Protein AF-0000000087314136 (afdb_homodimer)

InterPro domains:
  IPR008030 NmrA-like domain [PF05368] (2-310)
  IPR036291 NAD(P)-binding domain superfamily [SSF51735] (3-260)
  IPR045312 Phenylcoumaran benzylic ether reductase-like [cd05259] (5-309)
  IPR050608 NmrA-type oxidoreductase, Isoflavone reductase subfamily [PTHR43349] (1-313)

Radius of gyration: 26.47 Å; Cα contacts (8 Å, |Δi|>4): 1221; chains: 2; bounding box: 58×70×56 Å

Structure (mmCIF, N/CA/C/O backbone):
data_AF-0000000087314136-model_v1
#
loop_
_entity.id
_entity.type
_entity.pdbx_description
1 polymer 'NmrA-like domain-containing protein'
#
loop_
_atom_site.group_PDB
_atom_site.id
_atom_site.type_symbol
_atom_site.label_atom_id
_atom_site.label_alt_id
_atom_site.label_comp_id
_atom_site.label_asym_id
_atom_site.label_entity_id
_atom_site.label_seq_id
_atom_site.pdbx_PDB_ins_code
_atom_site.Cartn_x
_atom_site.Cartn_y
_atom_site.Cartn_z
_atom_site.occupancy
_atom_site.B_iso_or_equiv
_atom_site.auth_seq_id
_atom_site.auth_comp_id
_atom_site.auth_asym_id
_atom_site.auth_atom_id
_atom_site.pdbx_PDB_model_num
ATOM 1 N N . MET A 1 1 ? -11.594 7.84 30.094 1 54.03 1 MET A N 1
ATOM 2 C CA . MET A 1 1 ? -12.547 8.484 29.188 1 54.03 1 MET A CA 1
ATOM 3 C C . MET A 1 1 ? -13.352 7.449 28.422 1 54.03 1 MET A C 1
ATOM 5 O O . MET A 1 1 ? -12.875 6.34 28.172 1 54.03 1 MET A O 1
ATOM 9 N N . GLU A 1 2 ? -14.672 7.684 28.266 1 69.5 2 GLU A N 1
ATOM 10 C CA . GLU A 1 2 ? -15.562 6.68 27.688 1 69.5 2 GLU A CA 1
ATOM 11 C C . GLU A 1 2 ? -15.211 6.398 26.234 1 69.5 2 GLU A C 1
ATOM 13 O O . GLU A 1 2 ? -14.867 7.312 25.484 1 69.5 2 GLU A O 1
ATOM 18 N N . LYS A 1 3 ? -14.914 5.199 25.812 1 89.56 3 LYS A N 1
ATOM 19 C CA . LYS A 1 3 ? -14.594 4.734 24.469 1 89.56 3 LYS A CA 1
ATOM 20 C C . LYS A 1 3 ? -15.781 4.906 23.531 1 89.56 3 LYS A C 1
ATOM 22 O O . LYS A 1 3 ? -16.938 4.785 23.938 1 89.56 3 LYS A O 1
ATOM 27 N N . SER A 1 4 ? -15.492 5.465 22.344 1 96.69 4 SER A N 1
ATOM 28 C CA . SER A 1 4 ? -16.516 5.75 21.344 1 96.69 4 SER A CA 1
ATOM 29 C C . SER A 1 4 ? -16.484 4.734 20.203 1 96.69 4 SER A C 1
ATOM 31 O O . SER A 1 4 ? -15.477 4.047 20.016 1 96.69 4 SER A O 1
ATOM 33 N N . ARG A 1 5 ? -17.656 4.594 19.609 1 98.44 5 ARG A N 1
ATOM 34 C CA . ARG A 1 5 ? -17.703 3.908 18.312 1 98.44 5 ARG A CA 1
ATOM 35 C C . ARG A 1 5 ? -17.297 4.848 17.188 1 98.44 5 ARG A C 1
ATOM 37 O O . ARG A 1 5 ? -17.938 5.871 16.953 1 98.44 5 ARG A O 1
ATOM 44 N N . VAL A 1 6 ? -16.219 4.527 16.422 1 98.88 6 VAL A N 1
ATOM 45 C CA . VAL A 1 6 ? -15.609 5.453 15.477 1 98.88 6 VAL A CA 1
ATOM 46 C C . VAL A 1 6 ? -15.664 4.859 14.07 1 98.88 6 VAL A C 1
ATOM 48 O O . VAL A 1 6 ? -15.219 3.727 13.852 1 98.88 6 VAL A O 1
ATOM 51 N N . LEU A 1 7 ? -16.203 5.559 13.133 1 98.75 7 LEU A N 1
ATOM 52 C CA . LEU A 1 7 ? -16.141 5.211 11.719 1 98.75 7 LEU A CA 1
ATOM 53 C C . LEU A 1 7 ? -15.031 5.977 11.016 1 98.75 7 LEU A C 1
ATOM 55 O O . LEU A 1 7 ? -15.023 7.207 11.016 1 98.75 7 LEU A O 1
ATOM 59 N N . VAL A 1 8 ? -14.094 5.316 10.484 1 98.44 8 VAL A N 1
ATOM 60 C CA . VAL A 1 8 ? -13.039 5.934 9.688 1 98.44 8 VAL A CA 1
ATOM 61 C C . VAL A 1 8 ? -13.359 5.77 8.203 1 98.44 8 VAL A C 1
ATOM 63 O O . VAL A 1 8 ? -13.5 4.648 7.707 1 98.44 8 VAL A O 1
ATOM 66 N N . VAL A 1 9 ? -13.539 6.855 7.52 1 96.19 9 VAL A N 1
ATOM 67 C CA . VAL A 1 9 ? -13.719 6.887 6.074 1 96.19 9 VAL A CA 1
ATOM 68 C C . VAL A 1 9 ? -12.383 7.18 5.391 1 96.19 9 VAL A C 1
ATOM 70 O O . VAL A 1 9 ? -11.695 8.141 5.742 1 96.19 9 VAL A O 1
ATOM 73 N N . GLY A 1 10 ? -12.023 6.371 4.441 1 93.5 10 GLY A N 1
ATOM 74 C CA . GLY A 1 10 ? -10.695 6.469 3.854 1 93.5 10 GLY A CA 1
ATOM 75 C C . GLY A 1 10 ? -9.633 5.75 4.66 1 93.5 10 GLY A C 1
ATOM 76 O O . GLY A 1 10 ? -8.477 6.172 4.684 1 93.5 10 GLY A O 1
ATOM 77 N N . GLY A 1 11 ? -10 4.699 5.289 1 95.06 11 GLY A N 1
ATOM 78 C CA . GLY A 1 11 ? -9.141 4.012 6.242 1 95.06 11 GLY A CA 1
ATOM 79 C C . GLY A 1 11 ? -7.98 3.287 5.586 1 95.06 11 GLY A C 1
ATOM 80 O O . GLY A 1 11 ? -7.02 2.906 6.258 1 95.06 11 GLY A O 1
ATOM 81 N N . THR A 1 12 ? -7.992 3.104 4.277 1 93.44 12 THR A N 1
ATOM 82 C CA . THR A 1 12 ? -6.934 2.365 3.6 1 93.44 12 THR A CA 1
ATOM 83 C C . THR A 1 12 ? -5.898 3.32 3.014 1 93.44 12 THR A C 1
ATOM 85 O O . THR A 1 12 ? -4.887 2.885 2.461 1 93.44 12 THR A O 1
ATOM 88 N N . GLY A 1 13 ? -6.141 4.574 3.127 1 92.38 13 GLY A N 1
ATOM 89 C CA . GLY A 1 13 ? -5.207 5.559 2.596 1 92.38 13 GLY A CA 1
ATOM 90 C C . GLY A 1 13 ? -4.023 5.809 3.51 1 92.38 13 GLY A C 1
ATOM 91 O O . GLY A 1 13 ? -3.881 5.156 4.547 1 92.38 13 GLY A O 1
ATOM 92 N N . TYR A 1 14 ? -3.184 6.73 3.182 1 93 14 TYR A N 1
ATOM 93 C CA . TYR A 1 14 ? -1.903 7 3.826 1 93 14 TYR A CA 1
ATOM 94 C C . TYR A 1 14 ? -2.102 7.441 5.27 1 93 14 TYR A C 1
ATOM 96 O O . TYR A 1 14 ? -1.533 6.852 6.191 1 93 14 TYR A O 1
ATOM 104 N N . ILE A 1 15 ? -2.934 8.43 5.492 1 95.31 15 ILE A N 1
ATOM 105 C CA . ILE A 1 15 ? -3.199 8.891 6.852 1 95.31 15 ILE A CA 1
ATOM 106 C C . ILE A 1 15 ? -4.301 8.031 7.48 1 95.31 15 ILE A C 1
ATOM 108 O O . ILE A 1 15 ? -4.273 7.762 8.68 1 95.31 15 ILE A O 1
ATOM 112 N N . GLY A 1 16 ? -5.266 7.609 6.668 1 96.94 16 GLY A N 1
ATOM 113 C CA . GLY A 1 16 ? -6.402 6.84 7.152 1 96.94 16 GLY A CA 1
ATOM 114 C C . GLY A 1 16 ? -5.992 5.578 7.891 1 96.94 16 GLY A C 1
ATOM 115 O O . GLY A 1 16 ? -6.566 5.254 8.93 1 96.94 16 GLY A O 1
ATOM 116 N N . ARG A 1 17 ? -5.039 4.875 7.348 1 97.56 17 ARG A N 1
ATOM 117 C CA . ARG A 1 17 ? -4.625 3.627 7.973 1 97.56 17 ARG A CA 1
ATOM 118 C C . ARG A 1 17 ? -4.027 3.879 9.352 1 97.56 17 ARG A C 1
ATOM 120 O O . ARG A 1 17 ? -4.184 3.061 10.266 1 97.56 17 ARG A O 1
ATOM 127 N N . ARG A 1 18 ? -3.342 4.98 9.547 1 98.25 18 ARG A N 1
ATOM 128 C CA . ARG A 1 18 ? -2.762 5.355 10.836 1 98.25 18 ARG A CA 1
ATOM 129 C C . ARG A 1 18 ? -3.848 5.746 11.836 1 98.25 18 ARG A C 1
ATOM 131 O O . ARG A 1 18 ? -3.732 5.465 13.023 1 98.25 18 ARG A O 1
ATOM 138 N N . ILE A 1 19 ? -4.895 6.387 11.289 1 98.62 19 ILE A N 1
ATOM 139 C CA . ILE A 1 19 ? -6.023 6.758 12.133 1 98.62 19 ILE A CA 1
ATOM 140 C C . ILE A 1 19 ? -6.727 5.5 12.633 1 98.62 19 ILE A C 1
ATOM 142 O O . ILE A 1 19 ? -7.07 5.402 13.812 1 98.62 19 ILE A O 1
ATOM 146 N N . VAL A 1 20 ? -6.93 4.477 11.75 1 98.81 20 VAL A N 1
ATOM 147 C CA . VAL A 1 20 ? -7.531 3.209 12.156 1 98.81 20 VAL A CA 1
ATOM 148 C C . VAL A 1 20 ? -6.703 2.568 13.266 1 98.81 20 VAL A C 1
ATOM 150 O O . VAL A 1 20 ? -7.238 2.168 14.297 1 98.81 20 VAL A O 1
ATOM 153 N N . LYS A 1 21 ? -5.41 2.553 13.078 1 98.75 21 LYS A N 1
ATOM 154 C CA . LYS A 1 21 ? -4.52 1.943 14.062 1 98.75 21 LYS A CA 1
ATOM 155 C C . LYS A 1 21 ? -4.582 2.686 15.398 1 98.75 21 LYS A C 1
ATOM 157 O O . LYS A 1 21 ? -4.656 2.062 16.453 1 98.75 21 LYS A O 1
ATOM 162 N N . ALA A 1 22 ? -4.508 4.012 15.328 1 98.62 22 ALA A N 1
ATOM 163 C CA . ALA A 1 22 ? -4.57 4.809 16.547 1 98.62 22 ALA A CA 1
ATOM 164 C C . ALA A 1 22 ? -5.883 4.574 17.297 1 98.62 22 ALA A C 1
ATOM 166 O O . ALA A 1 22 ? -5.906 4.52 18.531 1 98.62 22 ALA A O 1
ATOM 167 N N . CYS A 1 23 ? -6.977 4.457 16.531 1 98.69 23 CYS A N 1
ATOM 168 C CA . CYS A 1 23 ? -8.289 4.195 17.109 1 98.69 23 CYS A CA 1
ATOM 169 C C . CYS A 1 23 ? -8.289 2.873 17.859 1 98.69 23 CYS A C 1
ATOM 171 O O . CYS A 1 23 ? -8.734 2.811 19.016 1 98.69 23 CYS A O 1
ATOM 173 N N . LEU A 1 24 ? -7.742 1.822 17.266 1 98.56 24 LEU A N 1
ATOM 174 C CA . LEU A 1 24 ? -7.672 0.495 17.859 1 98.56 24 LEU A CA 1
ATOM 175 C C . LEU A 1 24 ? -6.781 0.507 19.094 1 98.56 24 LEU A C 1
ATOM 177 O O . LEU A 1 24 ? -7.16 -0.019 20.141 1 98.56 24 LEU A O 1
ATOM 181 N N . VAL A 1 25 ? -5.637 1.148 19.016 1 97.88 25 VAL A N 1
ATOM 182 C CA . VAL A 1 25 ? -4.656 1.199 20.094 1 97.88 25 VAL A CA 1
ATOM 183 C C . VAL A 1 25 ? -5.254 1.919 21.297 1 97.88 25 VAL A C 1
ATOM 185 O O . VAL A 1 25 ? -5.004 1.536 22.438 1 97.88 25 VAL A O 1
ATOM 188 N N . GLN A 1 26 ? -6.055 2.953 21.047 1 97.5 26 GLN A N 1
ATOM 189 C CA . GLN A 1 26 ? -6.613 3.746 22.125 1 97.5 26 GLN A CA 1
ATOM 190 C C . GLN A 1 26 ? -7.902 3.119 22.656 1 97.5 26 GLN A C 1
ATOM 192 O O . GLN A 1 26 ? -8.539 3.67 23.562 1 97.5 26 GLN A O 1
ATOM 197 N N . GLY A 1 27 ? -8.328 1.987 22.062 1 97.62 27 GLY A N 1
ATOM 198 C CA . GLY A 1 27 ? -9.344 1.147 22.672 1 97.62 27 GLY A CA 1
ATOM 199 C C . GLY A 1 27 ? -10.75 1.457 22.188 1 97.62 27 GLY A C 1
ATOM 200 O O . GLY A 1 27 ? -11.734 1.006 22.781 1 97.62 27 GLY A O 1
ATOM 201 N N . HIS A 1 28 ? -10.914 2.223 21.125 1 98.56 28 HIS A N 1
ATOM 202 C CA . HIS A 1 28 ? -12.227 2.553 20.578 1 98.56 28 HIS A CA 1
ATOM 203 C C . HIS A 1 28 ? -12.766 1.425 19.719 1 98.56 28 HIS A C 1
ATOM 205 O O . HIS A 1 28 ? -12 0.735 19.031 1 98.56 28 HIS A O 1
ATOM 211 N N . GLU A 1 29 ? -14.07 1.222 19.828 1 98.5 29 GLU A N 1
ATOM 212 C CA . GLU A 1 29 ? -14.695 0.382 18.812 1 98.5 29 GLU A CA 1
ATOM 213 C C . GLU A 1 29 ? -14.562 1.006 17.422 1 98.5 29 GLU A C 1
ATOM 215 O O . GLU A 1 29 ? -15.094 2.086 17.172 1 98.5 29 GLU A O 1
ATOM 220 N N . THR A 1 30 ? -13.836 0.338 16.531 1 98.81 30 THR A N 1
ATOM 221 C CA . THR A 1 30 ? -13.383 0.967 15.289 1 98.81 30 THR A CA 1
ATOM 222 C C . THR A 1 30 ? -14.078 0.348 14.078 1 98.81 30 THR A C 1
ATOM 224 O O . THR A 1 30 ? -14.016 -0.866 13.875 1 98.81 30 THR A O 1
ATOM 227 N N . TYR A 1 31 ? -14.773 1.162 13.344 1 98.69 31 TYR A N 1
ATOM 228 C CA . TYR A 1 31 ? -15.391 0.799 12.078 1 98.69 31 TYR A CA 1
ATOM 229 C C . TYR A 1 31 ? -14.625 1.396 10.906 1 98.69 31 TYR A C 1
ATOM 231 O O . TYR A 1 31 ? -14.18 2.543 10.961 1 98.69 31 TYR A O 1
ATOM 239 N N . VAL A 1 32 ? -14.406 0.643 9.898 1 98 32 VAL A N 1
ATOM 240 C CA . VAL A 1 32 ? -13.742 1.127 8.695 1 98 32 VAL A CA 1
ATOM 241 C C . VAL A 1 32 ? -14.672 0.965 7.492 1 98 32 VAL A C 1
ATOM 243 O O . VAL A 1 32 ? -15.172 -0.132 7.227 1 98 32 VAL A O 1
ATOM 246 N N . LEU A 1 33 ? -14.906 2.047 6.812 1 95.56 33 LEU A N 1
ATOM 247 C CA . LEU A 1 33 ? -15.758 1.999 5.629 1 95.56 33 LEU A CA 1
ATOM 248 C C . LEU A 1 33 ? -15.031 1.314 4.473 1 95.56 33 LEU A C 1
ATOM 250 O O . LEU A 1 33 ? -13.891 1.652 4.16 1 95.56 33 LEU A O 1
ATOM 254 N N . MET A 1 34 ? -15.617 0.361 3.92 1 92.94 34 MET A N 1
ATOM 255 C CA . MET A 1 34 ? -15.086 -0.382 2.779 1 92.94 34 MET A CA 1
ATOM 256 C C . MET A 1 34 ? -16.016 -0.252 1.572 1 92.94 34 MET A C 1
ATOM 258 O O . MET A 1 34 ? -17.219 -0.462 1.685 1 92.94 34 MET A O 1
ATOM 262 N N . ARG A 1 35 ? -15.469 0.083 0.449 1 85.38 35 ARG A N 1
ATOM 263 C CA . ARG A 1 35 ? -16.203 0.075 -0.814 1 85.38 35 ARG A CA 1
ATOM 264 C C . ARG A 1 35 ? -16.062 -1.275 -1.512 1 85.38 35 ARG A C 1
ATOM 266 O O . ARG A 1 35 ? -14.961 -1.713 -1.83 1 85.38 35 ARG A O 1
ATOM 273 N N . PRO A 1 36 ? -17.141 -1.907 -1.767 1 77.06 36 PRO A N 1
ATOM 274 C CA . PRO A 1 36 ? -17.062 -3.289 -2.246 1 77.06 36 PRO A CA 1
ATOM 275 C C . PRO A 1 36 ? -16.656 -3.379 -3.719 1 77.06 36 PRO A C 1
ATOM 277 O O . PRO A 1 36 ? -16.234 -4.441 -4.18 1 77.06 36 PRO A O 1
ATOM 280 N N . GLU A 1 37 ? -16.734 -2.377 -4.434 1 75.31 37 GLU A N 1
ATOM 281 C CA . GLU A 1 37 ? -16.484 -2.434 -5.871 1 75.31 37 GLU A CA 1
ATOM 282 C C . GLU A 1 37 ? -14.984 -2.496 -6.172 1 75.31 37 GLU A C 1
ATOM 284 O O . GLU A 1 37 ? -14.219 -1.663 -5.684 1 75.31 37 GLU A O 1
ATOM 289 N N . ILE A 1 38 ? -14.672 -3.545 -7.012 1 69.62 38 ILE A N 1
ATOM 290 C CA . ILE A 1 38 ? -13.273 -3.711 -7.406 1 69.62 38 ILE A CA 1
ATOM 291 C C . ILE A 1 38 ? -12.844 -2.529 -8.273 1 69.62 38 ILE A C 1
ATOM 293 O O . ILE A 1 38 ? -13.625 -2.021 -9.078 1 69.62 38 ILE A O 1
ATOM 297 N N . GLY A 1 39 ? -11.672 -2.182 -8.289 1 62.56 39 GLY A N 1
ATOM 298 C CA . GLY A 1 39 ? -11.102 -1.028 -8.969 1 62.56 39 GLY A CA 1
ATOM 299 C C . GLY A 1 39 ? -10.57 0.028 -8.016 1 62.56 39 GLY A C 1
ATOM 300 O O . GLY A 1 39 ? -9.82 -0.284 -7.094 1 62.56 39 GLY A O 1
ATOM 301 N N . PRO A 1 40 ? -10.93 1.156 -8.367 1 55.88 40 PRO A N 1
ATOM 302 C CA . PRO A 1 40 ? -10.453 2.229 -7.492 1 55.88 40 PRO A CA 1
ATOM 303 C C . PRO A 1 40 ? -10.93 2.064 -6.047 1 55.88 40 PRO A C 1
ATOM 305 O O . PRO A 1 40 ? -10.25 2.516 -5.117 1 55.88 40 PRO A O 1
ATOM 308 N N . GLY A 1 41 ? -12.008 1.386 -6.039 1 54.12 41 GLY A N 1
ATOM 309 C CA . GLY A 1 41 ? -12.562 1.22 -4.707 1 54.12 41 GLY A CA 1
ATOM 310 C C . GLY A 1 41 ? -11.867 0.146 -3.895 1 54.12 41 GLY A C 1
ATOM 311 O O . GLY A 1 41 ? -11.531 0.361 -2.727 1 54.12 41 GLY A O 1
ATOM 312 N N . LEU A 1 42 ? -11.594 -0.953 -4.484 1 71.44 42 LEU A N 1
ATOM 313 C CA . LEU A 1 42 ? -11.031 -2.109 -3.797 1 71.44 42 LEU A CA 1
ATOM 314 C C . LEU A 1 42 ? -10.07 -2.867 -4.703 1 71.44 42 LEU A C 1
ATOM 316 O O . LEU A 1 42 ? -10.43 -3.24 -5.824 1 71.44 42 LEU A O 1
ATOM 320 N N . ASP A 1 43 ? -8.883 -2.883 -4.234 1 85.88 43 ASP A N 1
ATOM 321 C CA . ASP A 1 43 ? -7.93 -3.795 -4.855 1 85.88 43 ASP A CA 1
ATOM 322 C C . ASP A 1 43 ? -7.352 -4.766 -3.828 1 85.88 43 ASP A C 1
ATOM 324 O O . ASP A 1 43 ? -7.723 -4.73 -2.654 1 85.88 43 ASP A O 1
ATOM 328 N N . VAL A 1 44 ? -6.574 -5.66 -4.25 1 90.38 44 VAL A N 1
ATOM 329 C CA . VAL A 1 44 ? -6.152 -6.785 -3.422 1 90.38 44 VAL A CA 1
ATOM 330 C C . VAL A 1 44 ? -5.332 -6.277 -2.24 1 90.38 44 VAL A C 1
ATOM 332 O O . VAL A 1 44 ? -5.43 -6.809 -1.132 1 90.38 44 VAL A O 1
ATOM 335 N N . GLU A 1 45 ? -4.531 -5.258 -2.447 1 91.62 45 GLU A N 1
ATOM 336 C CA . GLU A 1 45 ? -3.713 -4.719 -1.366 1 91.62 45 GLU A CA 1
ATOM 337 C C . GLU A 1 45 ? -4.574 -4.023 -0.317 1 91.62 45 GLU A C 1
ATOM 339 O O . GLU A 1 45 ? -4.363 -4.195 0.885 1 91.62 45 GLU A O 1
ATOM 344 N N . LYS A 1 46 ? -5.52 -3.213 -0.789 1 92.81 46 LYS A N 1
ATOM 345 C CA . LYS A 1 46 ? -6.457 -2.562 0.123 1 92.81 46 LYS A CA 1
ATOM 346 C C . LYS A 1 46 ? -7.258 -3.594 0.913 1 92.81 46 LYS A C 1
ATOM 348 O O . LYS A 1 46 ? -7.473 -3.432 2.117 1 92.81 46 LYS A O 1
ATOM 353 N N . LEU A 1 47 ? -7.695 -4.621 0.231 1 94.5 47 LEU A N 1
ATOM 354 C CA . LEU A 1 47 ? -8.461 -5.668 0.901 1 94.5 47 LEU A CA 1
ATOM 355 C C . LEU A 1 47 ? -7.625 -6.352 1.976 1 94.5 47 LEU A C 1
ATOM 357 O O . LEU A 1 47 ? -8.109 -6.609 3.078 1 94.5 47 LEU A O 1
ATOM 361 N N . GLN A 1 48 ? -6.379 -6.645 1.649 1 94.94 48 GLN A N 1
ATOM 362 C CA . GLN A 1 48 ? -5.504 -7.262 2.641 1 94.94 48 GLN A CA 1
ATOM 363 C C . GLN A 1 48 ? -5.336 -6.363 3.861 1 94.94 48 GLN A C 1
ATOM 365 O O . GLN A 1 48 ? -5.305 -6.844 4.996 1 94.94 48 GLN A O 1
ATOM 370 N N . LEU A 1 49 ? -5.23 -5.094 3.629 1 95.94 49 LEU A N 1
ATOM 371 C CA . LEU A 1 49 ? -5.125 -4.137 4.727 1 95.94 49 LEU A CA 1
ATOM 372 C C . LEU A 1 49 ? -6.395 -4.129 5.566 1 95.94 49 LEU A C 1
ATOM 374 O O . LEU A 1 49 ? -6.332 -4.152 6.797 1 95.94 49 LEU A O 1
ATOM 378 N N . LEU A 1 50 ? -7.488 -4.109 4.93 1 96.88 50 LEU A N 1
ATOM 379 C CA . LEU A 1 50 ? -8.773 -4.121 5.621 1 96.88 50 LEU A CA 1
ATOM 380 C C . LEU A 1 50 ? -8.922 -5.387 6.465 1 96.88 50 LEU A C 1
ATOM 382 O O . LEU A 1 50 ? -9.367 -5.324 7.613 1 96.88 50 LEU A O 1
ATOM 386 N N . LEU A 1 51 ? -8.523 -6.496 5.914 1 96.81 51 LEU A N 1
ATOM 387 C CA . LEU A 1 51 ? -8.609 -7.758 6.645 1 96.81 51 LEU A CA 1
ATOM 388 C C . LEU A 1 51 ? -7.656 -7.758 7.836 1 96.81 51 LEU A C 1
ATOM 390 O O . LEU A 1 51 ? -7.957 -8.344 8.875 1 96.81 51 LEU A O 1
ATOM 394 N N . SER A 1 52 ? -6.512 -7.098 7.652 1 97.31 52 SER A N 1
ATOM 395 C CA . SER A 1 52 ? -5.59 -6.973 8.773 1 97.31 52 SER A CA 1
ATOM 396 C C . SER A 1 52 ? -6.199 -6.137 9.898 1 97.31 52 SER A C 1
ATOM 398 O O . SER A 1 52 ? -5.988 -6.422 11.078 1 97.31 52 SER A O 1
ATOM 400 N N . PHE A 1 53 ? -6.926 -5.09 9.562 1 98.38 53 PHE A N 1
ATOM 401 C CA . PHE A 1 53 ? -7.637 -4.301 10.562 1 98.38 53 PHE A CA 1
ATOM 402 C C . PHE A 1 53 ? -8.68 -5.148 11.273 1 98.38 53 PHE A C 1
ATOM 404 O O . PHE A 1 53 ? -8.812 -5.074 12.5 1 98.38 53 PHE A O 1
ATOM 411 N N . LYS A 1 54 ? -9.359 -5.918 10.523 1 97.75 54 LYS A N 1
ATOM 412 C CA . LYS A 1 54 ? -10.367 -6.805 11.094 1 97.75 54 LYS A CA 1
ATOM 413 C C . LYS A 1 54 ? -9.75 -7.777 12.086 1 97.75 54 LYS A C 1
ATOM 415 O O . LYS A 1 54 ? -10.289 -7.988 13.172 1 97.75 54 LYS A O 1
ATOM 420 N N . ALA A 1 55 ? -8.664 -8.328 11.695 1 97.56 55 ALA A N 1
ATOM 421 C CA . ALA A 1 55 ? -7.961 -9.258 12.57 1 97.56 55 ALA A CA 1
ATOM 422 C C . ALA A 1 55 ? -7.539 -8.578 13.875 1 97.56 55 ALA A C 1
ATOM 424 O O . ALA A 1 55 ? -7.391 -9.242 14.906 1 97.56 55 ALA A O 1
ATOM 425 N N . GLN A 1 56 ? -7.398 -7.277 13.836 1 98.19 56 GLN A N 1
ATOM 426 C CA . GLN A 1 56 ? -6.992 -6.512 15.016 1 98.19 56 GLN A CA 1
ATOM 427 C C . GLN A 1 56 ? -8.203 -6.023 15.797 1 98.19 56 GLN A C 1
ATOM 429 O O . GLN A 1 56 ? -8.055 -5.348 16.812 1 98.19 56 GLN A O 1
ATOM 434 N N . GLY A 1 57 ? -9.359 -6.27 15.266 1 97.94 57 GLY A N 1
ATOM 435 C CA . GLY A 1 57 ? -10.555 -5.984 16.047 1 97.94 57 GLY A CA 1
ATOM 436 C C . GLY A 1 57 ? -11.461 -4.965 15.391 1 97.94 57 GLY A C 1
ATOM 437 O O . GLY A 1 57 ? -12.531 -4.652 15.906 1 97.94 57 GLY A O 1
ATOM 438 N N . ALA A 1 58 ? -11.078 -4.441 14.258 1 98.56 58 ALA A N 1
ATOM 439 C CA . ALA A 1 58 ? -11.93 -3.471 13.57 1 98.56 58 ALA A CA 1
ATOM 440 C C . ALA A 1 58 ? -13.125 -4.156 12.922 1 98.56 58 ALA A C 1
ATOM 442 O O . ALA A 1 58 ? -13.086 -5.352 12.633 1 98.56 58 ALA A O 1
ATOM 443 N N . ARG A 1 59 ? -14.141 -3.438 12.727 1 98.06 59 ARG A N 1
ATOM 444 C CA . ARG A 1 59 ? -15.312 -3.875 11.984 1 98.06 59 ARG A CA 1
ATOM 445 C C . ARG A 1 59 ? -15.383 -3.203 10.617 1 98.06 59 ARG A C 1
ATOM 447 O O . ARG A 1 59 ? -15.297 -1.978 10.516 1 98.06 59 ARG A O 1
ATOM 454 N N . LEU A 1 60 ? -15.539 -4.02 9.625 1 96.62 60 LEU A N 1
ATOM 455 C CA . LEU A 1 60 ? -15.664 -3.475 8.281 1 96.62 60 LEU A CA 1
ATOM 456 C C . LEU A 1 60 ? -17.125 -3.205 7.938 1 96.62 60 LEU A C 1
ATOM 458 O O . LEU A 1 60 ? -17.984 -4.047 8.188 1 96.62 60 LEU A O 1
ATOM 462 N N . VAL A 1 61 ? -17.344 -2.018 7.43 1 95.88 61 VAL A N 1
ATOM 463 C CA . VAL A 1 61 ? -18.703 -1.644 7.027 1 95.88 61 VAL A CA 1
ATOM 464 C C . VAL A 1 61 ? -18.734 -1.331 5.531 1 95.88 61 VAL A C 1
ATOM 466 O O . VAL A 1 61 ? -17.953 -0.497 5.055 1 95.88 61 VAL A O 1
ATOM 469 N N . GLU A 1 62 ? -19.625 -2.018 4.828 1 91.75 62 GLU A N 1
ATOM 470 C CA . GLU A 1 62 ? -19.734 -1.802 3.389 1 91.75 62 GLU A CA 1
ATOM 471 C C . GLU A 1 62 ? -20.641 -0.608 3.08 1 91.75 62 GLU A C 1
ATOM 473 O O . GLU A 1 62 ? -21.797 -0.583 3.477 1 91.75 62 GLU A O 1
ATOM 478 N N . ALA A 1 63 ? -20.062 0.347 2.416 1 89.69 63 ALA A N 1
ATOM 479 C CA . ALA A 1 63 ? -20.828 1.49 1.931 1 89.69 63 ALA A CA 1
ATOM 480 C C . ALA A 1 63 ? -20.016 2.312 0.933 1 89.69 63 ALA A C 1
ATOM 482 O O . ALA A 1 63 ? -18.781 2.285 0.955 1 89.69 63 ALA A O 1
ATOM 483 N N . SER A 1 64 ? -20.766 2.889 0.063 1 83.88 64 SER A N 1
ATOM 484 C CA . SER A 1 64 ? -20.156 3.824 -0.875 1 83.88 64 SER A CA 1
ATOM 485 C C . SER A 1 64 ? -20.625 5.254 -0.61 1 83.88 64 SER A C 1
ATOM 487 O O . SER A 1 64 ? -21.766 5.477 -0.212 1 83.88 64 SER A O 1
ATOM 489 N N . VAL A 1 65 ? -19.75 6.18 -0.903 1 80.88 65 VAL A N 1
ATOM 490 C CA . VAL A 1 65 ? -20.125 7.582 -0.729 1 80.88 65 VAL A CA 1
ATOM 491 C C . VAL A 1 65 ? -21.203 7.961 -1.746 1 80.88 65 VAL A C 1
ATOM 493 O O . VAL A 1 65 ? -21.906 8.953 -1.567 1 80.88 65 VAL A O 1
ATOM 496 N N . ASP A 1 66 ? -21.312 7.086 -2.732 1 84.19 66 ASP A N 1
ATOM 497 C CA . ASP A 1 66 ? -22.312 7.359 -3.758 1 84.19 66 ASP A CA 1
ATOM 498 C C . ASP A 1 66 ? -23.656 6.703 -3.414 1 84.19 66 ASP A C 1
ATOM 500 O O . ASP A 1 66 ? -24.641 6.895 -4.117 1 84.19 66 ASP A O 1
ATOM 504 N N . ASP A 1 67 ? -23.672 5.965 -2.346 1 90.31 67 ASP A N 1
ATOM 505 C CA . ASP A 1 67 ? -24.891 5.359 -1.813 1 90.31 67 ASP A CA 1
ATOM 506 C C . ASP A 1 67 ? -25.312 6.035 -0.51 1 90.31 67 ASP A C 1
ATOM 508 O O . ASP A 1 67 ? -24.922 5.602 0.575 1 90.31 67 ASP A O 1
ATOM 512 N N . HIS A 1 68 ? -26.203 7.023 -0.67 1 95.56 68 HIS A N 1
ATOM 513 C CA . HIS A 1 68 ? -26.578 7.852 0.469 1 95.56 68 HIS A CA 1
ATOM 514 C C . HIS A 1 68 ? -27.234 7.008 1.566 1 95.56 68 HIS A C 1
ATOM 516 O O . HIS A 1 68 ? -26.891 7.152 2.744 1 95.56 68 HIS A O 1
ATOM 522 N N . ARG A 1 69 ? -28.109 6.098 1.205 1 96.06 69 ARG A N 1
ATOM 523 C CA . ARG A 1 69 ? -28.797 5.266 2.188 1 96.06 69 ARG A CA 1
ATOM 524 C C . ARG A 1 69 ? -27.812 4.387 2.947 1 96.06 69 ARG A C 1
ATOM 526 O O . ARG A 1 69 ? -27.891 4.262 4.172 1 96.06 69 ARG A O 1
ATOM 533 N N . GLY A 1 70 ? -26.906 3.799 2.248 1 94.62 70 GLY A N 1
ATOM 534 C CA . GLY A 1 70 ? -25.875 2.984 2.875 1 94.62 70 GLY A CA 1
ATOM 535 C C . GLY A 1 70 ? -24.953 3.779 3.791 1 94.62 70 GLY A C 1
ATOM 536 O O . GLY A 1 70 ? -24.578 3.299 4.859 1 94.62 70 GLY A O 1
ATOM 537 N N . LEU A 1 71 ? -24.672 4.953 3.348 1 96.19 71 LEU A N 1
ATOM 538 C CA . LEU A 1 71 ? -23.812 5.816 4.145 1 96.19 71 LEU A CA 1
ATOM 539 C C . LEU A 1 71 ? -24.5 6.223 5.445 1 96.19 71 LEU A C 1
ATOM 541 O O . LEU A 1 71 ? -23.891 6.191 6.512 1 96.19 71 LEU A O 1
ATOM 545 N N . VAL A 1 72 ? -25.75 6.582 5.363 1 98.19 72 VAL A N 1
ATOM 546 C CA . VAL A 1 72 ? -26.531 6.949 6.547 1 98.19 72 VAL A CA 1
ATOM 547 C C . VAL A 1 72 ? -26.578 5.762 7.512 1 98.19 72 VAL A C 1
ATOM 549 O O . VAL A 1 72 ? -26.391 5.926 8.719 1 98.19 72 VAL A O 1
ATOM 552 N N . ALA A 1 73 ? -26.812 4.578 6.969 1 97.88 73 ALA A N 1
ATOM 553 C CA . ALA A 1 73 ? -26.875 3.371 7.793 1 97.88 73 ALA A CA 1
ATOM 554 C C . ALA A 1 73 ? -25.547 3.129 8.516 1 97.88 73 ALA A C 1
ATOM 556 O O . ALA A 1 73 ? -25.547 2.742 9.688 1 97.88 73 ALA A O 1
ATOM 557 N N . ALA A 1 74 ? -24.453 3.342 7.852 1 97.25 74 ALA A N 1
ATOM 558 C CA . ALA A 1 74 ? -23.141 3.188 8.453 1 97.25 74 ALA A CA 1
ATOM 559 C C . ALA A 1 74 ? -22.922 4.215 9.562 1 97.25 74 ALA A C 1
ATOM 561 O O . ALA A 1 74 ? -22.453 3.871 10.648 1 97.25 74 ALA A O 1
ATOM 562 N N . VAL A 1 75 ? -23.297 5.418 9.336 1 98.31 75 VAL A N 1
ATOM 563 C CA . VAL A 1 75 ? -23.094 6.516 10.273 1 98.31 75 VAL A CA 1
ATOM 564 C C . VAL A 1 75 ? -23.922 6.289 11.523 1 98.31 75 VAL A C 1
ATOM 566 O O . VAL A 1 75 ? -23.5 6.598 12.641 1 98.31 75 VAL A O 1
ATOM 569 N N . LYS A 1 76 ? -25.094 5.715 11.391 1 98.5 76 LYS A N 1
ATOM 570 C CA . LYS A 1 76 ? -26 5.488 12.508 1 98.5 76 LYS A CA 1
ATOM 571 C C . LYS A 1 76 ? -25.391 4.516 13.523 1 98.5 76 LYS A C 1
ATOM 573 O O . LYS A 1 76 ? -25.844 4.449 14.672 1 98.5 76 LYS A O 1
ATOM 578 N N . GLN A 1 77 ? -24.391 3.805 13.086 1 98.12 77 GLN A N 1
ATOM 579 C CA . GLN A 1 77 ? -23.812 2.775 13.938 1 98.12 77 GLN A CA 1
ATOM 580 C C . GLN A 1 77 ? -22.766 3.369 14.883 1 98.12 77 GLN A C 1
ATOM 582 O O . GLN A 1 77 ? -22.281 2.688 15.789 1 98.12 77 GLN A O 1
ATOM 587 N N . VAL A 1 78 ? -22.422 4.637 14.719 1 98.62 78 VAL A N 1
ATOM 588 C CA . VAL A 1 78 ? -21.219 5.09 15.406 1 98.62 78 VAL A CA 1
ATOM 589 C C . VAL A 1 78 ? -21.484 6.434 16.078 1 98.62 78 VAL A C 1
ATOM 591 O O . VAL A 1 78 ? -22.531 7.062 15.844 1 98.62 78 VAL A O 1
ATOM 594 N N . ASP A 1 79 ? -20.547 6.863 16.953 1 98.44 79 ASP A N 1
ATOM 595 C CA . ASP A 1 79 ? -20.609 8.125 17.672 1 98.44 79 ASP A CA 1
ATOM 596 C C . ASP A 1 79 ? -19.75 9.195 17 1 98.44 79 ASP A C 1
ATOM 598 O O . ASP A 1 79 ? -20.031 10.391 17.109 1 98.44 79 ASP A O 1
ATOM 602 N N . VAL A 1 80 ? -18.703 8.75 16.422 1 98.81 80 VAL A N 1
ATOM 603 C CA . VAL A 1 80 ? -17.688 9.641 15.836 1 98.81 80 VAL A CA 1
ATOM 604 C C . VAL A 1 80 ? -17.406 9.219 14.398 1 98.81 80 VAL A C 1
ATOM 606 O O . VAL A 1 80 ? -17.344 8.023 14.094 1 98.81 80 VAL A O 1
ATOM 609 N N . VAL A 1 81 ? -17.266 10.164 13.516 1 98.75 81 VAL A N 1
ATOM 610 C CA . VAL A 1 81 ? -16.828 9.922 12.148 1 98.75 81 VAL A CA 1
ATOM 611 C C . VAL A 1 81 ? -15.523 10.68 11.891 1 98.75 81 VAL A C 1
ATOM 613 O O . VAL A 1 81 ? -15.43 11.883 12.141 1 98.75 81 VAL A O 1
ATOM 616 N N . VAL A 1 82 ? -14.508 10 11.477 1 98.62 82 VAL A N 1
ATOM 617 C CA . VAL A 1 82 ? -13.242 10.594 11.055 1 98.62 82 VAL A CA 1
ATOM 618 C C . VAL A 1 82 ? -13.031 10.352 9.562 1 98.62 82 VAL A C 1
ATOM 620 O O . VAL A 1 82 ? -13.008 9.203 9.109 1 98.62 82 VAL A O 1
ATOM 623 N N . SER A 1 83 ? -12.938 11.414 8.844 1 97.19 83 SER A N 1
ATOM 624 C CA . SER A 1 83 ? -12.711 11.297 7.406 1 97.19 83 SER A CA 1
ATOM 625 C C . SER A 1 83 ? -11.242 11.5 7.059 1 97.19 83 SER A C 1
ATOM 627 O O . SER A 1 83 ? -10.625 12.469 7.5 1 97.19 83 SER A O 1
ATOM 629 N N . ALA A 1 84 ? -10.656 10.617 6.336 1 94.88 84 ALA A N 1
ATOM 630 C CA . ALA A 1 84 ? -9.312 10.734 5.781 1 94.88 84 ALA A CA 1
ATOM 631 C C . ALA A 1 84 ? -9.336 10.594 4.262 1 94.88 84 ALA A C 1
ATOM 633 O O . ALA A 1 84 ? -8.398 10.047 3.668 1 94.88 84 ALA A O 1
ATOM 634 N N . MET A 1 85 ? -10.367 10.953 3.703 1 88.25 85 MET A N 1
ATOM 635 C CA . MET A 1 85 ? -10.5 10.914 2.25 1 88.25 85 MET A CA 1
ATOM 636 C C . MET A 1 85 ? -9.555 11.906 1.59 1 88.25 85 MET A C 1
ATOM 63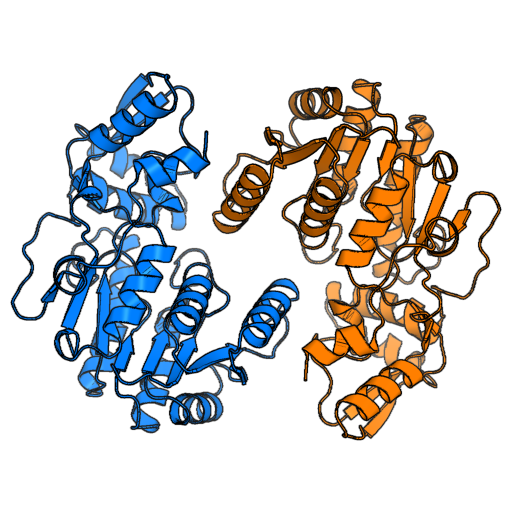8 O O . MET A 1 85 ? -9.352 13.008 2.096 1 88.25 85 MET A O 1
ATOM 642 N N . SER A 1 86 ? -8.828 11.258 0.635 1 71.19 86 SER A N 1
ATOM 643 C CA . SER A 1 86 ? -7.703 11.977 0.049 1 71.19 86 SER A CA 1
ATOM 644 C C . SER A 1 86 ? -8.172 13.18 -0.759 1 71.19 86 SER A C 1
ATOM 646 O O . SER A 1 86 ? -9.211 13.117 -1.426 1 71.19 86 SER A O 1
ATOM 648 N N . GLY A 1 87 ? -7.742 14.344 -0.333 1 57.44 87 GLY A N 1
ATOM 649 C CA . GLY A 1 87 ? -7.906 15.57 -1.099 1 57.44 87 GLY A CA 1
ATOM 650 C C . GLY A 1 87 ? -6.734 15.867 -2.014 1 57.44 87 GLY A C 1
ATOM 651 O O . GLY A 1 87 ? -6.598 16.984 -2.52 1 57.44 87 GLY A O 1
ATOM 652 N N . VAL A 1 88 ? -5.766 14.844 -2.062 1 52.88 88 VAL A N 1
ATOM 653 C CA . VAL A 1 88 ? -4.57 15.305 -2.756 1 52.88 88 VAL A CA 1
ATOM 654 C C . VAL A 1 88 ? -4.879 15.523 -4.234 1 52.88 88 VAL A C 1
ATOM 656 O O . VAL A 1 88 ? -5.449 14.648 -4.895 1 52.88 88 VAL A O 1
ATOM 659 N N . HIS A 1 89 ? -4.902 16.812 -4.57 1 46.78 89 HIS A N 1
ATOM 660 C CA . HIS A 1 89 ? -5.223 17.453 -5.84 1 46.78 89 HIS A CA 1
ATOM 661 C C . HIS A 1 89 ? -4.699 16.641 -7.02 1 46.78 89 HIS A C 1
ATOM 663 O O . HIS A 1 89 ? -5.254 16.719 -8.117 1 46.78 89 HIS A O 1
ATOM 669 N N . PHE A 1 90 ? -3.621 15.883 -6.812 1 46.62 90 PHE A N 1
ATOM 670 C CA . PHE A 1 90 ? -3.031 15.289 -8.008 1 46.62 90 PHE A CA 1
ATOM 671 C C . PHE A 1 90 ? -3.664 13.938 -8.305 1 46.62 90 PHE A C 1
ATOM 673 O O . PHE A 1 90 ? -3.51 13.398 -9.398 1 46.62 90 PHE A O 1
ATOM 680 N N . ARG A 1 91 ? -4.238 13.469 -7.25 1 47.72 91 ARG A N 1
ATOM 681 C CA . ARG A 1 91 ? -4.738 12.117 -7.492 1 47.72 91 ARG A CA 1
ATOM 682 C C . ARG A 1 91 ? -6.262 12.086 -7.473 1 47.72 91 ARG A C 1
ATOM 684 O O . ARG A 1 91 ? -6.863 11.039 -7.234 1 47.72 91 ARG A O 1
ATOM 691 N N . GLY A 1 92 ? -6.887 13.266 -7.93 1 51.34 92 GLY A N 1
ATOM 692 C CA . GLY A 1 92 ? -8.336 13.258 -8.023 1 51.34 92 GLY A CA 1
ATOM 693 C C . GLY A 1 92 ? -9.016 13.938 -6.848 1 51.34 92 GLY A C 1
ATOM 694 O O . GLY A 1 92 ? -8.93 13.453 -5.715 1 51.34 92 GLY A O 1
ATOM 695 N N . HIS A 1 93 ? -9.164 15.203 -6.91 1 55.91 93 HIS A N 1
ATOM 696 C CA . HIS A 1 93 ? -9.75 16.031 -5.859 1 55.91 93 HIS A CA 1
ATOM 697 C C . HIS A 1 93 ? -11.133 15.516 -5.469 1 55.91 93 HIS A C 1
ATOM 699 O O . HIS A 1 93 ? -12.117 15.766 -6.172 1 55.91 93 HIS A O 1
ATOM 705 N N . LYS A 1 94 ? -11.039 14.547 -4.41 1 72.81 94 LYS A N 1
ATOM 706 C CA . LYS A 1 94 ? -12.305 13.953 -3.98 1 72.81 94 LYS A CA 1
ATOM 707 C C . LYS A 1 94 ? -12.766 14.547 -2.652 1 72.81 94 LYS A C 1
ATOM 709 O O . LYS A 1 94 ? -13.578 13.945 -1.95 1 72.81 94 LYS A O 1
ATOM 714 N N . LEU A 1 95 ? -12.266 15.844 -2.434 1 81.81 95 LEU A N 1
ATOM 715 C CA . LEU A 1 95 ? -12.578 16.438 -1.141 1 81.81 95 LEU A CA 1
ATOM 716 C C . LEU A 1 95 ? -14.07 16.75 -1.028 1 81.81 95 LEU A C 1
ATOM 718 O O . LEU A 1 95 ? -14.672 16.547 0.027 1 81.81 95 LEU A O 1
ATOM 722 N N . LEU A 1 96 ? -14.602 17.078 -2.139 1 87.88 96 LEU A N 1
ATOM 723 C CA . LEU A 1 96 ? -15.992 17.531 -2.105 1 87.88 96 LEU A CA 1
ATOM 724 C C . LEU A 1 96 ? -16.938 16.344 -1.938 1 87.88 96 LEU A C 1
ATOM 726 O O . LEU A 1 96 ? -18.109 16.516 -1.606 1 87.88 96 LEU A O 1
ATOM 730 N N . LEU A 1 97 ? -16.391 15.195 -2.09 1 88.06 97 LEU A N 1
ATOM 731 C CA . LEU A 1 97 ? -17.188 14.008 -1.797 1 88.06 97 LEU A CA 1
ATOM 732 C C . LEU A 1 97 ? -17.562 13.961 -0.322 1 88.06 97 LEU A C 1
ATOM 734 O O . LEU A 1 97 ? -18.547 13.305 0.051 1 88.06 97 LEU A O 1
ATOM 738 N N . GLN A 1 98 ? -16.875 14.711 0.465 1 93.62 98 GLN A N 1
ATOM 739 C CA . GLN A 1 98 ? -17.172 14.758 1.894 1 93.62 98 GLN A CA 1
ATOM 740 C C . GLN A 1 98 ? -18.5 15.445 2.156 1 93.62 98 GLN A C 1
ATOM 742 O O . GLN A 1 98 ? -19.094 15.289 3.229 1 93.62 98 GLN A O 1
ATOM 747 N N . LEU A 1 99 ? -18.953 16.234 1.161 1 95.75 99 LEU A N 1
ATOM 748 C CA . LEU A 1 99 ? -20.266 16.859 1.322 1 95.75 99 LEU A CA 1
ATOM 749 C C . LEU A 1 99 ? -21.359 15.805 1.419 1 95.75 99 LEU A C 1
ATOM 751 O O . LEU A 1 99 ? -22.359 16 2.125 1 95.75 99 LEU A O 1
ATOM 755 N N . LYS A 1 100 ? -21.188 14.703 0.725 1 95.38 100 LYS A N 1
ATOM 756 C CA . LYS A 1 100 ? -22.125 13.594 0.844 1 95.38 100 LYS A CA 1
ATOM 757 C C . LYS A 1 100 ? -22.078 12.984 2.244 1 95.38 100 LYS A C 1
ATOM 759 O O . LYS A 1 100 ? -23.109 12.57 2.779 1 95.38 100 LYS A O 1
ATOM 764 N N . LEU A 1 101 ? -20.922 12.961 2.791 1 96 101 LEU A N 1
ATOM 765 C CA . LEU A 1 101 ? -20.766 12.477 4.16 1 96 101 LEU A CA 1
ATOM 766 C C . LEU A 1 101 ? -21.438 13.422 5.148 1 96 101 LEU A C 1
ATOM 768 O O . LEU A 1 101 ? -22.109 12.969 6.086 1 96 101 LEU A O 1
ATOM 772 N N . VAL A 1 102 ? -21.297 14.711 4.945 1 98 102 VAL A N 1
ATOM 773 C CA . VAL A 1 102 ? -21.938 15.719 5.785 1 98 102 VAL A CA 1
ATOM 774 C C . VAL A 1 102 ? -23.453 15.516 5.77 1 98 102 VAL A C 1
ATOM 776 O O . VAL A 1 102 ? -24.094 15.508 6.82 1 98 102 VAL A O 1
ATOM 779 N N . GLU A 1 103 ? -23.969 15.266 4.59 1 98.12 103 GLU A N 1
ATOM 780 C CA . GLU A 1 103 ? -25.406 15.039 4.457 1 98.12 103 GLU A CA 1
ATOM 781 C C . GLU A 1 103 ? -25.844 13.773 5.199 1 98.12 103 GLU A C 1
ATOM 783 O O . GLU A 1 103 ? -26.875 13.766 5.859 1 98.12 103 GLU A O 1
ATOM 788 N N . ALA A 1 104 ? -25.078 12.766 5.062 1 98.19 104 ALA A N 1
ATOM 789 C CA . ALA A 1 104 ? -25.391 11.508 5.738 1 98.19 104 ALA A CA 1
ATOM 790 C C . ALA A 1 104 ? -25.344 11.68 7.254 1 98.19 104 ALA A C 1
ATOM 792 O O . ALA A 1 104 ? -26.203 11.164 7.965 1 98.19 104 ALA A O 1
ATOM 793 N N . ILE A 1 105 ? -24.375 12.375 7.773 1 98.62 105 ILE A N 1
ATOM 794 C CA . ILE A 1 105 ? -24.234 12.617 9.203 1 98.62 105 ILE A CA 1
ATOM 795 C C . ILE A 1 105 ? -25.422 13.422 9.719 1 98.62 105 ILE A C 1
ATOM 797 O O . ILE A 1 105 ? -25.984 13.094 10.758 1 98.62 105 ILE A O 1
ATOM 801 N N . LYS A 1 106 ? -25.734 14.453 8.961 1 98.5 106 LYS A N 1
ATOM 802 C CA . LYS A 1 106 ? -26.875 15.289 9.32 1 98.5 106 LYS A CA 1
ATOM 803 C C . LYS A 1 106 ? -28.156 14.461 9.438 1 98.5 106 LYS A C 1
ATOM 805 O O . LYS A 1 106 ? -28.891 14.578 10.414 1 98.5 106 LYS A O 1
ATOM 810 N N . GLU A 1 107 ? -28.344 13.648 8.461 1 98.38 107 GLU A N 1
ATOM 811 C CA . GLU A 1 107 ? -29.562 12.836 8.43 1 98.38 107 GLU A CA 1
ATOM 812 C C . GLU A 1 107 ? -29.562 11.812 9.562 1 98.38 107 GLU A C 1
ATOM 814 O O . GLU A 1 107 ? -30.594 11.578 10.188 1 98.38 107 GLU A O 1
ATOM 819 N N . ALA A 1 108 ? -28.469 11.148 9.797 1 98.31 108 ALA A N 1
ATOM 820 C CA . ALA A 1 108 ? -28.375 10.164 10.867 1 98.31 108 ALA A CA 1
ATOM 821 C C . ALA A 1 108 ? -28.688 10.805 12.227 1 98.31 108 ALA A C 1
ATOM 823 O O . ALA A 1 108 ? -29.406 10.227 13.039 1 98.31 108 ALA A O 1
ATOM 824 N N . GLY A 1 109 ? -28.062 11.93 12.539 1 98.12 109 GLY A N 1
ATOM 825 C CA . GLY A 1 109 ? -28.422 12.758 13.688 1 98.12 109 GLY A CA 1
ATOM 826 C C . GLY A 1 109 ? -27.781 12.297 14.977 1 98.12 109 GLY A C 1
ATOM 827 O O . GLY A 1 109 ? -27.969 12.914 16.031 1 98.12 109 GLY A O 1
ATOM 828 N N . ASN A 1 110 ? -26.984 11.234 14.914 1 98.06 110 ASN A N 1
ATOM 829 C CA . ASN A 1 110 ? -26.484 10.656 16.156 1 98.06 110 ASN A CA 1
ATOM 830 C C . ASN A 1 110 ? -25 10.992 16.375 1 98.06 110 ASN A C 1
ATOM 832 O O . ASN A 1 110 ? -24.453 10.734 17.453 1 98.06 110 ASN A O 1
ATOM 836 N N . VAL A 1 111 ? -24.297 11.57 15.445 1 98.56 111 VAL A N 1
ATOM 837 C CA . VAL A 1 111 ? -22.844 11.773 15.516 1 98.56 111 VAL A CA 1
ATOM 838 C C . VAL A 1 111 ? -22.531 12.867 16.516 1 98.56 111 VAL A C 1
ATOM 840 O O . VAL A 1 111 ? -23.078 13.969 16.453 1 98.56 111 VAL A O 1
ATOM 843 N N . LYS A 1 112 ? -21.625 12.547 17.406 1 98.25 112 LYS A N 1
ATOM 844 C CA . LYS A 1 112 ? -21.25 13.477 18.469 1 98.25 112 LYS A CA 1
ATOM 845 C C . LYS A 1 112 ? -20.016 14.289 18.094 1 98.25 112 LYS A C 1
ATOM 847 O O . LYS A 1 112 ? -19.734 15.312 18.703 1 98.25 112 LYS A O 1
ATOM 852 N N . ARG A 1 113 ? -19.297 13.75 17.109 1 98.69 113 ARG A N 1
ATOM 853 C CA . ARG A 1 113 ? -18.109 14.453 16.641 1 98.69 113 ARG A CA 1
ATOM 854 C C . ARG A 1 113 ? -17.75 14.031 15.219 1 98.69 113 ARG A C 1
ATOM 856 O O . ARG A 1 113 ? -17.672 12.836 14.922 1 98.69 113 ARG A O 1
ATOM 863 N N . PHE A 1 114 ? -17.641 14.984 14.398 1 98.81 114 PHE A N 1
ATOM 864 C CA . PHE A 1 114 ? -17.125 14.75 13.047 1 98.81 114 PHE A CA 1
ATOM 865 C C . PHE A 1 114 ? -15.773 15.422 12.859 1 98.81 114 PHE A C 1
ATOM 867 O O . PHE A 1 114 ? -15.609 16.609 13.164 1 98.81 114 PHE A O 1
ATOM 874 N N . LEU A 1 115 ? -14.75 14.688 12.469 1 98.69 115 LEU A N 1
ATOM 875 C CA . LEU A 1 115 ? -13.453 15.219 12.055 1 98.69 115 LEU A CA 1
ATOM 876 C C . LEU A 1 115 ? -13.273 15.07 10.547 1 98.69 115 LEU A C 1
ATOM 878 O O . LEU A 1 115 ? -12.977 13.977 10.055 1 98.69 115 LEU A O 1
ATOM 882 N N . PRO A 1 116 ? -13.484 16.141 9.797 1 97.31 116 PRO A N 1
ATOM 883 C CA . PRO A 1 116 ? -13.336 16.062 8.336 1 97.31 116 PRO A CA 1
ATOM 884 C C . PRO A 1 116 ? -11.883 15.961 7.895 1 97.31 116 PRO A C 1
ATOM 886 O O . PRO A 1 116 ? -10.969 16.266 8.672 1 97.31 116 PRO A O 1
ATOM 889 N N . SER A 1 117 ? -11.695 15.508 6.695 1 94.25 117 SER A N 1
ATOM 890 C CA . SER A 1 117 ? -10.359 15.438 6.113 1 94.25 117 SER A CA 1
ATOM 891 C C . SER A 1 117 ? -9.828 16.828 5.789 1 94.25 117 SER A C 1
ATOM 893 O O . SER A 1 117 ? -10.172 17.406 4.758 1 94.25 117 SER A O 1
ATOM 895 N N . GLU A 1 118 ? -9.078 17.422 6.531 1 88.62 118 GLU A N 1
ATOM 896 C CA . GLU A 1 118 ? -8.469 18.734 6.285 1 88.62 118 GLU A CA 1
ATOM 897 C C . GLU A 1 118 ? -7.051 18.781 6.844 1 88.62 118 GLU A C 1
ATOM 899 O O . GLU A 1 118 ? -6.648 19.797 7.418 1 88.62 118 GLU A O 1
ATOM 904 N N . PHE A 1 119 ? -6.391 17.734 6.758 1 89.75 119 PHE A N 1
ATOM 905 C CA . PHE A 1 119 ? -5.031 17.625 7.277 1 89.75 119 PHE A CA 1
ATOM 906 C C . PHE A 1 119 ? -4.074 18.5 6.488 1 89.75 119 PHE A C 1
ATOM 908 O O . PHE A 1 119 ? -4.254 18.703 5.285 1 89.75 119 PHE A O 1
ATOM 915 N N . GLY A 1 120 ? -3.154 19.047 7.176 1 93.56 120 GLY A N 1
ATOM 916 C CA . GLY A 1 120 ? -2.24 20 6.574 1 93.56 120 GLY A CA 1
ATOM 917 C C . GLY A 1 120 ? -2.383 21.406 7.141 1 93.56 120 GLY A C 1
ATOM 918 O O . GLY A 1 120 ? -2.566 21.578 8.352 1 93.56 120 GLY A O 1
ATOM 919 N N . MET A 1 121 ? -2.27 22.422 6.258 1 95.75 121 MET A N 1
ATOM 920 C CA . MET A 1 121 ? -2.418 23.812 6.656 1 95.75 121 MET A CA 1
ATOM 921 C C . MET A 1 121 ? -3.871 24.125 6.996 1 95.75 121 MET A C 1
ATOM 923 O O . MET A 1 121 ? -4.789 23.562 6.41 1 95.75 121 MET A O 1
ATOM 927 N N . ASP A 1 122 ? -4.043 24.984 7.938 1 96.19 122 ASP A N 1
ATOM 928 C CA . ASP A 1 122 ? -5.398 25.438 8.258 1 96.19 122 ASP A CA 1
ATOM 929 C C . ASP A 1 122 ? -5.996 26.234 7.098 1 96.19 122 ASP A C 1
ATOM 931 O O . ASP A 1 122 ? -5.555 27.344 6.809 1 96.19 122 ASP A O 1
ATOM 935 N N . PRO A 1 123 ? -7.031 25.703 6.504 1 95.62 123 PRO A N 1
ATOM 936 C CA . PRO A 1 123 ? -7.586 26.406 5.352 1 95.62 123 PRO A CA 1
ATOM 937 C C . PRO A 1 123 ? -8.164 27.766 5.723 1 95.62 123 PRO A C 1
ATOM 939 O O . PRO A 1 123 ? -8.203 28.672 4.887 1 95.62 123 PRO A O 1
ATOM 942 N N . ALA A 1 124 ? -8.578 27.953 6.934 1 95.38 124 ALA A N 1
ATOM 943 C CA . ALA A 1 124 ? -9.156 29.219 7.375 1 95.38 124 ALA A CA 1
ATOM 944 C C . ALA A 1 124 ? -8.109 30.328 7.375 1 95.38 124 ALA A C 1
ATOM 946 O O . ALA A 1 124 ? -8.453 31.516 7.395 1 95.38 124 ALA A O 1
ATOM 947 N N . ARG A 1 125 ? -6.879 29.953 7.355 1 95.56 125 ARG A N 1
ATOM 948 C CA . ARG A 1 125 ? -5.789 30.922 7.379 1 95.56 125 ARG A CA 1
ATOM 949 C C . ARG A 1 125 ? -5.152 31.062 6 1 95.56 125 ARG A C 1
ATOM 951 O O . ARG A 1 125 ? -4.121 31.719 5.852 1 95.56 125 ARG A O 1
ATOM 958 N N . MET A 1 126 ? -5.738 30.469 4.996 1 96.69 126 MET A N 1
ATOM 959 C CA . MET A 1 126 ? -5.066 30.391 3.701 1 96.69 126 MET A CA 1
ATOM 960 C C . MET A 1 126 ? -5.938 30.984 2.598 1 96.69 126 MET A C 1
ATOM 962 O O . MET A 1 126 ? -5.816 30.594 1.434 1 96.69 126 MET A O 1
ATOM 966 N N . GLU A 1 127 ? -6.797 31.844 2.896 1 94.5 127 GLU A N 1
ATOM 967 C CA . GLU A 1 127 ? -7.672 32.469 1.907 1 94.5 127 GLU A CA 1
ATOM 968 C C . GLU A 1 127 ? -6.867 33.219 0.846 1 94.5 127 GLU A C 1
ATOM 970 O O . GLU A 1 127 ? -7.285 33.312 -0.308 1 94.5 127 GLU A O 1
ATOM 975 N N . HIS A 1 128 ? -5.699 33.688 1.215 1 96.38 128 HIS A N 1
ATOM 976 C CA . HIS A 1 128 ? -4.859 34.5 0.342 1 96.38 128 HIS A CA 1
ATOM 977 C C . HIS A 1 128 ? -3.871 33.656 -0.435 1 96.38 128 HIS A C 1
ATOM 979 O O . HIS A 1 128 ? -2.988 34.188 -1.117 1 96.38 128 HIS A O 1
ATOM 985 N N . ALA A 1 129 ? -3.971 32.312 -0.29 1 96.5 129 ALA A N 1
ATOM 986 C CA . ALA A 1 129 ? -2.996 31.422 -0.9 1 96.5 129 ALA A CA 1
ATOM 987 C C . ALA A 1 129 ? -2.898 31.656 -2.404 1 96.5 129 ALA A C 1
ATOM 989 O O . ALA A 1 129 ? -3.885 32.031 -3.045 1 96.5 129 ALA A O 1
ATOM 990 N N . LEU A 1 130 ? -1.792 31.359 -2.936 1 95.56 130 LEU A N 1
ATOM 991 C CA . LEU A 1 130 ? -1.524 31.547 -4.359 1 95.56 130 LEU A CA 1
ATOM 992 C C . LEU A 1 130 ? -2.314 30.547 -5.195 1 95.56 130 LEU A C 1
ATOM 994 O O . LEU A 1 130 ? -2.447 29.375 -4.812 1 95.56 130 LEU A O 1
ATOM 998 N N . GLU A 1 131 ? -2.779 31.031 -6.305 1 92.38 131 GLU A N 1
ATOM 999 C CA . GLU A 1 131 ? -3.301 30.125 -7.316 1 92.38 131 GLU A CA 1
ATOM 1000 C C . GLU A 1 131 ? -2.172 29.391 -8.039 1 92.38 131 GLU A C 1
ATOM 1002 O O . GLU A 1 131 ? -1.084 29.953 -8.219 1 92.38 131 GLU A O 1
ATOM 1007 N N . PRO A 1 132 ? -2.457 28.219 -8.477 1 91.25 132 PRO A N 1
ATOM 1008 C CA . PRO A 1 132 ? -3.703 27.453 -8.469 1 91.25 132 PRO A CA 1
ATOM 1009 C C . PRO A 1 132 ? -3.896 26.641 -7.18 1 91.25 132 PRO A C 1
ATOM 1011 O O . PRO A 1 132 ? -4.926 26 -7.004 1 91.25 132 PRO A O 1
ATOM 1014 N N . GLY A 1 133 ? -3 26.75 -6.246 1 88.69 133 GLY A N 1
ATOM 1015 C CA . GLY A 1 133 ? -3.039 25.938 -5.035 1 88.69 133 GLY A CA 1
ATOM 1016 C C . GLY A 1 133 ? -4.148 26.344 -4.082 1 88.69 133 GLY A C 1
ATOM 1017 O O . GLY A 1 133 ? -4.57 25.547 -3.242 1 88.69 133 GLY A O 1
ATOM 1018 N N . ARG A 1 134 ? -4.73 27.438 -4.227 1 93 134 ARG A N 1
ATOM 1019 C CA . ARG A 1 134 ? -5.754 27.969 -3.332 1 93 134 ARG A CA 1
ATOM 1020 C C . ARG A 1 134 ? -7.016 27.125 -3.367 1 93 134 ARG A C 1
ATOM 1022 O O . ARG A 1 134 ? -7.785 27.094 -2.402 1 93 134 ARG A O 1
ATOM 1029 N N . ILE A 1 135 ? -7.234 26.438 -4.426 1 88 135 ILE A N 1
ATOM 1030 C CA . ILE A 1 135 ? -8.461 25.688 -4.621 1 88 135 ILE A CA 1
ATOM 1031 C C . ILE A 1 135 ? -8.602 24.641 -3.514 1 88 135 ILE A C 1
ATOM 1033 O O . ILE A 1 135 ? -9.711 24.344 -3.066 1 88 135 ILE A O 1
ATOM 1037 N N . THR A 1 136 ? -7.496 24.078 -3.086 1 88.5 136 THR A N 1
ATOM 1038 C CA . THR A 1 136 ? -7.523 23.094 -2.014 1 88.5 136 THR A CA 1
ATOM 1039 C C . THR A 1 136 ? -8.117 23.688 -0.743 1 88.5 136 THR A C 1
ATOM 1041 O O . THR A 1 136 ? -8.938 23.062 -0.079 1 88.5 136 THR A O 1
ATOM 1044 N N . PHE A 1 137 ? -7.754 24.844 -0.407 1 93.88 137 PHE A N 1
ATOM 1045 C CA . PHE A 1 137 ? -8.227 25.516 0.798 1 93.88 137 PHE A CA 1
ATOM 1046 C C . PHE A 1 137 ? -9.672 25.969 0.64 1 93.88 137 PHE A C 1
ATOM 1048 O O . PHE A 1 137 ? -10.469 25.859 1.58 1 93.88 137 PHE A O 1
ATOM 1055 N N . ASN A 1 138 ? -10 26.391 -0.572 1 93.19 138 ASN A N 1
ATOM 1056 C CA . ASN A 1 138 ? -11.383 26.766 -0.846 1 93.19 138 ASN A CA 1
ATOM 1057 C C . ASN A 1 138 ? -12.328 25.594 -0.648 1 93.19 138 ASN A C 1
ATOM 1059 O O . ASN A 1 138 ? -13.391 25.734 -0.042 1 93.19 138 ASN A O 1
ATOM 1063 N N . GLU A 1 139 ? -11.945 24.484 -1.125 1 91.75 139 GLU A N 1
ATOM 1064 C CA . GLU A 1 139 ? -12.781 23.297 -1.009 1 91.75 139 GLU A CA 1
ATOM 1065 C C . GLU A 1 139 ? -12.93 22.859 0.447 1 91.75 139 GLU A C 1
ATOM 1067 O O . GLU A 1 139 ? -14.023 22.484 0.88 1 91.75 139 GLU A O 1
ATOM 1072 N N . LYS A 1 140 ? -11.867 22.922 1.181 1 94.44 140 LYS A N 1
ATOM 1073 C CA . LYS A 1 140 ? -11.938 22.594 2.6 1 94.44 140 LYS A CA 1
ATOM 1074 C C . LYS A 1 140 ? -12.859 23.547 3.346 1 94.44 140 LYS A C 1
ATOM 1076 O O . LYS A 1 140 ? -13.625 23.141 4.219 1 94.44 140 LYS A O 1
ATOM 1081 N N . MET A 1 141 ? -12.797 24.812 2.971 1 96.44 141 MET A N 1
ATOM 1082 C CA . MET A 1 141 ? -13.656 25.797 3.623 1 96.44 141 MET A CA 1
ATOM 1083 C C . MET A 1 141 ? -15.117 25.578 3.246 1 96.44 141 MET A C 1
ATOM 1085 O O . MET A 1 141 ? -16.016 25.828 4.055 1 96.44 141 MET A O 1
ATOM 1089 N N . GLU A 1 142 ? -15.336 25.156 2.008 1 95.88 142 GLU A N 1
ATOM 1090 C CA . GLU A 1 142 ? -16.703 24.797 1.61 1 95.88 142 GLU A CA 1
ATOM 1091 C C . GLU A 1 142 ? -17.25 23.672 2.484 1 95.88 142 GLU A C 1
ATOM 1093 O O . GLU A 1 142 ? -18.406 23.734 2.91 1 95.88 142 GLU A O 1
ATOM 1098 N N . ILE A 1 143 ? -16.484 22.734 2.805 1 96.25 143 ILE A N 1
ATOM 1099 C CA . ILE A 1 143 ? -16.875 21.609 3.643 1 96.25 143 ILE A CA 1
ATOM 1100 C C . ILE A 1 143 ? -17.141 22.094 5.066 1 96.25 143 ILE A C 1
ATOM 1102 O O . ILE A 1 143 ? -18.141 21.719 5.688 1 96.25 143 ILE A O 1
ATOM 1106 N N . ARG A 1 144 ? -16.25 22.969 5.613 1 97.75 144 ARG A N 1
ATOM 1107 C CA . ARG A 1 144 ? -16.453 23.531 6.941 1 97.75 144 ARG A CA 1
ATOM 1108 C C . ARG A 1 144 ? -17.797 24.266 7.027 1 97.75 144 ARG A C 1
ATOM 1110 O O . ARG A 1 144 ? -18.531 24.094 7.996 1 97.75 144 ARG A O 1
ATOM 1117 N N . ARG A 1 145 ? -18.078 25.031 6.008 1 98.19 145 ARG A N 1
ATOM 1118 C CA . ARG A 1 145 ? -19.344 25.766 5.996 1 98.19 145 ARG A CA 1
ATOM 1119 C C . ARG A 1 145 ? -20.531 24.828 6.035 1 98.19 145 ARG A C 1
ATOM 1121 O O . ARG A 1 145 ? -21.484 25.062 6.773 1 98.19 145 ARG A O 1
ATOM 1128 N N . ALA A 1 146 ? -20.453 23.781 5.258 1 98.38 146 ALA A N 1
ATOM 1129 C CA . ALA A 1 146 ? -21.531 22.797 5.238 1 98.38 146 ALA A CA 1
ATOM 1130 C C . ALA A 1 146 ? -21.719 22.156 6.609 1 98.38 146 ALA A C 1
ATOM 1132 O O . ALA A 1 146 ? -22.844 21.953 7.066 1 98.38 146 ALA A O 1
ATOM 1133 N N . ILE A 1 147 ? -20.656 21.844 7.277 1 98.62 147 ILE A N 1
ATOM 1134 C CA . ILE A 1 147 ? -20.672 21.219 8.594 1 98.62 147 ILE A CA 1
ATOM 1135 C C . ILE A 1 147 ? -21.328 22.156 9.602 1 98.62 147 ILE A C 1
ATOM 1137 O O . ILE A 1 147 ? -22.219 21.766 10.352 1 98.62 147 ILE A O 1
ATOM 1141 N N . GLU A 1 148 ? -20.875 23.375 9.609 1 98.38 148 GLU A N 1
ATOM 1142 C CA . GLU A 1 148 ? -21.328 24.359 10.578 1 98.38 148 GLU A CA 1
ATOM 1143 C C . GLU A 1 148 ? -22.797 24.734 10.328 1 98.38 148 GLU A C 1
ATOM 1145 O O . GLU A 1 148 ? -23.578 24.891 11.273 1 98.38 148 GLU A O 1
ATOM 1150 N N . GLU A 1 149 ? -23.141 24.844 9.047 1 98.31 149 GLU A N 1
ATOM 1151 C CA . GLU A 1 149 ? -24.531 25.141 8.703 1 98.31 149 GLU A CA 1
ATOM 1152 C C . GLU A 1 149 ? -25.469 24.016 9.141 1 98.31 149 GLU A C 1
ATOM 1154 O O . GLU A 1 149 ? -26.609 24.25 9.508 1 98.31 149 GLU A O 1
ATOM 1159 N N . ALA A 1 150 ? -24.969 22.844 9.156 1 98.38 150 ALA A N 1
ATOM 1160 C CA . ALA A 1 150 ? -25.75 21.672 9.547 1 98.38 150 ALA A CA 1
ATOM 1161 C C . ALA A 1 150 ? -25.719 21.469 11.062 1 98.38 150 ALA A C 1
ATOM 1163 O O . ALA A 1 150 ? -26.344 20.547 11.586 1 98.38 150 ALA A O 1
ATOM 1164 N N . ASN A 1 151 ? -24.984 22.328 11.781 1 98.25 151 ASN A N 1
ATOM 1165 C CA . ASN A 1 151 ? -24.828 22.25 13.227 1 98.25 151 ASN A CA 1
ATOM 1166 C C . ASN A 1 151 ? -24.281 20.891 13.672 1 98.25 151 ASN A C 1
ATOM 1168 O O . ASN A 1 151 ? -24.719 20.344 14.68 1 98.25 151 ASN A O 1
ATOM 1172 N N . ILE A 1 152 ? -23.422 20.312 12.867 1 98.69 152 ILE A N 1
ATOM 1173 C CA . ILE A 1 152 ? -22.75 19.062 13.211 1 98.69 152 ILE A CA 1
ATOM 1174 C C . ILE A 1 152 ? -21.594 19.328 14.18 1 98.69 152 ILE A C 1
ATOM 1176 O O . ILE A 1 152 ? -20.703 20.125 13.875 1 98.69 152 ILE A O 1
ATOM 1180 N N . PRO A 1 153 ? -21.672 18.703 15.406 1 98.69 153 PRO A N 1
ATOM 1181 C CA . PRO A 1 153 ? -20.484 18.844 16.25 1 98.69 153 PRO A CA 1
ATOM 1182 C C . PRO A 1 153 ? -19.203 18.359 15.57 1 98.69 153 PRO A C 1
ATOM 1184 O O . PRO A 1 153 ? -19.203 17.328 14.906 1 98.69 153 PRO A O 1
ATOM 1187 N N . HIS A 1 154 ? -18.125 19.156 15.711 1 98.62 154 HIS A N 1
ATOM 1188 C CA . HIS A 1 154 ? -16.953 18.859 14.883 1 98.62 154 HIS A CA 1
ATOM 1189 C C . HIS A 1 154 ? -15.656 19.234 15.602 1 98.62 154 HIS A C 1
ATOM 1191 O O . HIS A 1 154 ? -15.688 19.922 16.625 1 98.62 154 HIS A O 1
ATOM 1197 N N . THR A 1 155 ? -14.57 18.734 15.133 1 98.38 155 THR A N 1
ATOM 1198 C CA . THR A 1 155 ? -13.195 19.141 15.43 1 98.38 155 THR A CA 1
ATOM 1199 C C . THR A 1 155 ? -12.359 19.203 14.156 1 98.38 155 THR A C 1
ATOM 1201 O O . THR A 1 155 ? -12.359 18.266 13.359 1 98.38 155 THR A O 1
ATOM 1204 N N . TYR A 1 156 ? -11.789 20.328 13.859 1 97.88 156 TYR A N 1
ATOM 1205 C CA . TYR A 1 156 ? -10.859 20.484 12.75 1 97.88 156 TYR A CA 1
ATOM 1206 C C . TYR A 1 156 ? -9.422 20.25 13.211 1 97.88 156 TYR A C 1
ATOM 1208 O O . TYR A 1 156 ? -9.008 20.781 14.242 1 97.88 156 TYR A O 1
ATOM 1216 N N . ILE A 1 157 ? -8.648 19.438 12.492 1 97.94 157 ILE A N 1
ATOM 1217 C CA . ILE A 1 157 ? -7.266 19.141 12.867 1 97.94 157 ILE A CA 1
ATOM 1218 C C . ILE A 1 157 ? -6.312 19.781 11.859 1 97.94 157 ILE A C 1
ATOM 1220 O O . ILE A 1 157 ? -6.355 19.469 10.672 1 97.94 157 ILE A O 1
ATOM 1224 N N . SER A 1 158 ? -5.535 20.656 12.258 1 97.19 158 SER A N 1
ATOM 1225 C CA . SER A 1 158 ? -4.461 21.25 11.461 1 97.19 158 SER A CA 1
ATOM 1226 C C . SER A 1 158 ? -3.123 20.578 11.766 1 97.19 158 SER A C 1
ATOM 1228 O O . SER A 1 158 ? -2.584 20.734 12.867 1 97.19 158 SER A O 1
ATOM 1230 N N . THR A 1 159 ? -2.549 19.906 10.82 1 97.19 159 THR A N 1
ATOM 1231 C CA . THR A 1 159 ? -1.448 18.984 11.086 1 97.19 159 THR A CA 1
ATOM 1232 C C . THR A 1 159 ? -0.13 19.562 10.57 1 97.19 159 THR A C 1
ATOM 1234 O O . THR A 1 159 ? 0.945 19.062 10.922 1 97.19 159 THR A O 1
ATOM 1237 N N . ASN A 1 160 ? -0.173 20.594 9.727 1 96.44 160 ASN A N 1
ATOM 1238 C CA . ASN A 1 160 ? 1.021 21.203 9.164 1 96.44 160 ASN A CA 1
ATOM 1239 C C . ASN A 1 160 ? 1.715 20.281 8.172 1 96.44 160 ASN A C 1
ATOM 1241 O O . ASN A 1 160 ? 1.083 19.781 7.238 1 96.44 160 ASN A O 1
ATOM 1245 N N . CYS A 1 161 ? 3.051 20.094 8.266 1 97.44 161 CYS A N 1
ATOM 1246 C CA . CYS A 1 161 ? 3.809 19.312 7.297 1 97.44 161 CYS A CA 1
ATOM 1247 C C . CYS A 1 161 ? 3.975 17.859 7.762 1 97.44 161 CYS A C 1
ATOM 1249 O O . CYS A 1 161 ? 4.5 17.609 8.852 1 97.44 161 CYS A O 1
ATOM 1251 N N . PHE A 1 162 ? 3.559 16.906 6.957 1 96.56 162 PHE A N 1
ATOM 1252 C CA . PHE A 1 162 ? 3.852 15.508 7.223 1 96.56 162 PHE A CA 1
ATOM 1253 C C . PHE A 1 162 ? 5.348 15.242 7.121 1 96.56 162 PHE A C 1
ATOM 1255 O O . PHE A 1 162 ? 5.984 15.617 6.137 1 96.56 162 PHE A O 1
ATOM 1262 N N . ALA A 1 163 ? 5.867 14.609 8.062 1 97.81 163 ALA A N 1
ATOM 1263 C CA . ALA A 1 163 ? 7.309 14.398 8.148 1 97.81 163 ALA A CA 1
ATOM 1264 C C . ALA A 1 163 ? 7.828 13.641 6.934 1 97.81 163 ALA A C 1
ATOM 1266 O O . ALA A 1 163 ? 8.875 13.977 6.383 1 97.81 163 ALA A O 1
ATOM 1267 N N . ALA A 1 164 ? 7.105 12.68 6.461 1 95.88 164 ALA A N 1
ATOM 1268 C CA . ALA A 1 164 ? 7.566 11.836 5.363 1 95.88 164 ALA A CA 1
ATOM 1269 C C . ALA A 1 164 ? 7.742 12.641 4.082 1 95.88 164 ALA A C 1
ATOM 1271 O O . ALA A 1 164 ? 8.57 12.297 3.232 1 95.88 164 ALA A O 1
ATOM 1272 N N . TYR A 1 165 ? 7.023 13.75 3.994 1 94.12 165 TYR A N 1
ATOM 1273 C CA . TYR A 1 165 ? 7.043 14.547 2.773 1 94.12 165 TYR A CA 1
ATOM 1274 C C . TYR A 1 165 ? 8.055 15.68 2.879 1 94.12 165 TYR A C 1
ATOM 1276 O O . TYR A 1 165 ? 8.555 16.172 1.865 1 94.12 165 TYR A O 1
ATOM 1284 N N . PHE A 1 166 ? 8.367 16.062 4.141 1 96.88 166 PHE A N 1
ATOM 1285 C CA . PHE A 1 166 ? 9.102 17.312 4.254 1 96.88 166 PHE A CA 1
ATOM 1286 C C . PHE A 1 166 ? 10.359 17.125 5.102 1 96.88 166 PHE A C 1
ATOM 1288 O O . PHE A 1 166 ? 11.328 17.875 4.953 1 96.88 166 PHE A O 1
ATOM 1295 N N . GLY A 1 167 ? 10.367 16.219 6.031 1 97.38 167 GLY A N 1
ATOM 1296 C CA . GLY A 1 167 ? 11.398 16.141 7.055 1 97.38 167 GLY A CA 1
ATOM 1297 C C . GLY A 1 167 ? 12.734 15.664 6.523 1 97.38 167 GLY A C 1
ATOM 1298 O O . GLY A 1 167 ? 13.664 16.453 6.355 1 97.38 167 GLY A O 1
ATOM 1299 N N . PRO A 1 168 ? 12.773 14.375 6.137 1 96.94 168 PRO A N 1
ATOM 1300 C CA . PRO A 1 168 ? 14.055 13.797 5.734 1 96.94 168 PRO A CA 1
ATOM 1301 C C . PRO A 1 168 ? 14.609 14.422 4.457 1 96.94 168 PRO A C 1
ATOM 1303 O O . PRO A 1 168 ? 15.828 14.484 4.273 1 96.94 168 PRO A O 1
ATOM 1306 N N . ASN A 1 169 ? 13.742 14.844 3.584 1 96.31 169 ASN A N 1
ATOM 1307 C CA . ASN A 1 169 ? 14.227 15.484 2.365 1 96.31 169 ASN A CA 1
ATOM 1308 C C . ASN A 1 169 ? 14.625 16.938 2.617 1 96.31 169 ASN A C 1
ATOM 1310 O O . ASN A 1 169 ? 14.977 17.656 1.682 1 96.31 169 ASN A O 1
ATOM 1314 N N . LEU A 1 170 ? 14.477 17.438 3.865 1 98.19 170 LEU A N 1
ATOM 1315 C CA . LEU A 1 170 ? 14.922 18.75 4.316 1 98.19 170 LEU A CA 1
ATOM 1316 C C . LEU A 1 170 ? 14.172 19.859 3.582 1 98.19 170 LEU A C 1
ATOM 1318 O O . LEU A 1 170 ? 14.758 20.891 3.232 1 98.19 170 LEU A O 1
ATOM 1322 N N . GLY A 1 171 ? 12.969 19.594 3.234 1 96.75 171 GLY A N 1
ATOM 1323 C CA . GLY A 1 171 ? 12.117 20.578 2.582 1 96.75 171 GLY A CA 1
ATOM 1324 C C . GLY A 1 171 ? 12.359 20.688 1.087 1 96.75 171 GLY A C 1
ATOM 1325 O O . GLY A 1 171 ? 11.969 21.656 0.453 1 96.75 171 GLY A O 1
ATOM 1326 N N . GLN A 1 172 ? 13.031 19.688 0.502 1 95.25 172 GLN A N 1
ATOM 1327 C CA . GLN A 1 172 ? 13.289 19.734 -0.933 1 95.25 172 GLN A CA 1
ATOM 1328 C C . GLN A 1 172 ? 12.062 19.281 -1.728 1 95.25 172 GLN A C 1
ATOM 1330 O O . GLN A 1 172 ? 11.375 18.328 -1.339 1 95.25 172 GLN A O 1
ATOM 1335 N N . MET A 1 173 ? 11.828 19.969 -2.855 1 91.12 173 MET A N 1
ATOM 1336 C CA . MET A 1 173 ? 10.789 19.516 -3.773 1 91.12 173 MET A CA 1
ATOM 1337 C C . MET A 1 173 ? 11.297 18.391 -4.664 1 91.12 173 MET A C 1
ATOM 1339 O O . MET A 1 173 ? 12.5 18.234 -4.859 1 91.12 173 MET A O 1
ATOM 1343 N N . ARG A 1 174 ? 10.461 17.484 -5.105 1 86.69 174 ARG A N 1
ATOM 1344 C CA . ARG A 1 174 ? 10.672 16.5 -6.152 1 86.69 174 ARG A CA 1
ATOM 1345 C C . ARG A 1 174 ? 11.469 15.305 -5.625 1 86.69 174 ARG A C 1
ATOM 1347 O O . ARG A 1 174 ? 12.016 14.523 -6.402 1 86.69 174 ARG A O 1
ATOM 1354 N N . THR A 1 175 ? 11.672 15.234 -4.332 1 90.88 175 THR A N 1
ATOM 1355 C CA . THR A 1 175 ? 12.305 14.062 -3.74 1 90.88 175 THR A CA 1
ATOM 1356 C C . THR A 1 175 ? 11.711 13.766 -2.365 1 90.88 175 THR A C 1
ATOM 1358 O O . THR A 1 175 ? 11.25 14.672 -1.673 1 90.88 175 THR A O 1
ATOM 1361 N N . LEU A 1 176 ? 11.75 12.547 -1.938 1 93.44 176 LEU A N 1
ATOM 1362 C CA . LEU A 1 176 ? 11.352 12.125 -0.599 1 93.44 176 LEU A CA 1
ATOM 1363 C C . LEU A 1 176 ? 12.562 11.703 0.224 1 93.44 176 LEU A C 1
ATOM 1365 O O . LEU A 1 176 ? 12.445 11.438 1.422 1 93.44 176 LEU A O 1
ATOM 1369 N N . LEU A 1 177 ? 13.703 11.672 -0.434 1 94.38 177 LEU A N 1
ATOM 1370 C CA . LEU A 1 177 ? 14.922 11.18 0.2 1 94.38 177 LEU A CA 1
ATOM 1371 C C . LEU A 1 177 ? 15.812 12.344 0.638 1 94.38 177 LEU A C 1
ATOM 1373 O O . LEU A 1 177 ? 15.742 13.43 0.064 1 94.38 177 LEU A O 1
ATOM 1377 N N . PRO A 1 178 ? 16.625 12.094 1.64 1 95.75 178 PRO A N 1
ATOM 1378 C CA . PRO A 1 178 ? 17.562 13.148 2.029 1 95.75 178 PRO A CA 1
ATOM 1379 C C . PRO A 1 178 ? 18.547 13.516 0.912 1 95.75 178 PRO A C 1
ATOM 1381 O O . PRO A 1 178 ? 18.984 12.641 0.163 1 95.75 178 PRO A O 1
ATOM 1384 N N . PRO A 1 179 ? 18.781 14.805 0.799 1 95.06 179 PRO A N 1
ATOM 1385 C CA . PRO A 1 179 ? 19.812 15.203 -0.165 1 95.06 179 PRO A CA 1
ATOM 1386 C C . PRO A 1 179 ? 21.188 14.609 0.156 1 95.06 179 PRO A C 1
ATOM 1388 O O . PRO A 1 179 ? 21.531 14.43 1.328 1 95.06 179 PRO A O 1
ATOM 1391 N N . LYS A 1 180 ? 21.969 14.43 -0.867 1 93.06 180 LYS A N 1
ATOM 1392 C CA . LYS A 1 180 ? 23.25 13.773 -0.685 1 93.06 180 LYS A CA 1
ATOM 1393 C C . LYS A 1 180 ? 24.391 14.789 -0.682 1 93.06 180 LYS A C 1
ATOM 1395 O O . LYS A 1 180 ? 25.312 14.695 0.131 1 93.06 180 LYS A O 1
ATOM 1400 N N . GLU A 1 181 ? 24.328 15.742 -1.583 1 96.44 181 GLU A N 1
ATOM 1401 C CA . GLU A 1 181 ? 25.469 16.656 -1.74 1 96.44 181 GLU A CA 1
ATOM 1402 C C . GLU A 1 181 ? 25.031 18.109 -1.558 1 96.44 181 GLU A C 1
ATOM 1404 O O . GLU A 1 181 ? 25.703 18.891 -0.883 1 96.44 181 GLU A O 1
ATOM 1409 N N . LYS A 1 182 ? 23.922 18.422 -2.195 1 97.62 182 LYS A N 1
ATOM 1410 C CA . LYS A 1 182 ? 23.438 19.812 -2.209 1 97.62 182 LYS A CA 1
ATOM 1411 C C . LYS A 1 182 ? 22.031 19.906 -1.644 1 97.62 182 LYS A C 1
ATOM 1413 O O . LYS A 1 182 ? 21.25 18.953 -1.731 1 97.62 182 LYS A O 1
ATOM 1418 N N . VAL A 1 183 ? 21.734 21.016 -1.046 1 98.12 183 VAL A N 1
ATOM 1419 C CA . VAL A 1 183 ? 20.391 21.297 -0.531 1 98.12 183 VAL A CA 1
ATOM 1420 C C . VAL A 1 183 ? 20 22.734 -0.879 1 98.12 183 VAL A C 1
ATOM 1422 O O . VAL A 1 183 ? 20.797 23.656 -0.712 1 98.12 183 VAL A O 1
ATOM 1425 N N . HIS A 1 184 ? 18.859 22.875 -1.438 1 97.94 184 HIS A N 1
ATOM 1426 C CA . HIS A 1 184 ? 18.344 24.219 -1.691 1 97.94 184 HIS A CA 1
ATOM 1427 C C . HIS A 1 184 ? 17.734 24.812 -0.429 1 97.94 184 HIS A C 1
ATOM 1429 O O . HIS A 1 184 ? 16.984 24.156 0.283 1 97.94 184 HIS A O 1
ATOM 1435 N N . VAL A 1 185 ? 18.094 26.016 -0.168 1 98.5 185 VAL A N 1
ATOM 1436 C CA . VAL A 1 185 ? 17.609 26.719 1.013 1 98.5 185 VAL A CA 1
ATOM 1437 C C . VAL A 1 185 ? 16.656 27.828 0.593 1 98.5 185 VAL A C 1
ATOM 1439 O O . VAL A 1 185 ? 17.016 28.703 -0.183 1 98.5 185 VAL A O 1
ATOM 1442 N N . TYR A 1 186 ? 15.477 27.781 1.045 1 98.38 186 TYR A N 1
ATOM 1443 C CA . TYR A 1 186 ? 14.461 28.781 0.703 1 98.38 186 TYR A CA 1
ATOM 1444 C C . TYR A 1 186 ? 14.672 30.062 1.479 1 98.38 186 TYR A C 1
ATOM 1446 O O . TYR A 1 186 ? 14.578 30.078 2.709 1 98.38 186 TYR A O 1
ATOM 1454 N N . GLY A 1 187 ? 14.891 31.141 0.719 1 97.25 187 GLY A N 1
ATOM 1455 C CA . GLY A 1 187 ? 15.227 32.406 1.393 1 97.25 187 GLY A CA 1
ATOM 1456 C C . GLY A 1 187 ? 16.469 32.281 2.25 1 97.25 187 GLY A C 1
ATOM 1457 O O . GLY A 1 187 ? 17.531 31.859 1.774 1 97.25 187 GLY A O 1
ATOM 1458 N N . ASP A 1 188 ? 16.391 32.75 3.473 1 97 188 ASP A N 1
ATOM 1459 C CA . ASP A 1 188 ? 17.547 32.656 4.367 1 97 188 ASP A CA 1
ATOM 1460 C C . ASP A 1 188 ? 17.469 31.391 5.219 1 97 188 ASP A C 1
ATOM 1462 O O . ASP A 1 188 ? 18.344 31.141 6.051 1 97 188 ASP A O 1
ATOM 1466 N N . GLY A 1 189 ? 16.406 30.578 5.059 1 98.31 189 GLY A N 1
ATOM 1467 C CA . GLY A 1 189 ? 16.297 29.281 5.715 1 98.31 189 GLY A CA 1
ATOM 1468 C C . GLY A 1 189 ? 15.828 29.391 7.156 1 98.31 189 GLY A C 1
ATOM 1469 O O . GLY A 1 189 ? 15.844 28.391 7.891 1 98.31 189 GLY A O 1
ATOM 1470 N N . ASN A 1 190 ? 15.359 30.562 7.574 1 98.31 190 ASN A N 1
ATOM 1471 C CA . ASN A 1 190 ? 15.125 30.766 9 1 98.31 190 ASN A CA 1
ATOM 1472 C C . ASN A 1 190 ? 13.633 30.781 9.32 1 98.31 190 ASN A C 1
ATOM 1474 O O . ASN A 1 190 ? 13.25 30.828 10.492 1 98.31 190 ASN A O 1
ATOM 1478 N N . ILE A 1 191 ? 12.773 30.75 8.258 1 98.19 191 ILE A N 1
ATOM 1479 C CA . ILE A 1 191 ? 11.336 30.672 8.484 1 98.19 191 ILE A CA 1
ATOM 1480 C C . ILE A 1 191 ? 10.977 29.344 9.148 1 98.19 191 ILE A C 1
ATOM 1482 O O . ILE A 1 191 ? 11.445 28.297 8.719 1 98.19 191 ILE A O 1
ATOM 1486 N N . LYS A 1 192 ? 10.195 29.391 10.195 1 98.19 192 LYS A N 1
ATOM 1487 C CA . LYS A 1 192 ? 9.852 28.203 10.953 1 98.19 192 LYS A CA 1
ATOM 1488 C C . LYS A 1 192 ? 8.703 27.438 10.289 1 98.19 192 LYS A C 1
ATOM 1490 O O . LYS A 1 192 ? 7.719 28.047 9.859 1 98.19 192 LYS A O 1
ATOM 1495 N N . GLY A 1 193 ? 8.891 26.141 10.086 1 98 193 GLY A N 1
ATOM 1496 C CA . GLY A 1 193 ? 7.828 25.188 9.789 1 98 193 GLY A CA 1
ATOM 1497 C C . GLY A 1 193 ? 7.504 24.266 10.953 1 98 193 GLY A C 1
ATOM 1498 O O . GLY A 1 193 ? 8.102 24.391 12.023 1 98 193 GLY A O 1
ATOM 1499 N N . ILE A 1 194 ? 6.512 23.469 10.836 1 98.56 194 ILE A N 1
ATOM 1500 C CA . ILE A 1 194 ? 6.145 22.469 11.828 1 98.56 194 ILE A CA 1
ATOM 1501 C C . ILE A 1 194 ? 6.016 21.109 11.156 1 98.56 194 ILE A C 1
ATOM 1503 O O . ILE A 1 194 ? 5.285 20.953 10.172 1 98.56 194 ILE A O 1
ATOM 1507 N N . PHE A 1 195 ? 6.727 20.125 11.617 1 98.56 195 PHE A N 1
ATOM 1508 C CA . PHE A 1 195 ? 6.828 18.812 10.992 1 98.56 195 PHE A CA 1
ATOM 1509 C C . PHE A 1 195 ? 6.289 17.734 11.922 1 98.56 195 PHE A C 1
ATOM 1511 O O . PHE A 1 195 ? 6.703 17.625 13.078 1 98.56 195 PHE A O 1
ATOM 1518 N N . MET A 1 196 ? 5.422 16.953 11.375 1 98.25 196 MET A N 1
ATOM 1519 C CA . MET A 1 196 ? 4.723 15.969 12.203 1 98.25 196 MET A CA 1
ATOM 1520 C C . MET A 1 196 ? 4.895 14.562 11.641 1 98.25 196 MET A C 1
ATOM 1522 O O . MET A 1 196 ? 4.641 14.328 10.453 1 98.25 196 MET A O 1
ATOM 1526 N N . ASP A 1 197 ? 5.344 13.664 12.562 1 98.25 197 ASP A N 1
ATOM 1527 C CA . ASP A 1 197 ? 5.191 12.25 12.227 1 98.25 197 ASP A CA 1
ATOM 1528 C C . ASP A 1 197 ? 3.721 11.891 12.023 1 98.25 197 ASP A C 1
ATOM 1530 O O . ASP A 1 197 ? 2.871 12.234 12.844 1 98.25 197 ASP A O 1
ATOM 1534 N N . GLU A 1 198 ? 3.398 11.219 10.977 1 97.81 198 GLU A N 1
ATOM 1535 C CA . GLU A 1 198 ? 2.012 10.945 10.617 1 97.81 198 GLU A CA 1
ATOM 1536 C C . GLU A 1 198 ? 1.338 10.039 11.641 1 97.81 198 GLU A C 1
ATOM 1538 O O . GLU A 1 198 ? 0.134 10.156 11.883 1 97.81 198 GLU A O 1
ATOM 1543 N N . ASP A 1 199 ? 2.086 9.109 12.273 1 98.31 199 ASP A N 1
ATOM 1544 C CA . ASP A 1 199 ? 1.507 8.305 13.352 1 98.31 199 ASP A CA 1
ATOM 1545 C C . ASP A 1 199 ? 1.128 9.18 14.547 1 98.31 199 ASP A C 1
ATOM 1547 O O . ASP A 1 199 ? 0.125 8.93 15.211 1 98.31 199 ASP A O 1
ATOM 1551 N N . ASP A 1 200 ? 1.966 10.172 14.828 1 98.62 200 ASP A N 1
ATOM 1552 C CA . ASP A 1 200 ? 1.636 11.125 15.891 1 98.62 200 ASP A CA 1
ATOM 1553 C C . ASP A 1 200 ? 0.387 11.93 15.539 1 98.62 200 ASP A C 1
ATOM 1555 O O . ASP A 1 200 ? -0.441 12.211 16.406 1 98.62 200 ASP A O 1
ATOM 1559 N N . VAL A 1 201 ? 0.281 12.328 14.25 1 98.38 201 VAL A N 1
ATOM 1560 C CA . VAL A 1 201 ? -0.92 13.016 13.789 1 98.38 201 VAL A CA 1
ATOM 1561 C C . VAL A 1 201 ? -2.154 12.18 14.117 1 98.38 201 VAL A C 1
ATOM 1563 O O . VAL A 1 201 ? -3.133 12.688 14.664 1 98.38 201 VAL A O 1
ATOM 1566 N N . ALA A 1 202 ? -2.092 10.922 13.805 1 98.56 202 ALA A N 1
ATOM 1567 C CA . ALA A 1 202 ? -3.207 10.016 14.07 1 98.56 202 ALA A CA 1
ATOM 1568 C C . ALA A 1 202 ? -3.494 9.93 15.562 1 98.56 202 ALA A C 1
ATOM 1570 O O . ALA A 1 202 ? -4.656 9.961 15.984 1 98.56 202 ALA A O 1
ATOM 1571 N N . THR A 1 203 ? -2.459 9.812 16.375 1 98.62 203 THR A N 1
ATOM 1572 C CA . THR A 1 203 ? -2.602 9.711 17.828 1 98.62 203 THR A CA 1
ATOM 1573 C C . THR A 1 203 ? -3.322 10.938 18.391 1 98.62 203 THR A C 1
ATOM 1575 O O . THR A 1 203 ? -4.301 10.797 19.125 1 98.62 203 THR A O 1
ATOM 1578 N N . TYR A 1 204 ? -2.848 12.133 18.016 1 98.44 204 TYR A N 1
ATOM 1579 C CA . TYR A 1 204 ? -3.465 13.359 18.5 1 98.44 204 TYR A CA 1
ATOM 1580 C C . TYR A 1 204 ? -4.906 13.469 18.016 1 98.44 204 TYR A C 1
ATOM 1582 O O . TYR A 1 204 ? -5.781 13.93 18.766 1 98.44 204 TYR A O 1
ATOM 1590 N N . THR A 1 205 ? -5.141 13.078 16.734 1 98.44 205 THR A N 1
ATOM 1591 C CA . THR A 1 205 ? -6.48 13.133 16.172 1 98.44 205 THR A CA 1
ATOM 1592 C C . THR A 1 205 ? -7.457 12.305 17 1 98.44 205 THR A C 1
ATOM 1594 O O . THR A 1 205 ? -8.492 12.812 17.438 1 98.44 205 THR A O 1
ATOM 1597 N N . ILE A 1 206 ? -7.109 11.117 17.359 1 98.38 206 ILE A N 1
ATOM 1598 C CA . ILE A 1 206 ? -8.016 10.211 18.062 1 98.38 206 ILE A CA 1
ATOM 1599 C C . ILE A 1 206 ? -8.133 10.641 19.516 1 98.38 206 ILE A C 1
ATOM 1601 O O . ILE A 1 206 ? -9.211 10.531 20.109 1 98.38 206 ILE A O 1
ATOM 1605 N N . LYS A 1 207 ? -7.09 11.195 20.094 1 97.69 207 LYS A N 1
ATOM 1606 C CA . LYS A 1 207 ? -7.164 11.695 21.453 1 97.69 207 LYS A CA 1
ATOM 1607 C C . LYS A 1 207 ? -8.195 12.812 21.578 1 97.69 207 LYS A C 1
ATOM 1609 O O . LYS A 1 207 ? -8.797 13 22.641 1 97.69 207 LYS A O 1
ATOM 1614 N N . SER A 1 208 ? -8.438 13.477 20.5 1 97.5 208 SER A N 1
ATOM 1615 C CA . SER A 1 208 ? -9.289 14.664 20.547 1 97.5 208 SER A CA 1
ATOM 1616 C C . SER A 1 208 ? -10.758 14.305 20.391 1 97.5 208 SER A C 1
ATOM 1618 O O . SER A 1 208 ? -11.641 15.117 20.688 1 97.5 208 SER A O 1
ATOM 1620 N N . ILE A 1 209 ? -11.094 13.125 19.969 1 97.62 209 ILE A N 1
ATOM 1621 C CA . ILE A 1 209 ? -12.422 12.836 19.453 1 97.62 209 ILE A CA 1
ATOM 1622 C C . ILE A 1 209 ? -13.438 12.852 20.594 1 97.62 209 ILE A C 1
ATOM 1624 O O . ILE A 1 209 ? -14.625 13.109 20.375 1 97.62 209 ILE A O 1
ATOM 1628 N N . ASP A 1 210 ? -13.039 12.578 21.828 1 95.19 210 ASP A N 1
ATOM 1629 C CA . ASP A 1 210 ? -13.969 12.539 22.953 1 95.19 210 ASP A CA 1
ATOM 1630 C C . ASP A 1 210 ? -13.672 13.664 23.938 1 95.19 210 ASP A C 1
ATOM 1632 O O . ASP A 1 210 ? -14.211 13.672 25.062 1 95.19 210 ASP A O 1
ATOM 1636 N N . ASP A 1 211 ? -12.781 14.547 23.656 1 96.62 211 ASP A N 1
ATOM 1637 C CA . ASP A 1 211 ? -12.414 15.641 24.547 1 96.62 211 ASP A CA 1
ATOM 1638 C C . ASP A 1 211 ? -13.352 16.828 24.375 1 96.62 211 ASP A C 1
ATOM 1640 O O . ASP A 1 211 ? -13.422 17.422 23.297 1 96.62 211 ASP A O 1
ATOM 1644 N N . PRO A 1 212 ? -14.07 17.219 25.375 1 96.69 212 PRO A N 1
ATOM 1645 C CA . PRO A 1 212 ? -14.984 18.359 25.25 1 96.69 212 PRO A CA 1
ATOM 1646 C C . PRO A 1 212 ? -14.273 19.656 24.906 1 96.69 212 PRO A C 1
ATOM 1648 O O . PRO A 1 212 ? -14.867 20.547 24.297 1 96.69 212 PRO A O 1
ATOM 1651 N N . ARG A 1 213 ? -13.039 19.781 25.172 1 97 213 ARG A N 1
ATOM 1652 C CA . ARG A 1 213 ? -12.273 20.984 24.875 1 97 213 ARG A CA 1
ATOM 1653 C C . ARG A 1 213 ? -12.016 21.125 23.391 1 97 213 ARG A C 1
ATOM 1655 O O . ARG A 1 213 ? -11.648 22.203 22.906 1 97 213 ARG A O 1
ATOM 1662 N N . ALA A 1 214 ? -12.227 20.031 22.688 1 97.06 214 ALA A N 1
ATOM 1663 C CA . ALA A 1 214 ? -11.977 20.031 21.234 1 97.06 214 ALA A CA 1
ATOM 1664 C C . ALA A 1 214 ? -13.273 20.219 20.453 1 97.06 214 ALA A C 1
ATOM 1666 O O . ALA A 1 214 ? -13.25 20.375 19.234 1 97.06 214 ALA A O 1
ATOM 1667 N N . LEU A 1 215 ? -14.406 20.312 21.156 1 97.62 215 LEU A N 1
ATOM 1668 C CA . LEU A 1 215 ? -15.703 20.406 20.5 1 97.62 215 LEU A CA 1
ATOM 1669 C C . LEU A 1 215 ? -15.859 21.734 19.781 1 97.62 215 LEU A C 1
ATOM 1671 O O . LEU A 1 215 ? -15.703 22.797 20.391 1 97.62 215 LEU A O 1
ATOM 1675 N N . ASN A 1 216 ? -16.141 21.641 18.531 1 97.62 216 ASN A N 1
ATOM 1676 C CA . ASN A 1 216 ? -16.375 22.781 17.656 1 97.62 216 ASN A CA 1
ATOM 1677 C C . ASN A 1 216 ? -15.164 23.734 17.641 1 97.62 216 ASN A C 1
ATOM 1679 O O . ASN A 1 216 ? -15.328 24.953 17.641 1 97.62 216 ASN A O 1
ATOM 1683 N N . LYS A 1 217 ? -13.969 23.125 17.688 1 97.44 217 LYS A N 1
ATOM 1684 C CA . LYS A 1 217 ? -12.719 23.875 17.688 1 97.44 217 LYS A CA 1
ATOM 1685 C C . LYS A 1 217 ? -11.758 23.359 16.625 1 97.44 217 LYS A C 1
ATOM 1687 O O . LYS A 1 217 ? -11.961 22.266 16.078 1 97.44 217 LYS A O 1
ATOM 1692 N N . THR A 1 218 ? -10.82 24.203 16.297 1 97.62 218 THR A N 1
ATOM 1693 C CA . THR A 1 218 ? -9.641 23.766 15.562 1 97.62 218 THR A CA 1
ATOM 1694 C C . THR A 1 218 ? -8.508 23.406 16.516 1 97.62 218 THR A C 1
ATOM 1696 O O . THR A 1 218 ? -8.195 24.156 17.438 1 97.62 218 THR A O 1
ATOM 1699 N N . ILE A 1 219 ? -7.988 22.234 16.359 1 98 219 ILE A N 1
ATOM 1700 C CA . ILE A 1 219 ? -6.84 21.781 17.141 1 98 219 ILE A CA 1
ATOM 1701 C C . ILE A 1 219 ? -5.582 21.844 16.281 1 98 219 ILE A C 1
ATOM 1703 O O . ILE A 1 219 ? -5.508 21.219 15.211 1 98 219 ILE A O 1
ATOM 1707 N N . TYR A 1 220 ? -4.594 22.578 16.703 1 97.88 220 TYR A N 1
ATOM 1708 C CA . TYR A 1 220 ? -3.311 22.719 16.031 1 97.88 220 TYR A CA 1
ATOM 1709 C C . TYR A 1 220 ? -2.287 21.734 16.594 1 97.88 220 TYR A C 1
ATOM 1711 O O . TYR A 1 220 ? -2.102 21.656 17.812 1 97.88 220 TYR A O 1
ATOM 1719 N N . LEU A 1 221 ? -1.672 20.969 15.742 1 98.19 221 LEU A N 1
ATOM 1720 C CA . LEU A 1 221 ? -0.564 20.109 16.156 1 98.19 221 LEU A CA 1
ATOM 1721 C C . LEU A 1 221 ? 0.767 20.844 16.016 1 98.19 221 LEU A C 1
ATOM 1723 O O . LEU A 1 221 ? 1.339 20.922 14.93 1 98.19 221 LEU A O 1
ATOM 1727 N N . ARG A 1 222 ? 1.225 21.375 17.141 1 96.81 222 ARG A N 1
ATOM 1728 C CA . ARG A 1 222 ? 2.434 22.188 17.156 1 96.81 222 ARG A CA 1
ATOM 1729 C C . ARG A 1 222 ? 3.389 21.719 18.25 1 96.81 222 ARG A C 1
ATOM 1731 O O . ARG A 1 222 ? 3.744 22.5 19.156 1 96.81 222 ARG A O 1
ATOM 1738 N N . PRO A 1 223 ? 3.818 20.469 18.156 1 96.69 223 PRO A N 1
ATOM 1739 C CA . PRO A 1 223 ? 4.785 20.062 19.172 1 96.69 223 PRO A CA 1
ATOM 1740 C C . PRO A 1 223 ? 6.016 20.969 19.219 1 96.69 223 PRO A C 1
ATOM 1742 O O . PRO A 1 223 ? 6.652 21.188 18.188 1 96.69 223 PRO A O 1
ATOM 1745 N N . PRO A 1 224 ? 6.387 21.438 20.359 1 96.31 224 PRO A N 1
ATOM 1746 C CA . PRO A 1 224 ? 7.371 22.516 20.453 1 96.31 224 PRO A CA 1
ATOM 1747 C C . PRO A 1 224 ? 8.719 22.141 19.844 1 96.31 224 PRO A C 1
ATOM 1749 O O . PRO A 1 224 ? 9.383 22.969 19.219 1 96.31 224 PRO A O 1
ATOM 1752 N N . GLU A 1 225 ? 9.109 20.906 19.969 1 97.75 225 GLU A N 1
ATOM 1753 C CA . GLU A 1 225 ? 10.445 20.516 19.516 1 97.75 225 GLU A CA 1
ATOM 1754 C C . GLU A 1 225 ? 10.453 20.203 18.016 1 97.75 225 GLU A C 1
ATOM 1756 O O . GLU A 1 225 ? 11.5 19.875 17.453 1 97.75 225 GLU A O 1
ATOM 1761 N N . ASN A 1 226 ? 9.297 20.312 17.375 1 98.38 226 ASN A N 1
ATOM 1762 C CA . ASN A 1 226 ? 9.195 20.062 15.938 1 98.38 226 ASN A CA 1
ATOM 1763 C C . ASN A 1 226 ? 8.898 21.344 15.156 1 98.38 226 ASN A C 1
ATOM 1765 O O . ASN A 1 226 ? 8.547 21.281 13.977 1 98.38 226 ASN A O 1
ATOM 1769 N N . ILE A 1 227 ? 8.875 22.469 15.891 1 98.38 227 ILE A N 1
ATOM 1770 C CA . ILE A 1 227 ? 8.883 23.781 15.234 1 98.38 227 ILE A CA 1
ATOM 1771 C C . ILE A 1 227 ? 10.305 24.156 14.836 1 98.38 227 ILE A C 1
ATOM 1773 O O . ILE A 1 227 ? 11.109 24.547 15.688 1 98.38 227 ILE A O 1
ATOM 1777 N N . LEU A 1 228 ? 10.602 23.938 13.523 1 98.69 228 LEU A N 1
ATOM 1778 C CA . LEU A 1 228 ? 11.977 24.031 13.055 1 98.69 228 LEU A CA 1
ATOM 1779 C C . LEU A 1 228 ? 12.062 24.828 11.758 1 98.69 228 LEU A C 1
ATOM 1781 O O . LEU A 1 228 ? 11.203 24.703 10.891 1 98.69 228 LEU A O 1
ATOM 1785 N N . SER A 1 229 ? 13.078 25.656 11.711 1 98.5 229 SER A N 1
ATOM 1786 C CA . SER A 1 229 ? 13.406 26.25 10.422 1 98.5 229 SER A CA 1
ATOM 1787 C C . SER A 1 229 ? 14.055 25.219 9.492 1 98.5 229 SER A C 1
ATOM 1789 O O . SER A 1 229 ? 14.461 24.141 9.938 1 98.5 229 SER A O 1
ATOM 1791 N N . GLN A 1 230 ? 14.078 25.609 8.234 1 98.56 230 GLN A N 1
ATOM 1792 C CA . GLN A 1 230 ? 14.781 24.734 7.297 1 98.56 230 GLN A CA 1
ATOM 1793 C C . GLN A 1 230 ? 16.234 24.547 7.711 1 98.56 230 GLN A C 1
ATOM 1795 O O . GLN A 1 230 ? 16.766 23.438 7.633 1 98.56 230 GLN A O 1
ATOM 1800 N N . ASN A 1 231 ? 16.906 25.609 8.141 1 98.62 231 ASN A N 1
ATOM 1801 C CA . ASN A 1 231 ? 18.297 25.547 8.594 1 98.62 231 ASN A CA 1
ATOM 1802 C C . ASN A 1 231 ? 18.453 24.578 9.766 1 98.62 231 ASN A C 1
ATOM 1804 O O . ASN A 1 231 ? 19.422 23.828 9.836 1 98.62 231 ASN A O 1
ATOM 1808 N N . GLU A 1 232 ? 17.547 24.641 10.688 1 98.62 232 GLU A N 1
ATOM 1809 C CA . GLU A 1 232 ? 17.609 23.734 11.828 1 98.62 232 GLU A CA 1
ATOM 1810 C C . GLU A 1 232 ? 17.438 22.281 11.383 1 98.62 232 GLU A C 1
ATOM 1812 O O . GLU A 1 232 ? 18.094 21.391 11.906 1 98.62 232 GLU A O 1
ATOM 1817 N N . LEU A 1 233 ? 16.531 22.031 10.445 1 98.38 233 LEU A N 1
ATOM 1818 C CA . LEU A 1 233 ? 16.344 20.688 9.891 1 98.38 233 LEU A CA 1
ATOM 1819 C C . LEU A 1 233 ? 17.625 20.203 9.219 1 98.38 233 LEU A C 1
ATOM 1821 O O . LEU A 1 233 ? 18.047 19.062 9.445 1 98.38 233 LEU A O 1
ATOM 1825 N N . ILE A 1 234 ? 18.219 21.062 8.414 1 98.56 234 ILE A N 1
ATOM 1826 C CA . ILE A 1 234 ? 19.453 20.75 7.715 1 98.56 234 ILE A CA 1
ATOM 1827 C C . ILE A 1 234 ? 20.547 20.438 8.734 1 98.56 234 ILE A C 1
ATOM 1829 O O . ILE A 1 234 ? 21.281 19.453 8.586 1 98.56 234 ILE A O 1
ATOM 1833 N N . ALA A 1 235 ? 20.656 21.25 9.75 1 98.56 235 ALA A N 1
ATOM 1834 C CA . ALA A 1 235 ? 21.672 21.031 10.781 1 98.56 235 ALA A CA 1
ATOM 1835 C C . ALA A 1 235 ? 21.484 19.688 11.469 1 98.56 235 ALA A C 1
ATOM 1837 O O . ALA A 1 235 ? 22.469 18.984 11.734 1 98.56 235 ALA A O 1
ATOM 1838 N N . LYS A 1 236 ? 20.25 19.359 11.805 1 98.38 236 LYS A N 1
ATOM 1839 C CA . LYS A 1 236 ? 19.969 18.062 12.422 1 98.38 236 LYS A CA 1
ATOM 1840 C C . LYS A 1 236 ? 20.422 16.906 11.523 1 98.38 236 LYS A C 1
ATOM 1842 O O . LYS A 1 236 ? 21.047 15.953 12 1 98.38 236 LYS A O 1
ATOM 1847 N N . TRP A 1 237 ? 20.188 17 10.234 1 98.5 237 TRP A N 1
ATOM 1848 C CA . TRP A 1 237 ? 20.562 15.945 9.305 1 98.5 237 TRP A CA 1
ATOM 1849 C C . TRP A 1 237 ? 22.078 15.859 9.172 1 98.5 237 TRP A C 1
ATOM 1851 O O . TRP A 1 237 ? 22.641 14.758 9.148 1 98.5 237 TRP A O 1
ATOM 1861 N N . GLU A 1 238 ? 22.688 17 9.086 1 98.5 238 GLU A N 1
ATOM 1862 C CA . GLU A 1 238 ? 24.141 17.016 8.977 1 98.5 238 GLU A CA 1
ATOM 1863 C C . GLU A 1 238 ? 24.797 16.375 10.203 1 98.5 238 GLU A C 1
ATOM 1865 O O . GLU A 1 238 ? 25.766 15.625 10.078 1 98.5 238 GLU A O 1
ATOM 1870 N N . LYS A 1 239 ? 24.281 16.688 11.32 1 98.25 239 LYS A N 1
ATOM 1871 C CA . LYS A 1 239 ? 24.781 16.078 12.547 1 98.25 239 LYS A CA 1
ATOM 1872 C C . LYS A 1 239 ? 24.578 14.57 12.539 1 98.25 239 LYS A C 1
ATOM 1874 O O . LYS A 1 239 ? 25.484 13.812 12.891 1 98.25 239 LYS A O 1
ATOM 1879 N N . LEU A 1 240 ? 23.422 14.102 12.117 1 97.88 240 LEU A N 1
ATOM 1880 C CA . LEU A 1 240 ? 23.078 12.688 12.102 1 97.88 240 LEU A CA 1
ATOM 1881 C C . LEU A 1 240 ? 23.906 11.938 11.062 1 97.88 240 LEU A C 1
ATOM 1883 O O . LEU A 1 240 ? 24.422 10.852 11.344 1 97.88 240 LEU A O 1
ATOM 1887 N N . SER A 1 241 ? 24.062 12.477 9.875 1 97.31 241 SER A N 1
ATOM 1888 C CA . SER A 1 241 ? 24.688 11.781 8.75 1 97.31 241 SER A CA 1
ATOM 1889 C C . SER A 1 241 ? 26.203 11.93 8.773 1 97.31 241 SER A C 1
ATOM 1891 O O . SER A 1 241 ? 26.906 11.18 8.102 1 97.31 241 SER A O 1
ATOM 1893 N N . GLY A 1 242 ? 26.641 12.977 9.422 1 97.44 242 GLY A N 1
ATOM 1894 C CA . GLY A 1 242 ? 28.062 13.281 9.438 1 97.44 242 GLY A CA 1
ATOM 1895 C C . GLY A 1 242 ? 28.531 13.961 8.164 1 97.44 242 GLY A C 1
ATOM 1896 O O . GLY A 1 242 ? 29.75 14.078 7.93 1 97.44 242 GLY A O 1
ATOM 1897 N N . LYS A 1 243 ? 27.609 14.391 7.367 1 96.56 243 LYS A N 1
ATOM 1898 C CA . LYS A 1 243 ? 27.938 15.016 6.09 1 96.56 243 LYS A CA 1
ATOM 1899 C C . LYS A 1 243 ? 27.453 16.469 6.043 1 96.56 243 LYS A C 1
ATOM 1901 O O . LYS A 1 243 ? 26.328 16.766 6.465 1 96.56 243 LYS A O 1
ATOM 1906 N N . VAL A 1 244 ? 28.297 17.328 5.574 1 97.88 244 VAL A N 1
ATOM 1907 C CA . VAL A 1 244 ? 27.922 18.719 5.383 1 97.88 244 VAL A CA 1
ATOM 1908 C C . VAL A 1 244 ? 27.438 18.938 3.951 1 97.88 244 VAL A C 1
ATOM 1910 O O . VAL A 1 244 ? 28.125 18.562 2.996 1 97.88 244 VAL A O 1
ATOM 1913 N N . LEU A 1 245 ? 26.312 19.516 3.84 1 98.44 245 LEU A N 1
ATOM 1914 C CA . LEU A 1 245 ? 25.719 19.75 2.525 1 98.44 245 LEU A CA 1
ATOM 1915 C C . LEU A 1 245 ? 26.078 21.125 1.998 1 98.44 245 LEU A C 1
ATOM 1917 O O . LEU A 1 245 ? 26.172 22.094 2.771 1 98.44 245 LEU A O 1
ATOM 1921 N N . GLU A 1 246 ? 26.266 21.188 0.699 1 98.56 246 GLU A N 1
ATOM 1922 C CA . GLU A 1 246 ? 26.359 22.484 0.054 1 98.56 246 GLU A CA 1
ATOM 1923 C C . GLU A 1 246 ? 24.984 23.172 0.008 1 98.56 246 GLU A C 1
ATOM 1925 O O . GLU A 1 246 ? 24.031 22.641 -0.557 1 98.56 246 GLU A O 1
ATOM 1930 N N . LYS A 1 247 ? 24.922 24.359 0.6 1 98.25 247 LYS A N 1
ATOM 1931 C CA . LYS A 1 247 ? 23.656 25.078 0.67 1 98.25 247 LYS A CA 1
ATOM 1932 C C . LYS A 1 247 ? 23.531 26.078 -0.484 1 98.25 247 LYS A C 1
ATOM 1934 O O . LYS A 1 247 ? 24.422 26.906 -0.7 1 98.25 247 LYS A O 1
ATOM 1939 N N . ILE A 1 248 ? 22.469 25.953 -1.218 1 97.94 248 ILE A N 1
ATOM 1940 C CA . ILE A 1 248 ? 22.172 26.828 -2.348 1 97.94 248 ILE A CA 1
ATOM 1941 C C . ILE A 1 248 ? 20.922 27.641 -2.064 1 97.94 248 ILE A C 1
ATOM 1943 O O . ILE A 1 248 ? 19.797 27.141 -2.188 1 97.94 248 ILE A O 1
ATOM 1947 N N . PRO A 1 249 ? 21.062 28.875 -1.767 1 97.31 249 PRO A N 1
ATOM 1948 C CA . PRO A 1 249 ? 19.875 29.688 -1.483 1 97.31 249 PRO A CA 1
ATOM 1949 C C . PRO A 1 249 ? 19.031 29.953 -2.727 1 97.31 249 PRO A C 1
ATOM 1951 O O . PRO A 1 249 ? 19.562 30.109 -3.824 1 97.31 249 PRO A O 1
ATOM 1954 N N . ILE A 1 250 ? 17.766 30.016 -2.564 1 97.75 250 ILE A N 1
ATOM 1955 C CA . ILE A 1 250 ? 16.828 30.375 -3.617 1 97.75 250 ILE A CA 1
ATOM 1956 C C . ILE A 1 250 ? 15.938 31.516 -3.145 1 97.75 250 ILE A C 1
ATOM 1958 O O . ILE A 1 250 ? 15.211 31.391 -2.164 1 97.75 250 ILE A O 1
ATOM 1962 N N . GLN A 1 251 ? 15.945 32.594 -3.852 1 97.5 251 GLN A N 1
ATOM 1963 C CA . GLN A 1 251 ? 15.109 33.719 -3.506 1 97.5 251 GLN A CA 1
ATOM 1964 C C . GLN A 1 251 ? 13.664 33.5 -3.943 1 97.5 251 GLN A C 1
ATOM 1966 O O . GLN A 1 251 ? 13.398 32.75 -4.875 1 97.5 251 GLN A O 1
ATOM 1971 N N . SER A 1 252 ? 12.773 34.188 -3.264 1 97.44 252 SER A N 1
ATOM 1972 C CA . SER A 1 252 ? 11.344 33.938 -3.445 1 97.44 252 SER A CA 1
ATOM 1973 C C . SER A 1 252 ? 10.922 34.188 -4.891 1 97.44 252 SER A C 1
ATOM 1975 O O . SER A 1 252 ? 10.109 33.438 -5.441 1 97.44 252 SER A O 1
ATOM 1977 N N . ASP A 1 253 ? 11.469 35.25 -5.531 1 96.69 253 ASP A N 1
ATOM 1978 C CA . ASP A 1 253 ? 11.094 35.562 -6.906 1 96.69 253 ASP A CA 1
ATOM 1979 C C . ASP A 1 253 ? 11.523 34.438 -7.859 1 96.69 253 ASP A C 1
ATOM 1981 O O . ASP A 1 253 ? 10.758 34.062 -8.75 1 96.69 253 ASP A O 1
ATOM 1985 N N . GLU A 1 254 ? 12.688 34 -7.641 1 96.38 254 GLU A N 1
ATOM 1986 C CA . GLU A 1 254 ? 13.195 32.906 -8.445 1 96.38 254 GLU A CA 1
ATOM 1987 C C . GLU A 1 254 ? 12.367 31.641 -8.219 1 96.38 254 GLU A C 1
ATOM 1989 O O . GLU A 1 254 ? 12.039 30.922 -9.172 1 96.38 254 GLU A O 1
ATOM 1994 N N . PHE A 1 255 ? 12.125 31.391 -7.012 1 96.94 255 PHE A N 1
ATOM 1995 C CA . PHE A 1 255 ? 11.344 30.219 -6.66 1 96.94 255 PHE A CA 1
ATOM 1996 C C . PHE A 1 255 ? 9.977 30.25 -7.332 1 96.94 255 PHE A C 1
ATOM 1998 O O . PHE A 1 255 ? 9.578 29.297 -7.992 1 96.94 255 PHE A O 1
ATOM 2005 N N . LEU A 1 256 ? 9.227 31.344 -7.266 1 96.62 256 LEU A N 1
ATOM 2006 C CA . LEU A 1 256 ? 7.898 31.484 -7.844 1 96.62 256 LEU A CA 1
ATOM 2007 C C . LEU A 1 256 ? 7.957 31.438 -9.367 1 96.62 256 LEU A C 1
ATOM 2009 O O . LEU A 1 256 ? 7.035 30.938 -10.016 1 96.62 256 LEU A O 1
ATOM 2013 N N . ALA A 1 257 ? 9.047 31.891 -9.922 1 94.75 257 ALA A N 1
ATOM 2014 C CA . ALA A 1 257 ? 9.211 31.875 -11.375 1 94.75 257 ALA A CA 1
ATOM 2015 C C . ALA A 1 257 ? 9.344 30.453 -11.906 1 94.75 257 ALA A C 1
ATOM 2017 O O . ALA A 1 257 ? 9.055 30.188 -13.07 1 94.75 257 ALA A O 1
ATOM 2018 N N . SER A 1 258 ? 9.781 29.609 -11.031 1 91.5 258 SER A N 1
ATOM 2019 C CA . SER A 1 258 ? 9.992 28.219 -11.438 1 91.5 258 SER A CA 1
ATOM 2020 C C . SER A 1 258 ? 8.672 27.531 -11.781 1 91.5 258 SER A C 1
ATOM 2022 O O . SER A 1 258 ? 8.664 26.469 -12.398 1 91.5 258 SER A O 1
ATOM 2024 N N . MET A 1 259 ? 7.559 28.094 -11.375 1 89.88 259 MET A N 1
ATOM 2025 C CA . MET A 1 259 ? 6.23 27.547 -11.625 1 89.88 259 MET A CA 1
ATOM 2026 C C . MET A 1 259 ? 5.879 27.641 -13.109 1 89.88 259 MET A C 1
ATOM 2028 O O . MET A 1 259 ? 5.086 26.844 -13.609 1 89.88 259 MET A O 1
ATOM 2032 N N . LYS A 1 260 ? 6.465 28.562 -13.75 1 89.88 260 LYS A N 1
ATOM 2033 C CA . LYS A 1 260 ? 6.066 28.875 -15.117 1 89.88 260 LYS A CA 1
ATOM 2034 C C . LYS A 1 260 ? 6.344 27.688 -16.047 1 89.88 260 LYS A C 1
ATOM 2036 O O . LYS A 1 260 ? 7.434 27.125 -16.031 1 89.88 260 LYS A O 1
ATOM 2041 N N . GLY A 1 261 ? 5.332 27.266 -16.828 1 91.25 261 GLY A N 1
ATOM 2042 C CA . GLY A 1 261 ? 5.484 26.25 -17.844 1 91.25 261 GLY A CA 1
ATOM 2043 C C . GLY A 1 261 ? 5.43 24.844 -17.297 1 91.25 261 GLY A C 1
ATOM 2044 O O . GLY A 1 261 ? 5.691 23.875 -18.016 1 91.25 261 GLY A O 1
ATOM 2045 N N . THR A 1 262 ? 5.152 24.703 -16.016 1 91.31 262 THR A N 1
ATOM 2046 C CA . THR A 1 262 ? 5.082 23.375 -15.422 1 91.31 262 THR A CA 1
ATOM 2047 C C . THR A 1 262 ? 3.631 22.922 -15.297 1 91.31 262 THR A C 1
ATOM 2049 O O . THR A 1 262 ? 2.707 23.672 -15.594 1 91.31 262 THR A O 1
ATOM 2052 N N . ASP A 1 263 ? 3.459 21.656 -14.953 1 88.44 263 ASP A N 1
ATOM 2053 C CA . ASP A 1 263 ? 2.111 21.109 -14.828 1 88.44 263 ASP A CA 1
ATOM 2054 C C . ASP A 1 263 ? 1.43 21.609 -13.555 1 88.44 263 ASP A C 1
ATOM 2056 O O . ASP A 1 263 ? 2.066 22.25 -12.711 1 88.44 263 ASP A O 1
ATOM 2060 N N . LEU A 1 264 ? 0.169 21.422 -13.453 1 87.19 264 LEU A N 1
ATOM 2061 C CA . LEU A 1 264 ? -0.662 21.922 -12.367 1 87.19 264 LEU A CA 1
ATOM 2062 C C . LEU A 1 264 ? -0.163 21.406 -11.023 1 87.19 264 LEU A C 1
ATOM 2064 O O . LEU A 1 264 ? -0.142 22.156 -10.039 1 87.19 264 LEU A O 1
ATOM 2068 N N . THR A 1 265 ? 0.199 20.156 -10.953 1 84.62 265 THR A N 1
ATOM 2069 C CA . THR A 1 265 ? 0.675 19.562 -9.711 1 84.62 265 THR A CA 1
ATOM 2070 C C . THR A 1 265 ? 1.9 20.297 -9.188 1 84.62 265 THR A C 1
ATOM 2072 O O . THR A 1 265 ? 1.978 20.625 -8 1 84.62 265 THR A O 1
ATOM 2075 N N . ASN A 1 266 ? 2.771 20.578 -10.055 1 8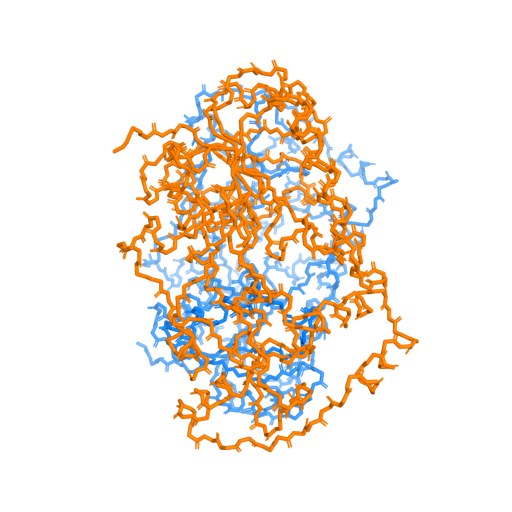9.38 266 ASN A N 1
ATOM 2076 C CA . ASN A 1 266 ? 3.973 21.312 -9.672 1 89.38 266 ASN A CA 1
ATOM 2077 C C . ASN A 1 266 ? 3.646 22.734 -9.25 1 89.38 266 ASN A C 1
ATOM 2079 O O . ASN A 1 266 ? 4.219 23.25 -8.289 1 89.38 266 ASN A O 1
ATOM 2083 N N . GLN A 1 267 ? 2.781 23.359 -9.953 1 91.81 267 GLN A N 1
ATOM 2084 C CA . GLN A 1 267 ? 2.404 24.734 -9.625 1 91.81 267 GLN A CA 1
ATOM 2085 C C . GLN A 1 267 ? 1.788 24.812 -8.234 1 91.81 267 GLN A C 1
ATOM 2087 O O . GLN A 1 267 ? 2.115 25.719 -7.457 1 91.81 267 GLN A O 1
ATOM 2092 N N . VAL A 1 268 ? 0.933 23.875 -7.922 1 90.06 268 VAL A N 1
ATOM 2093 C CA . VAL A 1 268 ? 0.304 23.828 -6.605 1 90.06 268 VAL A CA 1
ATOM 2094 C C . VAL A 1 268 ? 1.368 23.594 -5.535 1 90.06 268 VAL A C 1
ATOM 2096 O O . VAL A 1 268 ? 1.366 24.266 -4.5 1 90.06 268 VAL A O 1
ATOM 2099 N N . GLY A 1 269 ? 2.266 22.703 -5.832 1 91.81 269 GLY A N 1
ATOM 2100 C CA . GLY A 1 269 ? 3.355 22.438 -4.906 1 91.81 269 GLY A CA 1
ATOM 2101 C C . GLY A 1 269 ? 4.195 23.672 -4.617 1 91.81 269 GLY A C 1
ATOM 2102 O O . GLY A 1 269 ? 4.484 23.969 -3.455 1 91.81 269 GLY A O 1
ATOM 2103 N N . VAL A 1 270 ? 4.523 24.375 -5.652 1 94.31 270 VAL A N 1
ATOM 2104 C CA . VAL A 1 270 ? 5.336 25.562 -5.504 1 94.31 270 VAL A CA 1
ATOM 2105 C C . VAL A 1 270 ? 4.605 26.578 -4.629 1 94.31 270 VAL A C 1
ATOM 2107 O O . VAL A 1 270 ? 5.207 27.188 -3.734 1 94.31 270 VAL A O 1
ATOM 2110 N N . GLY A 1 271 ? 3.361 26.766 -4.867 1 94.56 271 GLY A N 1
ATOM 2111 C CA . GLY A 1 271 ? 2.578 27.672 -4.047 1 94.56 271 GLY A CA 1
ATOM 2112 C C . GLY A 1 271 ? 2.576 27.297 -2.578 1 94.56 271 GLY A C 1
ATOM 2113 O O . GLY A 1 271 ? 2.783 28.141 -1.712 1 94.56 271 GLY A O 1
ATOM 2114 N N . HIS A 1 272 ? 2.354 26.047 -2.262 1 94.31 272 HIS A N 1
ATOM 2115 C CA . HIS A 1 272 ? 2.332 25.578 -0.881 1 94.31 272 HIS A CA 1
ATOM 2116 C C . HIS A 1 272 ? 3.691 25.75 -0.216 1 94.31 272 HIS A C 1
ATOM 2118 O O . HIS A 1 272 ? 3.773 26.234 0.92 1 94.31 272 HIS A O 1
ATOM 2124 N N . PHE A 1 273 ? 4.715 25.422 -0.976 1 96.62 273 PHE A N 1
ATOM 2125 C CA . PHE A 1 273 ? 6.059 25.562 -0.433 1 96.62 273 PHE A CA 1
ATOM 2126 C C . PHE A 1 273 ? 6.371 27.031 -0.151 1 96.62 273 PHE A C 1
ATOM 2128 O O . PHE A 1 273 ? 7.008 27.359 0.854 1 96.62 273 PHE A O 1
ATOM 2135 N N . TYR A 1 274 ? 5.961 27.891 -1.025 1 97.5 274 TYR A N 1
ATOM 2136 C CA . TYR A 1 274 ? 6.152 29.312 -0.807 1 97.5 274 TYR A CA 1
ATOM 2137 C C . TYR A 1 274 ? 5.531 29.75 0.514 1 97.5 274 TYR A C 1
ATOM 2139 O O . TYR A 1 274 ? 6.18 30.438 1.315 1 97.5 274 TYR A O 1
ATOM 2147 N N . HIS A 1 275 ? 4.328 29.359 0.742 1 97.62 275 HIS A N 1
ATOM 2148 C CA . HIS A 1 275 ? 3.621 29.781 1.947 1 97.62 275 HIS A CA 1
ATOM 2149 C C . HIS A 1 275 ? 4.273 29.203 3.199 1 97.62 275 HIS A C 1
ATOM 2151 O O . HIS A 1 275 ? 4.312 29.859 4.242 1 97.62 275 HIS A O 1
ATOM 2157 N N . ILE A 1 276 ? 4.832 28 3.104 1 97.75 276 ILE A N 1
ATOM 2158 C CA . ILE A 1 276 ? 5.43 27.344 4.258 1 97.75 276 ILE A CA 1
ATOM 2159 C C . ILE A 1 276 ? 6.805 27.953 4.543 1 97.75 276 ILE A C 1
ATOM 2161 O O . ILE A 1 276 ? 7.078 28.375 5.668 1 97.75 276 ILE A O 1
ATOM 2165 N N . PHE A 1 277 ? 7.59 28.125 3.52 1 98.12 277 PHE A N 1
ATOM 2166 C CA . PHE A 1 277 ? 9.016 28.312 3.771 1 98.12 277 PHE A CA 1
ATOM 2167 C C . PHE A 1 277 ? 9.414 29.781 3.559 1 98.12 277 PHE A C 1
ATOM 2169 O O . PHE A 1 277 ? 10.492 30.188 3.969 1 98.12 277 PHE A O 1
ATOM 2176 N N . TYR A 1 278 ? 8.625 30.578 2.871 1 98.19 278 TYR A N 1
ATOM 2177 C CA . TYR A 1 278 ? 8.914 32 2.705 1 98.19 278 TYR A CA 1
ATOM 2178 C C . TYR A 1 278 ? 7.988 32.844 3.566 1 98.19 278 TYR A C 1
ATOM 2180 O O . TYR A 1 278 ? 8.445 33.75 4.293 1 98.19 278 TYR A O 1
ATOM 2188 N N . GLU A 1 279 ? 6.75 32.531 3.508 1 97.44 279 GLU A N 1
ATOM 2189 C CA . GLU A 1 279 ? 5.754 33.281 4.25 1 97.44 279 GLU A CA 1
ATOM 2190 C C . GLU A 1 279 ? 5.723 32.875 5.719 1 97.44 279 GLU A C 1
ATOM 2192 O O . GLU A 1 279 ? 5.473 33.719 6.598 1 97.44 279 GLU A O 1
ATOM 2197 N N . GLY A 1 280 ? 5.961 31.594 6.023 1 97.88 280 GLY A N 1
ATOM 2198 C CA . GLY A 1 280 ? 5.879 31.078 7.379 1 97.88 280 GLY A CA 1
ATOM 2199 C C . GLY A 1 280 ? 4.453 30.906 7.867 1 97.88 280 GLY A C 1
ATOM 2200 O O . GLY A 1 280 ? 4.156 31.172 9.039 1 97.88 280 GLY A O 1
ATOM 2201 N N . CYS A 1 281 ? 3.57 30.422 7.02 1 97.25 281 CYS A N 1
ATOM 2202 C CA . CYS A 1 281 ? 2.131 30.438 7.254 1 97.25 281 CYS A CA 1
ATOM 2203 C C . CYS A 1 281 ? 1.76 29.484 8.398 1 97.25 281 CYS A C 1
ATOM 2205 O O . CYS A 1 281 ? 0.645 29.547 8.914 1 97.25 281 CYS A O 1
ATOM 2207 N N . LEU A 1 282 ? 2.648 28.672 8.859 1 97.44 282 LEU A N 1
ATOM 2208 C CA . LEU A 1 282 ? 2.328 27.688 9.891 1 97.44 282 LEU A CA 1
ATOM 2209 C C . LEU A 1 282 ? 2.543 28.281 11.281 1 97.44 282 LEU A C 1
ATOM 2211 O O . LEU A 1 282 ? 2.035 27.766 12.273 1 97.44 282 LEU A O 1
ATOM 2215 N N . THR A 1 283 ? 3.332 29.328 11.352 1 96 283 THR A N 1
ATOM 2216 C CA . THR A 1 283 ? 3.725 29.812 12.664 1 96 283 THR A CA 1
ATOM 2217 C C . THR A 1 283 ? 3.484 31.312 12.773 1 96 283 THR A C 1
ATOM 2219 O O . THR A 1 283 ? 3.725 31.906 13.828 1 96 283 THR A O 1
ATOM 2222 N N . ASN A 1 284 ? 2.957 31.969 11.797 1 94.69 284 ASN A N 1
ATOM 2223 C CA . ASN A 1 284 ? 2.889 33.438 11.781 1 94.69 284 ASN A CA 1
ATOM 2224 C C . ASN A 1 284 ? 1.591 33.938 12.398 1 94.69 284 ASN A C 1
ATOM 2226 O O . ASN A 1 284 ? 1.132 35.031 12.086 1 94.69 284 ASN A O 1
ATOM 2230 N N . PHE A 1 285 ? 0.973 33.156 13.188 1 93.69 285 PHE A N 1
ATOM 2231 C CA . PHE A 1 285 ? -0.253 33.531 13.867 1 93.69 285 PHE A CA 1
ATOM 2232 C C . PHE A 1 285 ? -0.303 32.969 15.273 1 93.69 285 PHE A C 1
ATOM 2234 O O . PHE A 1 285 ? 0.407 32 15.586 1 93.69 285 PHE A O 1
ATOM 2241 N N . ASP A 1 286 ? -1.184 33.562 16.125 1 91.62 286 ASP A N 1
ATOM 2242 C CA . ASP A 1 286 ? -1.444 33.062 17.469 1 91.62 286 ASP A CA 1
ATOM 2243 C C . ASP A 1 286 ? -2.734 32.25 17.516 1 91.62 286 ASP A C 1
ATOM 2245 O O . ASP A 1 286 ? -3.641 32.469 16.719 1 91.62 286 ASP A O 1
ATOM 2249 N N . ILE A 1 287 ? -2.715 31.297 18.406 1 89.31 287 ILE A N 1
ATOM 2250 C CA . ILE A 1 287 ? -3.91 30.5 18.641 1 89.31 287 ILE A CA 1
ATOM 2251 C C . ILE A 1 287 ? -4.949 31.312 19.391 1 89.31 287 ILE A C 1
ATOM 2253 O O . ILE A 1 287 ? -4.625 31.984 20.391 1 89.31 287 ILE A O 1
ATOM 2257 N N . ASN A 1 288 ? -6.184 31.328 18.875 1 86.69 288 ASN A N 1
ATOM 2258 C CA . ASN A 1 288 ? -7.258 32.125 19.469 1 86.69 288 ASN A CA 1
ATOM 2259 C C . ASN A 1 288 ? -8.125 31.281 20.406 1 86.69 288 ASN A C 1
ATOM 2261 O O . ASN A 1 288 ? -7.828 30.125 20.656 1 86.69 288 ASN A O 1
ATOM 2265 N N . GLU A 1 289 ? -9.156 31.906 20.938 1 80.38 289 GLU A N 1
ATOM 2266 C CA . GLU A 1 289 ? -10.016 31.297 21.953 1 80.38 289 GLU A CA 1
ATOM 2267 C C . GLU A 1 289 ? -10.75 30.078 21.406 1 80.38 289 GLU A C 1
ATOM 2269 O O . GLU A 1 289 ? -10.992 29.109 22.125 1 80.38 289 GLU A O 1
ATOM 2274 N N . ASN A 1 290 ? -11.109 30.016 20.156 1 86.12 290 ASN A N 1
ATOM 2275 C CA . ASN A 1 290 ? -11.82 28.891 19.562 1 86.12 290 ASN A CA 1
ATOM 2276 C C . ASN A 1 290 ? -10.852 27.875 18.969 1 86.12 290 ASN A C 1
ATOM 2278 O O . ASN A 1 290 ? -11.234 27.078 18.109 1 86.12 290 ASN A O 1
ATOM 2282 N N . GLU A 1 291 ? -9.625 27.984 19.484 1 92.81 291 GLU A N 1
ATOM 2283 C CA . GLU A 1 291 ? -8.555 27.141 18.969 1 92.81 291 GLU A CA 1
ATOM 2284 C C . GLU A 1 291 ? -7.707 26.578 20.109 1 92.81 291 GLU A C 1
ATOM 2286 O O . GLU A 1 291 ? -7.648 27.172 21.188 1 92.81 291 GLU A O 1
ATOM 2291 N N . GLU A 1 292 ? -7.207 25.375 19.922 1 95.69 292 GLU A N 1
ATOM 2292 C CA . GLU A 1 292 ? -6.391 24.734 20.938 1 95.69 292 GLU A CA 1
ATOM 2293 C C . GLU A 1 292 ? -5.105 24.172 20.344 1 95.69 292 GLU A C 1
ATOM 2295 O O . GLU A 1 292 ? -5.031 23.922 19.141 1 95.69 292 GLU A O 1
ATOM 2300 N N . GLU A 1 293 ? -4.148 24.016 21.203 1 96.25 293 GLU A N 1
ATOM 2301 C CA . GLU A 1 293 ? -2.891 23.359 20.828 1 96.25 293 GLU A CA 1
ATOM 2302 C C . GLU A 1 293 ? -2.814 21.953 21.391 1 96.25 293 GLU A C 1
ATOM 2304 O O . GLU A 1 293 ? -2.896 21.75 22.609 1 96.25 293 GLU A O 1
ATOM 2309 N N . ALA A 1 294 ? -2.564 21 20.562 1 97.06 294 ALA A N 1
ATOM 2310 C CA . ALA A 1 294 ? -2.688 19.578 20.891 1 97.06 294 ALA A CA 1
ATOM 2311 C C . ALA A 1 294 ? -1.685 19.188 21.969 1 97.06 294 ALA A C 1
ATOM 2313 O O . ALA A 1 294 ? -2.02 18.438 22.891 1 97.06 294 ALA A O 1
ATOM 2314 N N . SER A 1 295 ? -0.458 19.656 21.906 1 95.38 295 SER A N 1
ATOM 2315 C CA . SER A 1 295 ? 0.569 19.25 22.859 1 95.38 295 SER A CA 1
ATOM 2316 C C . SER A 1 295 ? 0.262 19.781 24.25 1 95.38 295 SER A C 1
ATOM 2318 O O . SER A 1 295 ? 0.727 19.234 25.25 1 95.38 295 SER A O 1
ATOM 2320 N N . LEU A 1 296 ? -0.469 20.859 24.312 1 95.31 296 LEU A N 1
ATOM 2321 C CA . LEU A 1 296 ? -0.909 21.391 25.594 1 95.31 296 LEU A CA 1
ATOM 2322 C C . LEU A 1 296 ? -2.09 20.594 26.141 1 95.31 296 LEU A C 1
ATOM 2324 O O . LEU A 1 296 ? -2.172 20.312 27.344 1 95.31 296 LEU A O 1
ATOM 2328 N N . LEU A 1 297 ? -2.973 20.203 25.234 1 96.62 297 LEU A N 1
ATOM 2329 C CA . LEU A 1 297 ? -4.137 19.422 25.641 1 96.62 297 LEU A CA 1
ATOM 2330 C C . LEU A 1 297 ? -3.721 18.016 26.078 1 96.62 297 LEU A C 1
ATOM 2332 O O . LEU A 1 297 ? -4.312 17.453 27 1 96.62 297 LEU A O 1
ATOM 2336 N N . TYR A 1 298 ? -2.672 17.484 25.406 1 97.69 298 TYR A N 1
ATOM 2337 C CA . TYR A 1 298 ? -2.266 16.094 25.609 1 97.69 298 TYR A CA 1
ATOM 2338 C C . TYR A 1 298 ? -0.762 15.992 25.844 1 97.69 298 TYR A C 1
ATOM 2340 O O . TYR A 1 298 ? -0.048 15.375 25.047 1 97.69 298 TYR A O 1
ATOM 2348 N N . PRO A 1 299 ? -0.281 16.422 26.938 1 96.5 299 PRO A N 1
ATOM 2349 C CA . PRO A 1 299 ? 1.158 16.484 27.203 1 96.5 299 PRO A CA 1
ATOM 2350 C C . PRO A 1 299 ? 1.786 15.109 27.391 1 96.5 299 PRO A C 1
ATOM 2352 O O . PRO A 1 299 ? 3.012 14.969 27.344 1 96.5 299 PRO A O 1
ATOM 2355 N N . ASP A 1 300 ? 0.992 14.109 27.578 1 96.12 300 ASP A N 1
ATOM 2356 C CA . ASP A 1 300 ? 1.517 12.766 27.812 1 96.12 300 ASP A CA 1
ATOM 2357 C C . ASP A 1 300 ? 1.899 12.086 26.5 1 96.12 300 ASP A C 1
ATOM 2359 O O . ASP A 1 300 ? 2.584 11.062 26.5 1 96.12 300 ASP A O 1
ATOM 2363 N N . VAL A 1 301 ? 1.434 12.617 25.375 1 96.69 301 VAL A N 1
ATOM 2364 C CA . VAL A 1 301 ? 1.801 12.031 24.094 1 96.69 301 VAL A CA 1
ATOM 2365 C C . VAL A 1 301 ? 3.289 12.258 23.828 1 96.69 301 VAL A C 1
ATOM 2367 O O . VAL A 1 301 ? 3.766 13.398 23.844 1 96.69 301 VAL A O 1
ATOM 2370 N N . GLN A 1 302 ? 3.982 11.148 23.688 1 97.19 302 GLN A N 1
ATOM 2371 C CA . GLN A 1 302 ? 5.383 11.219 23.281 1 97.19 302 GLN A CA 1
ATOM 2372 C C . GLN A 1 302 ? 5.52 11.266 21.766 1 97.19 302 GLN A C 1
ATOM 2374 O O . GLN A 1 302 ? 5.559 10.227 21.109 1 97.19 302 GLN A O 1
ATOM 2379 N N . TYR A 1 303 ? 5.547 12.492 21.266 1 98.12 303 TYR A N 1
ATOM 2380 C CA . TYR A 1 303 ? 5.613 12.625 19.812 1 98.12 303 TYR A CA 1
ATOM 2381 C C . TYR A 1 303 ? 7.023 12.352 19.297 1 98.12 303 TYR A C 1
ATOM 2383 O O . TYR A 1 303 ? 7.992 12.445 20.062 1 98.12 303 TYR A O 1
ATOM 2391 N N . THR A 1 304 ? 7.191 12.023 18.062 1 98.62 304 THR A N 1
ATOM 2392 C CA . THR A 1 304 ? 8.453 11.703 17.406 1 98.62 304 THR A CA 1
ATOM 2393 C C . THR A 1 304 ? 9.172 12.977 16.969 1 98.62 304 THR A C 1
ATOM 2395 O O . THR A 1 304 ? 8.672 13.719 16.125 1 98.62 304 THR A O 1
ATOM 2398 N N . ARG A 1 305 ? 10.312 13.188 17.531 1 98.56 305 ARG A N 1
ATOM 2399 C CA . ARG A 1 305 ? 11.125 14.32 17.125 1 98.56 305 ARG A CA 1
ATOM 2400 C C . ARG A 1 305 ? 11.773 14.078 15.766 1 98.56 305 ARG A C 1
ATOM 2402 O O . ARG A 1 305 ? 11.992 12.93 15.375 1 98.56 305 ARG A O 1
ATOM 2409 N N . MET A 1 306 ? 12.078 15.133 15.039 1 98.25 306 MET A N 1
ATOM 2410 C CA . MET A 1 306 ? 12.523 15.016 13.648 1 98.25 306 MET A CA 1
ATOM 2411 C C . MET A 1 306 ? 13.891 14.352 13.57 1 98.25 306 MET A C 1
ATOM 2413 O O . MET A 1 306 ? 14.195 13.664 12.586 1 98.25 306 MET A O 1
ATOM 2417 N N . ASP A 1 307 ? 14.75 14.5 14.617 1 97.19 307 ASP A N 1
ATOM 2418 C CA . ASP A 1 307 ? 16.031 13.789 14.609 1 97.19 307 ASP A CA 1
ATOM 2419 C C . ASP A 1 307 ? 15.812 12.273 14.656 1 97.19 307 ASP A C 1
ATOM 2421 O O . ASP A 1 307 ? 16.484 11.523 13.938 1 97.19 307 ASP A O 1
ATOM 2425 N N . GLU A 1 308 ? 14.867 11.906 15.523 1 97.62 308 GLU A N 1
ATOM 2426 C CA . GLU A 1 308 ? 14.523 10.492 15.594 1 97.62 308 GLU A CA 1
ATOM 2427 C C . GLU A 1 308 ? 13.914 10 14.281 1 97.62 308 GLU A C 1
ATOM 2429 O O . GLU A 1 308 ? 14.234 8.906 13.812 1 97.62 308 GLU A O 1
ATOM 2434 N N . TYR A 1 309 ? 13.047 10.773 13.703 1 98.38 309 TYR A N 1
ATOM 2435 C CA . TYR A 1 309 ? 12.414 10.414 12.438 1 98.38 309 TYR A CA 1
ATOM 2436 C C . TYR A 1 309 ? 13.453 10.219 11.344 1 98.38 309 TYR A C 1
ATOM 2438 O O . TYR A 1 309 ? 13.398 9.242 10.594 1 98.38 309 TYR A O 1
ATOM 2446 N N . MET A 1 310 ? 14.391 11.094 11.234 1 98.12 310 MET A N 1
ATOM 2447 C CA . MET A 1 310 ? 15.352 11.109 10.133 1 98.12 310 MET A CA 1
ATOM 2448 C C . MET A 1 310 ? 16.375 9.992 10.297 1 98.12 310 MET A C 1
ATOM 2450 O O . MET A 1 310 ? 17.016 9.586 9.32 1 98.12 310 MET A O 1
ATOM 2454 N N . LYS A 1 311 ? 16.531 9.477 11.508 1 97.12 311 LYS A N 1
ATOM 2455 C CA . LYS A 1 311 ? 17.453 8.359 11.742 1 97.12 311 LYS A CA 1
ATOM 2456 C C . LYS A 1 311 ? 17.062 7.145 10.914 1 97.12 311 LYS A C 1
ATOM 2458 O O . LYS A 1 311 ? 17.906 6.328 10.547 1 97.12 311 LYS A O 1
ATOM 2463 N N . ARG A 1 312 ? 15.797 7.047 10.586 1 96 312 ARG A N 1
ATOM 2464 C CA . ARG A 1 312 ? 15.281 5.93 9.805 1 96 312 ARG A CA 1
ATOM 2465 C C . ARG A 1 312 ? 15.93 5.883 8.422 1 96 312 ARG A C 1
ATOM 2467 O O . ARG A 1 312 ? 15.883 4.855 7.746 1 96 312 ARG A O 1
ATOM 2474 N N . TYR A 1 313 ? 16.5 6.965 8.016 1 95.5 313 TYR A N 1
ATOM 2475 C CA . TYR A 1 313 ? 16.984 7.098 6.648 1 95.5 313 TYR A CA 1
ATOM 2476 C C . TYR A 1 313 ? 18.5 6.895 6.59 1 95.5 313 TYR A C 1
ATOM 2478 O O . TYR A 1 313 ? 19.109 7.047 5.531 1 95.5 313 TYR A O 1
ATOM 2486 N N . LEU A 1 314 ? 19.141 6.641 7.762 1 93.69 314 LEU A N 1
ATOM 2487 C CA . LEU A 1 314 ? 20.578 6.43 7.816 1 93.69 314 LEU A CA 1
ATOM 2488 C C . LEU A 1 314 ? 20.938 4.984 7.488 1 93.69 314 LEU A C 1
ATOM 2490 O O . LEU A 1 314 ? 20.156 4.07 7.758 1 93.69 314 LEU A O 1
ATOM 2494 N N . MET B 1 1 ? 21.906 -24.812 5.645 1 53.78 1 MET B N 1
ATOM 2495 C CA . MET B 1 1 ? 22.234 -24.406 4.281 1 53.78 1 MET B CA 1
ATOM 2496 C C . MET B 1 1 ? 22.828 -23 4.254 1 53.78 1 MET B C 1
ATOM 2498 O O . MET B 1 1 ? 22.516 -22.188 5.121 1 53.78 1 MET B O 1
ATOM 2502 N N . GLU B 1 2 ? 23.891 -22.797 3.439 1 69.5 2 GLU B N 1
ATOM 2503 C CA . GLU B 1 2 ? 24.625 -21.547 3.467 1 69.5 2 GLU B CA 1
ATOM 2504 C C . GLU B 1 2 ? 23.75 -20.375 3.018 1 69.5 2 GLU B C 1
ATOM 2506 O O . GLU B 1 2 ? 22.953 -20.516 2.09 1 69.5 2 GLU B O 1
ATOM 2511 N N . LYS B 1 3 ? 23.547 -19.344 3.781 1 89.5 3 LYS B N 1
ATOM 2512 C CA . LYS B 1 3 ? 22.781 -18.125 3.518 1 89.5 3 LYS B CA 1
ATOM 2513 C C . LYS B 1 3 ? 23.391 -17.328 2.361 1 89.5 3 LYS B C 1
ATOM 2515 O O . LYS B 1 3 ? 24.609 -17.328 2.174 1 89.5 3 LYS B O 1
ATOM 2520 N N . SER B 1 4 ? 22.5 -16.922 1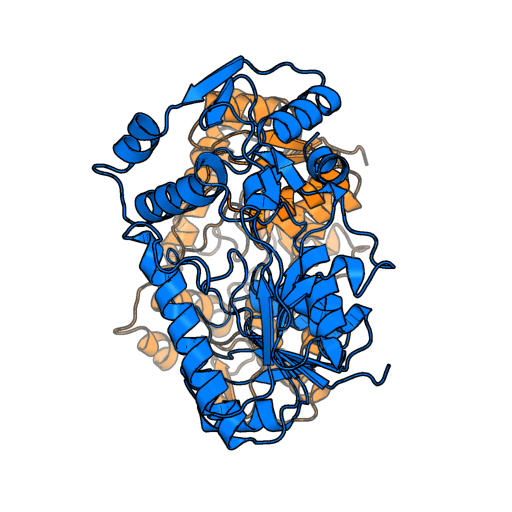.438 1 96.62 4 SER B N 1
ATOM 2521 C CA . SER B 1 4 ? 22.922 -16.188 0.243 1 96.62 4 SER B 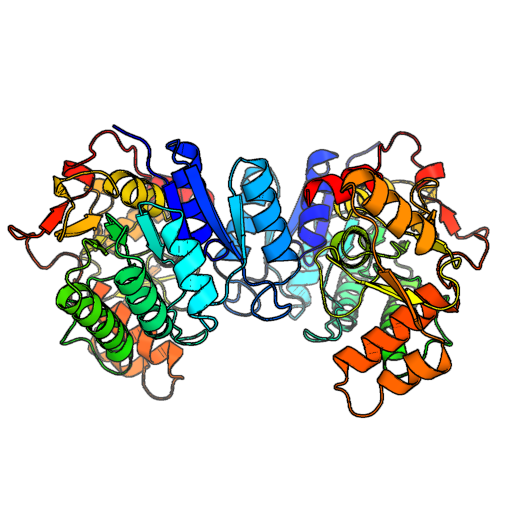CA 1
ATOM 2522 C C . SER B 1 4 ? 22.594 -14.703 0.365 1 96.62 4 SER B C 1
ATOM 2524 O O . SER B 1 4 ? 21.766 -14.305 1.188 1 96.62 4 SER B O 1
ATOM 2526 N N . ARG B 1 5 ? 23.406 -13.945 -0.371 1 98.44 5 ARG B N 1
ATOM 2527 C CA . ARG B 1 5 ? 23.031 -12.555 -0.599 1 98.44 5 ARG B CA 1
ATOM 2528 C C . ARG B 1 5 ? 22 -12.453 -1.717 1 98.44 5 ARG B C 1
ATOM 2530 O O . ARG B 1 5 ? 22.266 -12.836 -2.855 1 98.44 5 ARG B O 1
ATOM 2537 N N . VAL B 1 6 ? 20.781 -11.906 -1.437 1 98.88 6 VAL B N 1
ATOM 2538 C CA . VAL B 1 6 ? 19.656 -11.961 -2.363 1 98.88 6 VAL B CA 1
ATOM 2539 C C . VAL B 1 6 ? 19.219 -10.547 -2.729 1 98.88 6 VAL B C 1
ATOM 2541 O O . VAL B 1 6 ? 18.969 -9.719 -1.849 1 98.88 6 VAL B O 1
ATOM 2544 N N . LEU B 1 7 ? 19.156 -10.227 -3.979 1 98.75 7 LEU B N 1
ATOM 2545 C CA . LEU B 1 7 ? 18.578 -8.984 -4.477 1 98.75 7 LEU B CA 1
ATOM 2546 C C . LEU B 1 7 ? 17.141 -9.211 -4.938 1 98.75 7 LEU B C 1
ATOM 2548 O O . LEU B 1 7 ? 16.891 -10.031 -5.824 1 98.75 7 LEU B O 1
ATOM 2552 N N . VAL B 1 8 ? 16.219 -8.586 -4.352 1 98.44 8 VAL B N 1
ATOM 2553 C CA . VAL B 1 8 ? 14.828 -8.625 -4.785 1 98.44 8 VAL B CA 1
ATOM 2554 C C . VAL B 1 8 ? 14.508 -7.387 -5.617 1 98.44 8 VAL B C 1
ATOM 2556 O O . VAL B 1 8 ? 14.648 -6.258 -5.141 1 98.44 8 VAL B O 1
ATOM 2559 N N . VAL B 1 9 ? 14.148 -7.586 -6.844 1 96.25 9 VAL B N 1
ATOM 2560 C CA . VAL B 1 9 ? 13.688 -6.527 -7.734 1 96.25 9 VAL B CA 1
ATOM 2561 C C . VAL B 1 9 ? 12.156 -6.496 -7.746 1 96.25 9 VAL B C 1
ATOM 2563 O O . VAL B 1 9 ? 11.508 -7.523 -7.953 1 96.25 9 VAL B O 1
ATOM 2566 N N . GLY B 1 10 ? 11.594 -5.352 -7.527 1 93.5 10 GLY B N 1
ATOM 2567 C CA . GLY B 1 10 ? 10.148 -5.258 -7.355 1 93.5 10 GLY B CA 1
ATOM 2568 C C . GLY B 1 10 ? 9.695 -5.574 -5.941 1 93.5 10 GLY B C 1
ATOM 2569 O O . GLY B 1 10 ? 8.602 -6.098 -5.738 1 93.5 10 GLY B O 1
ATOM 2570 N N . GLY B 1 11 ? 10.508 -5.25 -4.996 1 95.06 11 GLY B N 1
ATOM 2571 C CA . GLY B 1 11 ? 10.297 -5.652 -3.617 1 95.06 11 GLY B CA 1
ATOM 2572 C C . GLY B 1 11 ? 9.133 -4.93 -2.959 1 95.06 11 GLY B C 1
ATOM 2573 O O . GLY B 1 11 ? 8.648 -5.348 -1.906 1 95.06 11 GLY B O 1
ATOM 2574 N N . THR B 1 12 ? 8.625 -3.863 -3.545 1 93.44 12 THR B N 1
ATOM 2575 C CA . THR B 1 12 ? 7.551 -3.096 -2.93 1 93.44 12 THR B CA 1
ATOM 2576 C C . THR B 1 12 ? 6.195 -3.514 -3.496 1 93.44 12 THR B C 1
ATOM 2578 O O . THR B 1 12 ? 5.152 -3.027 -3.051 1 93.44 12 THR B O 1
ATOM 2581 N N . GLY B 1 13 ? 6.199 -4.383 -4.445 1 92.38 13 GLY B N 1
ATOM 2582 C CA . GLY B 1 13 ? 4.953 -4.84 -5.039 1 92.38 13 GLY B CA 1
ATOM 2583 C C . GLY B 1 13 ? 4.25 -5.898 -4.215 1 92.38 13 GLY B C 1
ATOM 2584 O O . GLY B 1 13 ? 4.695 -6.234 -3.117 1 92.38 13 GLY B O 1
ATOM 2585 N N . TYR B 1 14 ? 3.193 -6.438 -4.699 1 92.94 14 TYR B N 1
ATOM 2586 C CA . TYR B 1 14 ? 2.285 -7.336 -3.994 1 92.94 14 TYR B CA 1
ATOM 2587 C C . TYR B 1 14 ? 2.99 -8.633 -3.609 1 92.94 14 TYR B C 1
ATOM 2589 O O . TYR B 1 14 ? 2.994 -9.023 -2.438 1 92.94 14 TYR B O 1
ATOM 2597 N N . ILE B 1 15 ? 3.627 -9.273 -4.559 1 95.31 15 ILE B N 1
ATOM 2598 C CA . ILE B 1 15 ? 4.352 -10.508 -4.262 1 95.31 15 ILE B CA 1
ATOM 2599 C C . ILE B 1 15 ? 5.758 -10.172 -3.77 1 95.31 15 ILE B C 1
ATOM 2601 O O . ILE B 1 15 ? 6.301 -10.859 -2.904 1 95.31 15 ILE B O 1
ATOM 2605 N N . GLY B 1 16 ? 6.352 -9.117 -4.324 1 96.88 16 GLY B N 1
ATOM 2606 C CA . GLY B 1 16 ? 7.711 -8.734 -3.988 1 96.88 16 GLY B CA 1
ATOM 2607 C C . GLY B 1 16 ? 7.918 -8.5 -2.502 1 96.88 16 GLY B C 1
ATOM 2608 O O . GLY B 1 16 ? 8.93 -8.922 -1.94 1 96.88 16 GLY B O 1
ATOM 2609 N N . ARG B 1 17 ? 6.984 -7.836 -1.881 1 97.56 17 ARG B N 1
ATOM 2610 C CA . ARG B 1 17 ? 7.133 -7.535 -0.46 1 97.56 17 ARG B CA 1
ATOM 2611 C C . ARG B 1 17 ? 7.148 -8.812 0.369 1 97.56 17 ARG B C 1
ATOM 2613 O O . ARG B 1 17 ? 7.832 -8.891 1.391 1 97.56 17 ARG B O 1
ATOM 2620 N N . ARG B 1 18 ? 6.402 -9.82 -0.027 1 98.25 18 ARG B N 1
ATOM 2621 C CA . ARG B 1 18 ? 6.367 -11.109 0.658 1 98.25 18 ARG B CA 1
ATOM 2622 C C . ARG B 1 18 ? 7.672 -11.875 0.457 1 98.25 18 ARG B C 1
ATOM 2624 O O . ARG B 1 18 ? 8.141 -12.57 1.362 1 98.25 18 ARG B O 1
ATOM 2631 N N . ILE B 1 19 ? 8.242 -11.711 -0.749 1 98.62 19 ILE B N 1
ATOM 2632 C CA . ILE B 1 19 ? 9.523 -12.336 -1.037 1 98.62 19 ILE B CA 1
ATOM 2633 C C . ILE B 1 19 ? 10.609 -11.719 -0.156 1 98.62 19 ILE B C 1
ATOM 2635 O O . ILE B 1 19 ? 11.438 -12.438 0.416 1 98.62 19 ILE B O 1
ATOM 2639 N N . VAL B 1 20 ? 10.609 -10.359 0.015 1 98.81 20 VAL B N 1
ATOM 2640 C CA . VAL B 1 20 ? 11.57 -9.688 0.887 1 98.81 20 VAL B CA 1
ATOM 2641 C C . VAL B 1 20 ? 11.438 -10.227 2.311 1 98.81 20 VAL B C 1
ATOM 2643 O O . VAL B 1 20 ? 12.43 -10.594 2.936 1 98.81 20 VAL B O 1
ATOM 2646 N N . LYS B 1 21 ? 10.219 -10.336 2.773 1 98.75 21 LYS B N 1
ATOM 2647 C CA . LYS B 1 21 ? 9.977 -10.82 4.129 1 98.75 21 LYS B CA 1
ATOM 2648 C C . LYS B 1 21 ? 10.453 -12.258 4.301 1 98.75 21 LYS B C 1
ATOM 2650 O O . LYS B 1 21 ? 11.102 -12.586 5.297 1 98.75 21 LYS B O 1
ATOM 2655 N N . ALA B 1 22 ? 10.102 -13.109 3.336 1 98.62 22 ALA B N 1
ATOM 2656 C CA . ALA B 1 22 ? 10.523 -14.508 3.402 1 98.62 22 ALA B CA 1
ATOM 2657 C C . ALA B 1 22 ? 12.047 -14.617 3.414 1 98.62 22 ALA B C 1
ATOM 2659 O O . ALA B 1 22 ? 12.602 -15.461 4.121 1 98.62 22 ALA B O 1
ATOM 2660 N N . CYS B 1 23 ? 12.703 -13.773 2.609 1 98.62 23 CYS B N 1
ATOM 2661 C CA . CYS B 1 23 ? 14.156 -13.758 2.557 1 98.62 23 CYS B CA 1
ATOM 2662 C C . CYS B 1 23 ? 14.75 -13.414 3.92 1 98.62 23 CYS B C 1
ATOM 2664 O O . CYS B 1 23 ? 15.641 -14.117 4.406 1 98.62 23 CYS B O 1
ATOM 2666 N N . LEU B 1 24 ? 14.219 -12.383 4.586 1 98.56 24 LEU B N 1
ATOM 2667 C CA . LEU B 1 24 ? 14.68 -11.945 5.898 1 98.56 24 LEU B CA 1
ATOM 2668 C C . LEU B 1 24 ? 14.422 -13.023 6.949 1 98.56 24 LEU B C 1
ATOM 2670 O O . LEU B 1 24 ? 15.305 -13.352 7.738 1 98.56 24 LEU B O 1
ATOM 2674 N N . VAL B 1 25 ? 13.25 -13.617 6.934 1 97.88 25 VAL B N 1
ATOM 2675 C CA . VAL B 1 25 ? 12.836 -14.625 7.906 1 97.88 25 VAL B CA 1
ATOM 2676 C C . VAL B 1 25 ? 13.734 -15.852 7.793 1 97.88 25 VAL B C 1
ATOM 2678 O O . VAL B 1 25 ? 14.086 -16.469 8.805 1 97.88 25 VAL B O 1
ATOM 2681 N N . GLN B 1 26 ? 14.125 -16.188 6.566 1 97.5 26 GLN B N 1
ATOM 2682 C CA . GLN B 1 26 ? 14.93 -17.391 6.355 1 97.5 26 GLN B CA 1
ATOM 2683 C C . GLN B 1 26 ? 16.422 -17.094 6.543 1 97.5 26 GLN B C 1
ATOM 2685 O O . GLN B 1 26 ? 17.25 -17.984 6.363 1 97.5 26 GLN B O 1
ATOM 2690 N N . GLY B 1 27 ? 16.75 -15.836 6.852 1 97.56 27 GLY B N 1
ATOM 2691 C CA . GLY B 1 27 ? 18.078 -15.508 7.355 1 97.56 27 GLY B CA 1
ATOM 2692 C C . GLY B 1 27 ? 19.047 -15.086 6.266 1 97.56 27 GLY B C 1
ATOM 2693 O O . GLY B 1 27 ? 20.25 -15.008 6.496 1 97.56 27 GLY B O 1
ATOM 2694 N N . HIS B 1 28 ? 18.578 -14.797 5.055 1 98.56 28 HIS B N 1
ATOM 2695 C CA . HIS B 1 28 ? 19.438 -14.367 3.963 1 98.56 28 HIS B CA 1
ATOM 2696 C C . HIS B 1 28 ? 19.766 -12.883 4.066 1 98.56 28 HIS B C 1
ATOM 2698 O O . HIS B 1 28 ? 18.953 -12.094 4.527 1 98.56 28 HIS B O 1
ATOM 2704 N N . GLU B 1 29 ? 21.016 -12.586 3.717 1 98.5 29 GLU B N 1
ATOM 2705 C CA . GLU B 1 29 ? 21.297 -11.164 3.496 1 98.5 29 GLU B CA 1
ATOM 2706 C C . GLU B 1 29 ? 20.453 -10.609 2.346 1 98.5 29 GLU B C 1
ATOM 2708 O O . GLU B 1 29 ? 20.609 -11.039 1.2 1 98.5 29 GLU B O 1
ATOM 2713 N N . THR B 1 30 ? 19.562 -9.664 2.643 1 98.81 30 THR B N 1
ATOM 2714 C CA . THR B 1 30 ? 18.5 -9.281 1.708 1 98.81 30 THR B CA 1
ATOM 2715 C C . THR B 1 30 ? 18.719 -7.863 1.195 1 98.81 30 THR B C 1
ATOM 2717 O O . THR B 1 30 ? 18.828 -6.922 1.984 1 98.81 30 THR B O 1
ATOM 2720 N N . TYR B 1 31 ? 18.859 -7.742 -0.086 1 98.75 31 TYR B N 1
ATOM 2721 C CA . TYR B 1 31 ? 18.938 -6.461 -0.784 1 98.75 31 TYR B CA 1
ATOM 2722 C C . TYR B 1 31 ? 17.641 -6.164 -1.526 1 98.75 31 TYR B C 1
ATOM 2724 O O . TYR B 1 31 ? 17.047 -7.062 -2.129 1 98.75 31 TYR B O 1
ATOM 2732 N N . VAL B 1 32 ? 17.172 -4.984 -1.445 1 98 32 VAL B N 1
ATOM 2733 C CA . VAL B 1 32 ? 15.969 -4.57 -2.168 1 98 32 VAL B CA 1
ATOM 2734 C C . VAL B 1 32 ? 16.297 -3.414 -3.105 1 98 32 VAL B C 1
ATOM 2736 O O . VAL B 1 32 ? 16.844 -2.395 -2.674 1 98 32 VAL B O 1
ATOM 2739 N N . LEU B 1 33 ? 16.016 -3.598 -4.352 1 95.62 33 LEU B N 1
ATOM 2740 C CA . LEU B 1 33 ? 16.266 -2.543 -5.328 1 95.62 33 LEU B CA 1
ATOM 2741 C C . LEU B 1 33 ? 15.266 -1.399 -5.16 1 95.62 33 LEU B C 1
ATOM 2743 O O . LEU B 1 33 ? 14.055 -1.628 -5.086 1 95.62 33 LEU B O 1
ATOM 2747 N N . MET B 1 34 ? 15.719 -0.256 -5.016 1 93 34 MET B N 1
ATOM 2748 C CA . MET B 1 34 ? 14.914 0.954 -4.883 1 93 34 MET B CA 1
ATOM 2749 C C . MET B 1 34 ? 15.18 1.918 -6.031 1 93 34 MET B C 1
ATOM 2751 O O . MET B 1 34 ? 16.328 2.225 -6.332 1 93 34 MET B O 1
ATOM 2755 N N . ARG B 1 35 ? 14.164 2.398 -6.66 1 85.5 35 ARG B N 1
ATOM 2756 C CA . ARG B 1 35 ? 14.266 3.459 -7.656 1 85.5 35 ARG B CA 1
ATOM 2757 C C . ARG B 1 35 ? 14.125 4.836 -7.008 1 85.5 35 ARG B C 1
ATOM 2759 O O . ARG B 1 35 ? 13.109 5.133 -6.383 1 85.5 35 ARG B O 1
ATOM 2766 N N . PRO B 1 36 ? 15.094 5.629 -7.156 1 77.38 36 PRO B N 1
ATOM 2767 C CA . PRO B 1 36 ? 15.094 6.875 -6.387 1 77.38 36 PRO B CA 1
ATOM 2768 C C . PRO B 1 36 ? 14.133 7.922 -6.949 1 77.38 36 PRO B C 1
ATOM 2770 O O . PRO B 1 36 ? 13.773 8.875 -6.254 1 77.38 36 PRO B O 1
ATOM 2773 N N . GLU B 1 37 ? 13.695 7.793 -8.102 1 75.62 37 GLU B N 1
ATOM 2774 C CA . GLU B 1 37 ? 12.875 8.82 -8.734 1 75.62 37 GLU B CA 1
ATOM 2775 C C . GLU B 1 37 ? 11.438 8.781 -8.211 1 75.62 37 GLU B C 1
ATOM 2777 O O . GLU B 1 37 ? 10.797 7.734 -8.227 1 75.62 37 GLU B O 1
ATOM 2782 N N . ILE B 1 38 ? 11.031 10.016 -7.766 1 69.75 38 ILE B N 1
ATOM 2783 C CA . ILE B 1 38 ? 9.664 10.141 -7.254 1 69.75 38 ILE B CA 1
ATOM 2784 C C . ILE B 1 38 ? 8.672 9.898 -8.383 1 69.75 38 ILE B C 1
ATOM 2786 O O . ILE B 1 38 ? 8.906 10.305 -9.531 1 69.75 38 ILE B O 1
ATOM 2790 N N . GLY B 1 39 ? 7.551 9.445 -8.141 1 62.97 39 GLY B N 1
ATOM 2791 C CA . GLY B 1 39 ? 6.523 9.07 -9.102 1 62.97 39 GLY B CA 1
ATOM 2792 C C . GLY B 1 39 ? 6.258 7.574 -9.125 1 62.97 39 GLY B C 1
ATOM 2793 O O . GLY B 1 39 ? 6.055 6.957 -8.078 1 62.97 39 GLY B O 1
ATOM 2794 N N . PRO B 1 40 ? 6.199 7.152 -10.281 1 55.81 40 PRO B N 1
ATOM 2795 C CA . PRO B 1 40 ? 5.945 5.715 -10.391 1 55.81 40 PRO B CA 1
ATOM 2796 C C . PRO B 1 40 ? 7.012 4.875 -9.688 1 55.81 40 PRO B C 1
ATOM 2798 O O . PRO B 1 40 ? 6.723 3.768 -9.219 1 55.81 40 PRO B O 1
ATOM 2801 N N . GLY B 1 41 ? 8.094 5.527 -9.641 1 54.53 41 GLY B N 1
ATOM 2802 C CA . GLY B 1 41 ? 9.195 4.785 -9.031 1 54.53 41 GLY B CA 1
ATOM 2803 C C . GLY B 1 41 ? 9.133 4.773 -7.516 1 54.53 41 GLY B C 1
ATOM 2804 O O . GLY B 1 41 ? 9.297 3.723 -6.895 1 54.53 41 GLY B O 1
ATOM 2805 N N . LEU B 1 42 ? 8.867 5.867 -6.934 1 71.88 42 LEU B N 1
ATOM 2806 C CA . LEU B 1 42 ? 8.898 6.023 -5.484 1 71.88 42 LEU B CA 1
ATOM 2807 C C . LEU B 1 42 ? 7.809 6.988 -5.023 1 71.88 42 LEU B C 1
ATOM 2809 O O . LEU B 1 42 ? 7.727 8.117 -5.516 1 71.88 42 LEU B O 1
ATOM 2813 N N . ASP B 1 43 ? 6.965 6.426 -4.254 1 85.75 43 ASP B N 1
ATOM 2814 C CA . ASP B 1 43 ? 6.039 7.289 -3.529 1 85.75 43 ASP B CA 1
ATOM 2815 C C . ASP B 1 43 ? 6.16 7.078 -2.021 1 85.75 43 ASP B C 1
ATOM 2817 O O . ASP B 1 43 ? 6.977 6.281 -1.563 1 85.75 43 ASP B O 1
ATOM 2821 N N . VAL B 1 44 ? 5.469 7.828 -1.276 1 90.5 44 VAL B N 1
ATOM 2822 C CA . VAL B 1 44 ? 5.668 7.898 0.167 1 90.5 44 VAL B CA 1
ATOM 2823 C C . VAL B 1 44 ? 5.348 6.543 0.799 1 90.5 44 VAL B C 1
ATOM 2825 O O . VAL B 1 44 ? 6.012 6.125 1.75 1 90.5 44 VAL B O 1
ATOM 2828 N N . GLU B 1 45 ? 4.352 5.852 0.291 1 91.69 45 GLU B N 1
ATOM 2829 C CA . GLU B 1 45 ? 3.988 4.551 0.844 1 91.69 45 GLU B CA 1
ATOM 2830 C C . GLU B 1 45 ? 5.059 3.504 0.545 1 91.69 45 GLU B C 1
ATOM 2832 O O . GLU B 1 45 ? 5.418 2.711 1.417 1 91.69 45 GLU B O 1
ATOM 2837 N N . LYS B 1 46 ? 5.527 3.49 -0.703 1 92.88 46 LYS B N 1
ATOM 2838 C CA . LYS B 1 46 ? 6.613 2.59 -1.074 1 92.88 46 LYS B CA 1
ATOM 2839 C C . LYS B 1 46 ? 7.863 2.865 -0.243 1 92.88 46 LYS B C 1
ATOM 2841 O O . LYS B 1 46 ? 8.531 1.935 0.208 1 92.88 46 LYS B O 1
ATOM 2846 N N . LEU B 1 47 ? 8.156 4.137 -0.06 1 94.56 47 LEU B N 1
ATOM 2847 C CA . LEU B 1 47 ? 9.328 4.5 0.731 1 94.56 47 LEU B CA 1
ATOM 2848 C C . LEU B 1 47 ? 9.188 4.016 2.17 1 94.56 47 LEU B C 1
ATOM 2850 O O . LEU B 1 47 ? 10.141 3.488 2.75 1 94.56 47 LEU B O 1
ATOM 2854 N N . GLN B 1 48 ? 8 4.191 2.734 1 94.94 48 GLN B N 1
ATOM 2855 C CA . GLN B 1 48 ? 7.777 3.715 4.094 1 94.94 48 GLN B CA 1
ATOM 2856 C C . GLN B 1 48 ? 7.973 2.203 4.188 1 94.94 48 GLN B C 1
ATOM 2858 O O . GLN B 1 48 ? 8.531 1.704 5.164 1 94.94 48 GLN B O 1
ATOM 2863 N N . LEU B 1 49 ? 7.535 1.506 3.191 1 96 49 LEU B N 1
ATOM 2864 C CA . LEU B 1 49 ? 7.723 0.06 3.148 1 96 49 LEU B CA 1
ATOM 2865 C C . LEU B 1 49 ? 9.203 -0.297 3.057 1 96 49 LEU B C 1
ATOM 2867 O O . LEU B 1 49 ? 9.68 -1.177 3.777 1 96 49 LEU B O 1
ATOM 2871 N N . LEU B 1 50 ? 9.891 0.364 2.227 1 96.94 50 LEU B N 1
ATOM 2872 C CA . LEU B 1 50 ? 11.32 0.132 2.066 1 96.94 50 LEU B CA 1
ATOM 2873 C C . LEU B 1 50 ? 12.07 0.398 3.369 1 96.94 50 LEU B C 1
ATOM 2875 O O . LEU B 1 50 ? 12.938 -0.381 3.762 1 96.94 50 LEU B O 1
ATOM 2879 N N . LEU B 1 51 ? 11.703 1.454 4.043 1 96.88 51 LEU B N 1
ATOM 2880 C CA . LEU B 1 51 ? 12.336 1.784 5.312 1 96.88 51 LEU B CA 1
ATOM 2881 C C . LEU B 1 51 ? 12.008 0.736 6.371 1 96.88 51 LEU B C 1
ATOM 2883 O O . LEU B 1 51 ? 12.844 0.439 7.234 1 96.88 51 LEU B O 1
ATOM 2887 N N . SER B 1 52 ? 10.789 0.206 6.293 1 97.38 52 SER B N 1
ATOM 2888 C CA . SER B 1 52 ? 10.438 -0.871 7.211 1 97.38 52 SER B CA 1
ATOM 2889 C C . SER B 1 52 ? 11.289 -2.111 6.961 1 97.38 52 SER B C 1
ATOM 2891 O O . SER B 1 52 ? 11.664 -2.811 7.902 1 97.38 52 SER B O 1
ATOM 2893 N N . PHE B 1 53 ? 11.57 -2.42 5.715 1 98.38 53 PHE B N 1
ATOM 2894 C CA . PHE B 1 53 ? 12.469 -3.521 5.387 1 98.38 53 PHE B CA 1
ATOM 2895 C C . PHE B 1 53 ? 13.867 -3.264 5.938 1 98.38 53 PHE B C 1
ATOM 2897 O O . PHE B 1 53 ? 14.492 -4.164 6.5 1 98.38 53 PHE B O 1
ATOM 2904 N N . LYS B 1 54 ? 14.289 -2.068 5.789 1 97.75 54 LYS B N 1
ATOM 2905 C CA . LYS B 1 54 ? 15.602 -1.686 6.305 1 97.75 54 LYS B CA 1
ATOM 2906 C C . LYS B 1 54 ? 15.68 -1.88 7.816 1 97.75 54 LYS B C 1
ATOM 2908 O O . LYS B 1 54 ? 16.656 -2.412 8.328 1 97.75 54 LYS B O 1
ATOM 2913 N N . ALA B 1 55 ? 14.656 -1.454 8.461 1 97.56 55 ALA B N 1
ATOM 2914 C CA . ALA B 1 55 ? 14.602 -1.604 9.906 1 97.56 55 ALA B CA 1
ATOM 2915 C C . ALA B 1 55 ? 14.648 -3.074 10.312 1 97.56 55 ALA B C 1
ATOM 2917 O O . ALA B 1 55 ? 15.094 -3.408 11.414 1 97.56 55 ALA B O 1
ATOM 2918 N N . GLN B 1 56 ? 14.258 -3.947 9.414 1 98.19 56 GLN B N 1
ATOM 2919 C CA . GLN B 1 56 ? 14.25 -5.383 9.68 1 98.19 56 GLN B CA 1
ATOM 2920 C C . GLN B 1 56 ? 15.555 -6.031 9.242 1 98.19 56 GLN B C 1
ATOM 2922 O O . GLN B 1 56 ? 15.727 -7.246 9.367 1 98.19 56 GLN B O 1
ATOM 2927 N N . GLY B 1 57 ? 16.391 -5.254 8.633 1 97.88 57 GLY B N 1
ATOM 2928 C CA . GLY B 1 57 ? 17.719 -5.762 8.336 1 97.88 57 GLY B CA 1
ATOM 2929 C C . GLY B 1 57 ? 18.031 -5.785 6.855 1 97.88 57 GLY B C 1
ATOM 2930 O O . GLY B 1 57 ? 19.141 -6.156 6.461 1 97.88 57 GLY B O 1
ATOM 2931 N N . ALA B 1 58 ? 17.109 -5.395 6.02 1 98.56 58 ALA B N 1
ATOM 2932 C CA . ALA B 1 58 ? 17.375 -5.379 4.582 1 98.56 58 ALA B CA 1
ATOM 2933 C C . ALA B 1 58 ? 18.297 -4.219 4.207 1 98.56 58 ALA B C 1
ATOM 2935 O O . ALA B 1 58 ? 18.375 -3.225 4.938 1 98.56 58 ALA B O 1
ATOM 2936 N N . ARG B 1 59 ? 18.953 -4.352 3.152 1 98.06 59 ARG B N 1
ATOM 2937 C CA . ARG B 1 59 ? 19.766 -3.291 2.557 1 98.06 59 ARG B CA 1
ATOM 2938 C C . ARG B 1 59 ? 19.094 -2.742 1.297 1 98.06 59 ARG B C 1
ATOM 2940 O O . ARG B 1 59 ? 18.734 -3.502 0.395 1 98.06 59 ARG B O 1
ATOM 2947 N N . LEU B 1 60 ? 18.969 -1.46 1.28 1 96.69 60 LEU B N 1
ATOM 2948 C CA . LEU B 1 60 ? 18.391 -0.827 0.099 1 96.69 60 LEU B CA 1
ATOM 2949 C C . LEU B 1 60 ? 19.484 -0.465 -0.909 1 96.69 60 LEU B C 1
ATOM 2951 O O . LEU B 1 60 ? 20.516 0.093 -0.539 1 96.69 60 LEU B O 1
ATOM 2955 N N . VAL B 1 61 ? 19.234 -0.842 -2.137 1 95.94 61 VAL B N 1
ATOM 2956 C CA . VAL B 1 61 ? 20.172 -0.528 -3.207 1 95.94 61 VAL B CA 1
ATOM 2957 C C . VAL B 1 61 ? 19.484 0.341 -4.262 1 95.94 61 VAL B C 1
ATOM 2959 O O . VAL B 1 61 ? 18.438 -0.03 -4.793 1 95.94 61 VAL B O 1
ATOM 2962 N N . GLU B 1 62 ? 20.109 1.479 -4.531 1 91.75 62 GLU B N 1
ATOM 2963 C CA . GLU B 1 62 ? 19.547 2.389 -5.523 1 91.75 62 GLU B CA 1
ATOM 2964 C C . GLU B 1 62 ? 19.969 1.994 -6.934 1 91.75 62 GLU B C 1
ATOM 2966 O O . GLU B 1 62 ? 21.156 1.925 -7.234 1 91.75 62 GLU B O 1
ATOM 2971 N N . ALA B 1 63 ? 18.984 1.73 -7.742 1 89.81 63 ALA B N 1
ATOM 2972 C CA . ALA B 1 63 ? 19.219 1.467 -9.156 1 89.81 63 ALA B CA 1
ATOM 2973 C C . ALA B 1 63 ? 17.906 1.469 -9.945 1 89.81 63 ALA B C 1
ATOM 2975 O O . ALA B 1 63 ? 16.844 1.24 -9.383 1 89.81 63 ALA B O 1
ATOM 2976 N N . SER B 1 64 ? 18.078 1.842 -11.156 1 84 64 SER B N 1
ATOM 2977 C CA . SER B 1 64 ? 16.953 1.764 -12.086 1 84 64 SER B CA 1
ATOM 2978 C C . SER B 1 64 ? 17.203 0.719 -13.164 1 84 64 SER B C 1
ATOM 2980 O O . SER B 1 64 ? 18.344 0.525 -13.602 1 84 64 SER B O 1
ATOM 2982 N N . VAL B 1 65 ? 16.141 0.139 -13.625 1 81 65 VAL B N 1
ATOM 2983 C CA . VAL B 1 65 ? 16.266 -0.843 -14.695 1 81 65 VAL B CA 1
ATOM 2984 C C . VAL B 1 65 ? 16.688 -0.148 -15.984 1 81 65 VAL B C 1
ATOM 2986 O O . VAL B 1 65 ? 17.203 -0.794 -16.906 1 81 65 VAL B O 1
ATOM 2989 N N . ASP B 1 66 ? 16.547 1.169 -15.938 1 84.19 66 ASP B N 1
ATOM 2990 C CA . ASP B 1 66 ? 16.938 1.928 -17.125 1 84.19 66 ASP B CA 1
ATOM 2991 C C . ASP B 1 66 ? 18.391 2.391 -17.031 1 84.19 66 ASP B C 1
ATOM 2993 O O . ASP B 1 66 ? 18.922 2.969 -17.984 1 84.19 66 ASP B O 1
ATOM 2997 N N . ASP B 1 67 ? 19.016 2.117 -15.922 1 90.38 67 ASP B N 1
ATOM 2998 C CA . ASP B 1 67 ? 20.438 2.385 -15.711 1 90.38 67 ASP B CA 1
ATOM 2999 C C . ASP B 1 67 ? 21.234 1.088 -15.672 1 90.38 67 ASP B C 1
ATOM 3001 O O . ASP B 1 67 ? 21.438 0.511 -14.602 1 90.38 67 ASP B O 1
ATOM 3005 N N . HIS B 1 68 ? 21.766 0.725 -16.859 1 95.62 68 HIS B N 1
ATOM 3006 C CA . HIS B 1 68 ? 22.422 -0.565 -17 1 95.62 68 HIS B CA 1
ATOM 3007 C C . HIS B 1 68 ? 23.625 -0.665 -16.062 1 95.62 68 HIS B C 1
ATOM 3009 O O . HIS B 1 68 ? 23.812 -1.675 -15.383 1 95.62 68 HIS B O 1
ATOM 3015 N N . ARG B 1 69 ? 24.422 0.385 -15.984 1 96.06 69 ARG B N 1
ATOM 3016 C CA . ARG B 1 69 ? 25.625 0.37 -15.141 1 96.06 69 ARG B CA 1
ATOM 3017 C C . ARG B 1 69 ? 25.25 0.21 -13.672 1 96.06 69 ARG B C 1
ATOM 3019 O O . ARG B 1 69 ? 25.875 -0.572 -12.945 1 96.06 69 ARG B O 1
ATOM 3026 N N . GLY B 1 70 ? 24.266 0.913 -13.234 1 94.56 70 GLY B N 1
ATOM 3027 C CA . GLY B 1 70 ? 23.781 0.796 -11.867 1 94.56 70 GLY B CA 1
ATOM 3028 C C . GLY B 1 70 ? 23.219 -0.572 -11.547 1 94.56 70 GLY B C 1
ATOM 3029 O O . GLY B 1 70 ? 23.438 -1.1 -10.453 1 94.56 70 GLY B O 1
ATOM 3030 N N . LEU B 1 71 ? 22.547 -1.081 -12.516 1 96.25 71 LEU B N 1
ATOM 3031 C CA . LEU B 1 71 ? 21.953 -2.402 -12.336 1 96.25 71 LEU B CA 1
ATOM 3032 C C . LEU B 1 71 ? 23.031 -3.471 -12.211 1 96.25 71 LEU B C 1
ATOM 3034 O O . LEU B 1 71 ? 22.953 -4.34 -11.344 1 96.25 71 LEU B O 1
ATOM 3038 N N . VAL B 1 72 ? 24.047 -3.406 -13.055 1 98.19 72 VAL B N 1
ATOM 3039 C CA . VAL B 1 72 ? 25.156 -4.344 -13 1 98.19 72 VAL B CA 1
ATOM 3040 C C . VAL B 1 72 ? 25.859 -4.238 -11.641 1 98.19 72 VAL B C 1
ATOM 3042 O O . VAL B 1 72 ? 26.172 -5.254 -11.016 1 98.19 72 VAL B O 1
ATOM 3045 N N . ALA B 1 73 ? 26.047 -3.016 -11.18 1 97.88 73 ALA B N 1
ATOM 3046 C CA . ALA B 1 73 ? 26.703 -2.793 -9.891 1 97.88 73 ALA B CA 1
ATOM 3047 C C . ALA B 1 73 ? 25.906 -3.418 -8.758 1 97.88 73 ALA B C 1
ATOM 3049 O O . ALA B 1 73 ? 26.469 -4.004 -7.832 1 97.88 73 ALA B O 1
ATOM 3050 N N . ALA B 1 74 ? 24.609 -3.303 -8.805 1 97.25 74 ALA B N 1
ATOM 3051 C CA . ALA B 1 74 ? 23.734 -3.9 -7.797 1 97.25 74 ALA B CA 1
ATOM 3052 C C . ALA B 1 74 ? 23.812 -5.422 -7.836 1 97.25 74 ALA B C 1
ATOM 3054 O O . ALA B 1 74 ? 23.938 -6.07 -6.793 1 97.25 74 ALA B O 1
ATOM 3055 N N . VAL B 1 75 ? 23.797 -5.98 -8.992 1 98.31 75 VAL B N 1
ATOM 3056 C CA . VAL B 1 75 ? 23.812 -7.426 -9.18 1 98.31 75 VAL B CA 1
ATOM 3057 C C . VAL B 1 75 ? 25.125 -8.008 -8.695 1 98.31 75 VAL B C 1
ATOM 3059 O O . VAL B 1 75 ? 25.172 -9.102 -8.125 1 98.31 75 VAL B O 1
ATOM 3062 N N . LYS B 1 76 ? 26.219 -7.289 -8.852 1 98.5 76 LYS B N 1
ATOM 3063 C CA . LYS B 1 76 ? 27.547 -7.762 -8.461 1 98.5 76 LYS B CA 1
ATOM 3064 C C . LYS B 1 76 ? 27.641 -7.965 -6.953 1 98.5 76 LYS B C 1
ATOM 3066 O O . LYS B 1 76 ? 28.531 -8.648 -6.465 1 98.5 76 LYS B O 1
ATOM 3071 N N . GLN B 1 77 ? 26.703 -7.379 -6.246 1 98.06 77 GLN B N 1
ATOM 3072 C CA . GLN B 1 77 ? 26.766 -7.426 -4.789 1 98.06 77 GLN B CA 1
ATOM 3073 C C . GLN B 1 77 ? 26.141 -8.711 -4.254 1 98.06 77 GLN B C 1
ATOM 3075 O O . GLN B 1 77 ? 26.234 -9 -3.061 1 98.06 77 GLN B O 1
ATOM 3080 N N . VAL B 1 78 ? 25.516 -9.5 -5.105 1 98.62 78 VAL B N 1
ATOM 3081 C CA . VAL B 1 78 ? 24.656 -10.547 -4.539 1 98.62 78 VAL B CA 1
ATOM 3082 C C . VAL B 1 78 ? 24.922 -11.867 -5.25 1 98.62 78 VAL B C 1
ATOM 3084 O O . VAL B 1 78 ? 25.609 -11.906 -6.277 1 98.62 78 VAL B O 1
ATOM 3087 N N . ASP B 1 79 ? 24.375 -12.969 -4.68 1 98.44 79 ASP B N 1
ATOM 3088 C CA . ASP B 1 79 ? 24.484 -14.32 -5.215 1 98.44 79 ASP B CA 1
ATOM 3089 C C . ASP B 1 79 ? 23.234 -14.719 -5.98 1 98.44 79 ASP B C 1
ATOM 3091 O O . ASP B 1 79 ? 23.297 -15.531 -6.906 1 98.44 79 ASP B O 1
ATOM 3095 N N . VAL B 1 80 ? 22.141 -14.211 -5.547 1 98.81 80 VAL B N 1
ATOM 3096 C CA . VAL B 1 80 ? 20.828 -14.586 -6.074 1 98.81 80 VAL B CA 1
ATOM 3097 C C . VAL B 1 80 ? 20.031 -13.328 -6.434 1 98.81 80 VAL B C 1
ATOM 3099 O O . VAL B 1 80 ? 20.094 -12.336 -5.711 1 98.81 80 VAL B O 1
ATOM 3102 N N . VAL B 1 81 ? 19.359 -13.352 -7.547 1 98.75 81 VAL B N 1
ATOM 3103 C CA . VAL B 1 81 ? 18.422 -12.297 -7.93 1 98.75 81 VAL B CA 1
ATOM 3104 C C . VAL B 1 81 ? 17.016 -12.867 -8.055 1 98.75 81 VAL B C 1
ATOM 3106 O O . VAL B 1 81 ? 16.812 -13.867 -8.75 1 98.75 81 VAL B O 1
ATOM 3109 N N . VAL B 1 82 ? 16.078 -12.328 -7.363 1 98.62 82 VAL B N 1
ATOM 3110 C CA . VAL B 1 82 ? 14.664 -12.672 -7.484 1 98.62 82 VAL B CA 1
ATOM 3111 C C . VAL B 1 82 ? 13.891 -11.477 -8.031 1 98.62 82 VAL B C 1
ATOM 3113 O O . VAL B 1 82 ? 13.906 -10.391 -7.438 1 98.62 82 VAL B O 1
ATOM 3116 N N . SER B 1 83 ? 13.289 -11.688 -9.141 1 97.19 83 SER B N 1
ATOM 3117 C CA . SER B 1 83 ? 12.492 -10.625 -9.75 1 97.19 83 SER B CA 1
ATOM 3118 C C . SER B 1 83 ? 11.008 -10.805 -9.453 1 97.19 83 SER B C 1
ATOM 3120 O O . SER B 1 83 ? 10.461 -11.891 -9.641 1 97.19 83 SER B O 1
ATOM 3122 N N . ALA B 1 84 ? 10.359 -9.812 -8.961 1 94.88 84 ALA B N 1
ATOM 3123 C CA . ALA B 1 84 ? 8.914 -9.758 -8.773 1 94.88 84 ALA B CA 1
ATOM 3124 C C . ALA B 1 84 ? 8.312 -8.57 -9.516 1 94.88 84 ALA B C 1
ATOM 3126 O O . ALA B 1 84 ? 7.348 -7.961 -9.039 1 94.88 84 ALA B O 1
ATOM 3127 N N . MET B 1 85 ? 8.906 -8.195 -10.516 1 88.31 85 MET B N 1
ATOM 3128 C CA . MET B 1 85 ? 8.406 -7.098 -11.344 1 88.31 85 MET B CA 1
ATOM 3129 C C . MET B 1 85 ? 7.094 -7.477 -12.016 1 88.31 85 MET B C 1
ATOM 3131 O O . MET B 1 85 ? 6.918 -8.617 -12.438 1 88.31 85 MET B O 1
ATOM 3135 N N . SER B 1 86 ? 6.18 -6.5 -11.781 1 71 86 SER B N 1
ATOM 3136 C CA . SER B 1 86 ? 4.789 -6.777 -12.141 1 71 86 SER B CA 1
ATOM 3137 C C . SER B 1 86 ? 4.629 -6.941 -13.641 1 71 86 SER B C 1
ATOM 3139 O O . SER B 1 86 ? 5.27 -6.23 -14.422 1 71 86 SER B O 1
ATOM 3141 N N . GLY B 1 87 ? 4.191 -8.102 -14.039 1 57.62 87 GLY B N 1
ATOM 3142 C CA . GLY B 1 87 ? 3.754 -8.352 -15.406 1 57.62 87 GLY B CA 1
ATOM 3143 C C . GLY B 1 87 ? 2.27 -8.117 -15.609 1 57.62 87 GLY B C 1
ATOM 3144 O O . GLY B 1 87 ? 1.703 -8.539 -16.625 1 57.62 87 GLY B O 1
ATOM 3145 N N . VAL B 1 88 ? 1.617 -7.566 -14.484 1 52.66 88 VAL B N 1
ATOM 3146 C CA . VAL B 1 88 ? 0.169 -7.621 -14.656 1 52.66 88 VAL B CA 1
ATOM 3147 C C . VAL B 1 88 ? -0.255 -6.672 -15.773 1 52.66 88 VAL B C 1
ATOM 3149 O O . VAL B 1 88 ? 0.145 -5.504 -15.789 1 52.66 88 VAL B O 1
ATOM 3152 N N . HIS B 1 89 ? -0.685 -7.305 -16.875 1 46.59 89 HIS B N 1
ATOM 3153 C CA . HIS B 1 89 ? -1.105 -6.828 -18.188 1 46.59 89 HIS B CA 1
ATOM 3154 C C . HIS B 1 89 ? -1.878 -5.516 -18.078 1 46.59 89 HIS B C 1
ATOM 3156 O O . HIS B 1 89 ? -1.867 -4.703 -19 1 46.59 89 HIS B O 1
ATOM 3162 N N . PHE B 1 90 ? -2.574 -5.32 -16.938 1 46.5 90 PHE B N 1
ATOM 3163 C CA . PHE B 1 90 ? -3.48 -4.18 -16.938 1 46.5 90 PHE B CA 1
ATOM 3164 C C . PHE B 1 90 ? -2.773 -2.92 -16.453 1 46.5 90 PHE B C 1
ATOM 3166 O O . PHE B 1 90 ? -3.26 -1.808 -16.656 1 46.5 90 PHE B O 1
ATOM 3173 N N . ARG B 1 91 ? -1.749 -3.207 -15.734 1 47.72 91 ARG B N 1
ATOM 3174 C CA . ARG B 1 91 ? -1.153 -2.012 -15.141 1 47.72 91 ARG B CA 1
ATOM 3175 C C . ARG B 1 91 ? 0.195 -1.7 -15.781 1 47.72 91 ARG B C 1
ATOM 3177 O O . ARG B 1 91 ? 1.029 -1.018 -15.188 1 47.72 91 ARG B O 1
ATOM 3184 N N . GLY B 1 92 ? 0.319 -2.092 -17.141 1 51.69 92 GLY B N 1
ATOM 3185 C CA . GLY B 1 92 ? 1.546 -1.733 -17.828 1 51.69 92 GLY B CA 1
ATOM 3186 C C . GLY B 1 92 ? 2.549 -2.869 -17.891 1 51.69 92 GLY B C 1
ATOM 3187 O O . GLY B 1 92 ? 3.1 -3.277 -16.875 1 51.69 92 GLY B O 1
ATOM 3188 N N . HIS B 1 93 ? 2.412 -3.711 -18.859 1 56.31 93 HIS B N 1
ATOM 3189 C CA . HIS B 1 93 ? 3.236 -4.895 -19.078 1 56.31 93 HIS B CA 1
ATOM 3190 C C . HIS B 1 93 ? 4.719 -4.535 -19.109 1 56.31 93 HIS B C 1
ATOM 3192 O O . HIS B 1 93 ? 5.215 -4.004 -20.109 1 56.31 93 HIS B O 1
ATOM 3198 N N . LYS B 1 94 ? 5.297 -4.664 -17.781 1 73.06 94 LYS B N 1
ATOM 3199 C CA . LYS B 1 94 ? 6.715 -4.32 -17.688 1 73.06 94 LYS B CA 1
ATOM 3200 C C . LYS B 1 94 ? 7.578 -5.574 -17.594 1 73.06 94 LYS B C 1
ATOM 3202 O O . LYS B 1 94 ? 8.719 -5.516 -17.125 1 73.06 94 LYS B O 1
ATOM 3207 N N . LEU B 1 95 ? 6.98 -6.684 -18.188 1 81.81 95 LEU B N 1
ATOM 3208 C CA . LEU B 1 95 ? 7.688 -7.949 -18.062 1 81.81 95 LEU B CA 1
ATOM 3209 C C . LEU B 1 95 ? 8.984 -7.934 -18.859 1 81.81 95 LEU B C 1
ATOM 3211 O O . LEU B 1 95 ? 10.016 -8.43 -18.391 1 81.81 95 LEU B O 1
ATOM 3215 N N . LEU B 1 96 ? 8.914 -7.242 -19.938 1 87.88 96 LEU B N 1
ATOM 3216 C CA . LEU B 1 96 ? 10.062 -7.281 -20.828 1 87.88 96 LEU B CA 1
ATOM 3217 C C . LEU B 1 96 ? 11.203 -6.418 -20.297 1 87.88 96 LEU B C 1
ATOM 3219 O O . LEU B 1 96 ? 12.344 -6.539 -20.75 1 87.88 96 LEU B O 1
ATOM 3223 N N . LEU B 1 97 ? 10.883 -5.656 -19.312 1 88.12 97 LEU B N 1
ATOM 3224 C CA . LEU B 1 97 ? 11.945 -4.918 -18.641 1 88.12 97 LEU B CA 1
ATOM 3225 C C . LEU B 1 97 ? 12.93 -5.871 -17.969 1 88.12 97 LEU B C 1
ATOM 3227 O O . LEU B 1 97 ? 14.078 -5.504 -17.703 1 88.12 97 LEU B O 1
ATOM 3231 N N . GLN B 1 98 ? 12.508 -7.07 -17.766 1 93.62 98 GLN B N 1
ATOM 3232 C CA . GLN B 1 98 ? 13.367 -8.07 -17.156 1 93.62 98 GLN B CA 1
ATOM 3233 C C . GLN B 1 98 ? 14.523 -8.445 -18.078 1 93.62 98 GLN B C 1
ATOM 3235 O O . GLN B 1 98 ? 15.531 -8.992 -17.625 1 93.62 98 GLN B O 1
ATOM 3240 N N . LEU B 1 99 ? 14.336 -8.172 -19.391 1 95.69 99 LEU B N 1
ATOM 3241 C CA . LEU B 1 99 ? 15.43 -8.438 -20.312 1 95.69 99 LEU B CA 1
ATOM 3242 C C . LEU B 1 99 ? 16.656 -7.586 -19.969 1 95.69 99 LEU B C 1
ATOM 3244 O O . LEU B 1 99 ? 17.781 -8.023 -20.141 1 95.69 99 LEU B O 1
ATOM 3248 N N . LYS B 1 100 ? 16.422 -6.395 -19.484 1 95.38 100 LYS B N 1
ATOM 3249 C CA . LYS B 1 100 ? 17.516 -5.551 -19.016 1 95.38 100 LYS B CA 1
ATOM 3250 C C . LYS B 1 100 ? 18.203 -6.164 -17.797 1 95.38 100 LYS B C 1
ATOM 3252 O O . LYS B 1 100 ? 19.422 -6.062 -17.641 1 95.38 100 LYS B O 1
ATOM 3257 N N . LEU B 1 101 ? 17.422 -6.762 -16.984 1 96.06 101 LEU B N 1
ATOM 3258 C CA . LEU B 1 101 ? 17.969 -7.457 -15.82 1 96.06 101 LEU B CA 1
ATOM 3259 C C . LEU B 1 101 ? 18.797 -8.664 -16.25 1 96.06 101 LEU B C 1
ATOM 3261 O O . LEU B 1 101 ? 19.875 -8.898 -15.695 1 96.06 101 LEU B O 1
ATOM 3265 N N . VAL B 1 102 ? 18.328 -9.406 -17.219 1 98 102 VAL B N 1
ATOM 3266 C CA . VAL B 1 102 ? 19.047 -10.547 -17.766 1 98 102 VAL B CA 1
ATOM 3267 C C . VAL B 1 102 ? 20.422 -10.094 -18.266 1 98 102 VAL B C 1
ATOM 3269 O O . VAL B 1 102 ? 21.438 -10.719 -17.969 1 98 102 VAL B O 1
ATOM 3272 N N . GLU B 1 103 ? 20.422 -8.977 -18.969 1 98.12 103 GLU B N 1
ATOM 3273 C CA . GLU B 1 103 ? 21.688 -8.438 -19.484 1 98.12 103 GLU B CA 1
ATOM 3274 C C . GLU B 1 103 ? 22.625 -8.047 -18.359 1 98.12 103 GLU B C 1
ATOM 3276 O O . GLU B 1 103 ? 23.828 -8.305 -18.438 1 98.12 103 GLU B O 1
ATOM 3281 N N . ALA B 1 104 ? 22.094 -7.434 -17.375 1 98.19 104 ALA B N 1
ATOM 3282 C CA . ALA B 1 104 ? 22.906 -7.02 -16.234 1 98.19 104 ALA B CA 1
ATOM 3283 C C . ALA B 1 104 ? 23.484 -8.227 -15.508 1 98.19 104 ALA B C 1
ATOM 3285 O O . ALA B 1 104 ? 24.656 -8.227 -15.117 1 98.19 104 ALA B O 1
ATOM 3286 N N . ILE B 1 105 ? 22.719 -9.258 -15.312 1 98.62 105 ILE B N 1
ATOM 3287 C CA . ILE B 1 105 ? 23.156 -10.477 -14.641 1 98.62 105 ILE B CA 1
ATOM 3288 C C . ILE B 1 105 ? 24.266 -11.148 -15.445 1 98.62 105 ILE B C 1
ATOM 3290 O O . ILE B 1 105 ? 25.281 -11.562 -14.891 1 98.62 105 ILE B O 1
ATOM 3294 N N . LYS B 1 106 ? 24.016 -11.219 -16.734 1 98.5 106 LYS B N 1
ATOM 3295 C CA . LYS B 1 106 ? 25.016 -11.805 -17.625 1 98.5 106 LYS B CA 1
ATOM 3296 C C . LYS B 1 106 ? 26.344 -11.086 -17.516 1 98.5 106 LYS B C 1
ATOM 3298 O O . LYS B 1 106 ? 27.391 -11.719 -17.375 1 98.5 106 LYS B O 1
ATOM 3303 N N . GLU B 1 107 ? 26.25 -9.805 -17.562 1 98.38 107 GLU B N 1
ATOM 3304 C CA . GLU B 1 107 ? 27.469 -9 -17.5 1 98.38 107 GLU B CA 1
ATOM 3305 C C . GLU B 1 107 ? 28.172 -9.133 -16.156 1 98.38 107 GLU B C 1
ATOM 3307 O O . GLU B 1 107 ? 29.391 -9.227 -16.078 1 98.38 107 GLU B O 1
ATOM 3312 N N . ALA B 1 108 ? 27.438 -9.078 -15.078 1 98.31 108 ALA B N 1
ATOM 3313 C CA . ALA B 1 108 ? 28.016 -9.219 -13.742 1 98.31 108 ALA B CA 1
ATOM 3314 C C . ALA B 1 108 ? 28.734 -10.555 -13.594 1 98.31 108 ALA B C 1
ATOM 3316 O O . ALA B 1 108 ? 29.828 -10.609 -13.039 1 98.31 108 ALA B O 1
ATOM 3317 N N . GLY B 1 109 ? 28.094 -11.656 -13.961 1 98.06 109 GLY B N 1
ATOM 3318 C CA . GLY B 1 109 ? 28.734 -12.953 -14.086 1 98.06 109 GLY B CA 1
ATOM 3319 C C . GLY B 1 109 ? 28.812 -13.711 -12.773 1 98.06 109 GLY B C 1
ATOM 3320 O O . GLY B 1 109 ? 29.312 -14.844 -12.727 1 98.06 109 GLY B O 1
ATOM 3321 N N . ASN B 1 110 ? 28.312 -13.117 -11.695 1 98.06 110 ASN B N 1
ATOM 3322 C CA . ASN B 1 110 ? 28.516 -13.734 -10.391 1 98.06 110 ASN B CA 1
ATOM 3323 C C . ASN B 1 110 ? 27.25 -14.406 -9.875 1 98.06 110 ASN B C 1
ATOM 3325 O O . ASN B 1 110 ? 27.266 -15.109 -8.867 1 98.06 110 ASN B O 1
ATOM 3329 N N . VAL B 1 111 ? 26.094 -14.273 -10.5 1 98.56 111 VAL B N 1
ATOM 3330 C CA . VAL B 1 111 ? 24.812 -14.742 -9.992 1 98.56 111 VAL B CA 1
ATOM 3331 C C . VAL B 1 111 ? 24.734 -16.266 -10.094 1 98.56 111 VAL B C 1
ATOM 3333 O O . VAL B 1 111 ? 24.969 -16.828 -11.164 1 98.56 111 VAL B O 1
ATOM 3336 N N . LYS B 1 112 ? 24.391 -16.859 -8.984 1 98.25 112 LYS B N 1
ATOM 3337 C CA . LYS B 1 112 ? 24.328 -18.312 -8.906 1 98.25 112 LYS B CA 1
ATOM 3338 C C . LYS B 1 112 ? 22.922 -18.828 -9.18 1 98.25 112 LYS B C 1
ATOM 3340 O O . LYS B 1 112 ? 22.719 -20.016 -9.461 1 98.25 112 LYS B O 1
ATOM 3345 N N . ARG B 1 113 ? 21.969 -17.922 -9.016 1 98.69 113 ARG B N 1
ATOM 3346 C CA . ARG B 1 113 ? 20.578 -18.281 -9.273 1 98.69 113 ARG B CA 1
ATOM 3347 C C . ARG B 1 113 ? 19.75 -17.047 -9.594 1 98.69 113 ARG B C 1
ATOM 3349 O O . ARG B 1 113 ? 19.781 -16.062 -8.859 1 98.69 113 ARG B O 1
ATOM 3356 N N . PHE B 1 114 ? 19.094 -17.125 -10.688 1 98.81 114 PHE B N 1
ATOM 3357 C CA . PHE B 1 114 ? 18.125 -16.094 -11.039 1 98.81 114 PHE B CA 1
ATOM 3358 C C . PHE B 1 114 ? 16.703 -16.672 -11.047 1 98.81 114 PHE B C 1
ATOM 3360 O O . PHE B 1 114 ? 16.453 -17.719 -11.656 1 98.81 114 PHE B O 1
ATOM 3367 N N . LEU B 1 115 ? 15.789 -16.109 -10.289 1 98.69 115 LEU B N 1
ATOM 3368 C CA . LEU B 1 115 ? 14.359 -16.422 -10.344 1 98.69 115 LEU B CA 1
ATOM 3369 C C . LEU B 1 115 ? 13.578 -15.281 -10.984 1 98.69 115 LEU B C 1
ATOM 3371 O O . LEU B 1 115 ? 13.328 -14.258 -10.344 1 98.69 115 LEU B O 1
ATOM 3375 N N . PRO B 1 116 ? 13.234 -15.414 -12.258 1 97.31 116 PRO B N 1
ATOM 3376 C CA . PRO B 1 116 ? 12.5 -14.344 -12.938 1 97.31 116 PRO B CA 1
ATOM 3377 C C . PRO B 1 116 ? 11.039 -14.25 -12.484 1 97.31 116 PRO B C 1
ATOM 3379 O O . PRO B 1 116 ? 10.516 -15.188 -11.883 1 97.31 116 PRO B O 1
ATOM 3382 N N . SER B 1 117 ? 10.453 -13.125 -12.727 1 94.25 117 SER B N 1
ATOM 3383 C CA . SER B 1 117 ? 9.039 -12.922 -12.422 1 94.25 117 SER B CA 1
ATOM 3384 C C . SER B 1 117 ? 8.148 -13.719 -13.375 1 94.25 117 SER B C 1
ATOM 3386 O O . SER B 1 117 ? 7.898 -13.297 -14.5 1 94.25 117 SER B O 1
ATOM 3388 N N . GLU B 1 118 ? 7.707 -14.805 -13.078 1 88.5 118 GLU B N 1
ATOM 3389 C CA . GLU B 1 118 ? 6.809 -15.617 -13.891 1 88.5 118 GLU B CA 1
ATOM 3390 C C . GLU B 1 118 ? 5.777 -16.328 -13.023 1 88.5 118 GLU B C 1
ATOM 3392 O O . GLU B 1 118 ? 5.469 -17.5 -13.258 1 88.5 118 GLU B O 1
ATOM 3397 N N . PHE B 1 119 ? 5.355 -15.703 -12.055 1 89.31 119 PHE B N 1
ATOM 3398 C CA . PHE B 1 119 ? 4.398 -16.266 -11.109 1 89.31 119 PHE B CA 1
ATOM 3399 C C . PHE B 1 119 ? 3.045 -16.484 -11.773 1 89.31 119 PHE B C 1
ATOM 3401 O O . PHE B 1 119 ? 2.656 -15.734 -12.664 1 89.31 119 PHE B O 1
ATOM 3408 N N . GLY B 1 120 ? 2.416 -17.531 -11.375 1 93.56 120 GLY B N 1
ATOM 3409 C CA . GLY B 1 120 ? 1.166 -17.922 -12 1 93.56 120 GLY B CA 1
ATOM 3410 C C . GLY B 1 120 ? 1.267 -19.234 -12.758 1 93.56 120 GLY B C 1
ATOM 3411 O O . GLY B 1 120 ? 1.918 -20.172 -12.297 1 93.56 120 GLY B O 1
ATOM 3412 N N . MET B 1 121 ? 0.591 -19.297 -13.922 1 95.75 121 MET B N 1
ATOM 3413 C CA . MET B 1 121 ? 0.619 -20.484 -14.766 1 95.75 121 MET B CA 1
ATOM 3414 C C . MET B 1 121 ? 1.983 -20.641 -15.43 1 95.75 121 MET B C 1
ATOM 3416 O O . MET B 1 121 ? 2.656 -19.656 -15.727 1 95.75 121 MET B O 1
ATOM 3420 N N . ASP B 1 122 ? 2.371 -21.859 -15.602 1 96.19 122 ASP B N 1
ATOM 3421 C CA . ASP B 1 122 ? 3.611 -22.109 -16.328 1 96.19 122 ASP B CA 1
ATOM 3422 C C . ASP B 1 122 ? 3.48 -21.688 -17.797 1 96.19 122 ASP B C 1
ATOM 3424 O O . ASP B 1 122 ? 2.744 -22.312 -18.562 1 96.19 122 ASP B O 1
ATOM 3428 N N . PRO B 1 123 ? 4.242 -20.703 -18.172 1 95.62 123 PRO B N 1
ATOM 3429 C CA . PRO B 1 123 ? 4.09 -20.234 -19.562 1 95.62 123 PRO B CA 1
ATOM 3430 C C . PRO B 1 123 ? 4.488 -21.297 -20.578 1 95.62 123 PRO B C 1
ATOM 3432 O O . PRO B 1 123 ? 3.982 -21.297 -21.703 1 95.62 123 PRO B O 1
ATOM 3435 N N . ALA B 1 124 ? 5.344 -22.203 -20.219 1 95.38 124 ALA B N 1
ATOM 3436 C CA . ALA B 1 124 ? 5.793 -23.25 -21.141 1 95.38 124 ALA B CA 1
ATOM 3437 C C . ALA B 1 124 ? 4.652 -24.203 -21.484 1 95.38 124 ALA B C 1
ATOM 3439 O O . ALA B 1 124 ? 4.73 -24.938 -22.469 1 95.38 124 ALA B O 1
ATOM 3440 N N . ARG B 1 125 ? 3.635 -24.188 -20.703 1 95.5 125 ARG B N 1
ATOM 3441 C CA . ARG B 1 125 ? 2.492 -25.062 -20.922 1 95.5 125 ARG B CA 1
ATOM 3442 C C . ARG B 1 125 ? 1.312 -24.297 -21.5 1 95.5 125 ARG B C 1
ATOM 3444 O O . ARG B 1 125 ? 0.209 -24.844 -21.609 1 95.5 125 ARG B O 1
ATOM 3451 N N . MET B 1 126 ? 1.512 -23.062 -21.875 1 96.69 126 MET B N 1
ATOM 3452 C CA . MET B 1 126 ? 0.382 -22.219 -22.234 1 96.69 126 MET B CA 1
ATOM 3453 C C . MET B 1 126 ? 0.561 -21.641 -23.641 1 96.69 126 MET B C 1
ATOM 3455 O O . MET B 1 126 ? 0.04 -20.578 -23.953 1 96.69 126 MET B O 1
ATOM 3459 N N . GLU B 1 127 ? 1.277 -22.266 -24.469 1 94.5 127 GLU B N 1
ATOM 3460 C CA . GLU B 1 127 ? 1.505 -21.797 -25.828 1 94.5 127 GLU B CA 1
ATOM 3461 C C . GLU B 1 127 ? 0.194 -21.688 -26.609 1 94.5 127 GLU B C 1
ATOM 3463 O O . GLU B 1 127 ? 0.056 -20.844 -27.484 1 94.5 127 GLU B O 1
ATOM 3468 N N . HIS B 1 128 ? -0.778 -22.516 -26.266 1 96.44 128 HIS B N 1
ATOM 3469 C CA . HIS B 1 128 ? -2.053 -22.594 -26.969 1 96.44 128 HIS B CA 1
ATOM 3470 C C . HIS B 1 128 ? -3.082 -21.656 -26.344 1 96.44 128 HIS B C 1
ATOM 3472 O O . HIS B 1 128 ? -4.258 -21.672 -26.719 1 96.44 128 HIS B O 1
ATOM 3478 N N . ALA B 1 129 ? -2.668 -20.859 -25.359 1 96.5 129 ALA B N 1
ATOM 3479 C CA . ALA B 1 129 ? -3.605 -20 -24.625 1 96.5 129 ALA B CA 1
ATOM 3480 C C . ALA B 1 129 ? -4.383 -19.094 -25.578 1 96.5 129 ALA B C 1
ATOM 3482 O O . ALA B 1 129 ? -3.863 -18.703 -26.625 1 96.5 129 ALA B O 1
ATOM 3483 N N . LEU B 1 130 ? -5.52 -18.734 -25.188 1 95.69 130 LEU B N 1
ATOM 3484 C CA . LEU B 1 130 ? -6.402 -17.891 -25.984 1 95.69 130 LEU B CA 1
ATOM 3485 C C . LEU B 1 130 ? -5.867 -16.469 -26.062 1 95.69 130 LEU B C 1
ATOM 3487 O O . LEU B 1 130 ? -5.352 -15.938 -25.078 1 95.69 130 LEU B O 1
ATOM 3491 N N . GLU B 1 131 ? -6.031 -15.906 -27.234 1 92.5 131 GLU B N 1
ATOM 3492 C CA . GLU B 1 131 ? -5.824 -14.469 -27.359 1 92.5 131 GLU B CA 1
ATOM 3493 C C . GLU B 1 131 ? -6.984 -13.688 -26.75 1 92.5 131 GLU B C 1
ATOM 3495 O O . GLU B 1 131 ? -8.133 -14.148 -26.781 1 92.5 131 GLU B O 1
ATOM 3500 N N . PRO B 1 132 ? -6.684 -12.539 -26.266 1 91.44 132 PRO B N 1
ATOM 3501 C CA . PRO B 1 132 ? -5.43 -11.781 -26.234 1 91.44 132 PRO B CA 1
ATOM 3502 C C . PRO B 1 132 ? -4.551 -12.141 -25.047 1 91.44 132 PRO B C 1
ATOM 3504 O O . PRO B 1 132 ? -3.434 -11.633 -24.922 1 91.44 132 PRO B O 1
ATOM 3507 N N . GLY B 1 133 ? -4.977 -13.047 -24.219 1 88.88 133 GLY B N 1
ATOM 3508 C CA . GLY B 1 133 ? -4.273 -13.375 -22.984 1 88.88 133 GLY B CA 1
ATOM 3509 C C . GLY B 1 133 ? -2.965 -14.102 -23.219 1 88.88 133 GLY B C 1
ATOM 3510 O O . GLY B 1 133 ? -2.076 -14.094 -22.359 1 88.88 133 GLY B O 1
ATOM 3511 N N . ARG B 1 134 ? -2.727 -14.625 -24.328 1 93.12 134 ARG B N 1
ATOM 3512 C CA . ARG B 1 134 ? -1.546 -15.414 -24.656 1 93.12 134 ARG B CA 1
ATOM 3513 C C . ARG B 1 134 ? -0.282 -14.57 -24.609 1 93.12 134 ARG B C 1
ATOM 3515 O O . ARG B 1 134 ? 0.814 -15.086 -24.391 1 93.12 134 ARG B O 1
ATOM 3522 N N . ILE B 1 135 ? -0.411 -13.312 -24.797 1 88.12 135 ILE B N 1
ATOM 3523 C CA . ILE B 1 135 ? 0.735 -12.414 -24.875 1 88.12 135 ILE B CA 1
ATOM 3524 C C . ILE B 1 135 ? 1.537 -12.484 -23.578 1 88.12 135 ILE B C 1
ATOM 3526 O O . ILE B 1 135 ? 2.766 -12.383 -23.594 1 88.12 135 ILE B O 1
ATOM 3530 N N . THR B 1 136 ? 0.846 -12.656 -22.469 1 88.56 136 THR B N 1
ATOM 3531 C CA . THR B 1 136 ? 1.523 -12.758 -21.188 1 88.56 136 THR B CA 1
ATOM 3532 C C . THR B 1 136 ? 2.48 -13.945 -21.172 1 88.56 136 THR B C 1
ATOM 3534 O O . THR B 1 136 ? 3.615 -13.836 -20.703 1 88.56 136 THR B O 1
ATOM 3537 N N . PHE B 1 137 ? 2.076 -15.023 -21.656 1 93.94 137 PHE B N 1
ATOM 3538 C CA . PHE B 1 137 ? 2.879 -16.234 -21.688 1 93.94 137 PHE B CA 1
ATOM 3539 C C . PHE B 1 137 ? 4 -16.125 -22.719 1 93.94 137 PHE B C 1
ATOM 3541 O O . PHE B 1 137 ? 5.121 -16.578 -22.469 1 93.94 137 PHE B O 1
ATOM 3548 N N . ASN B 1 138 ? 3.688 -15.484 -23.812 1 93.25 138 ASN B N 1
ATOM 3549 C CA . ASN B 1 138 ? 4.715 -15.258 -24.828 1 93.25 138 ASN B CA 1
ATOM 3550 C C . ASN B 1 138 ? 5.867 -14.422 -24.281 1 93.25 138 ASN B C 1
ATOM 3552 O O . ASN B 1 138 ? 7.035 -14.742 -24.516 1 93.25 138 ASN B O 1
ATOM 3556 N N . GLU B 1 139 ? 5.539 -13.422 -23.578 1 91.81 139 GLU B N 1
ATOM 3557 C CA . GLU B 1 139 ? 6.559 -12.539 -23.016 1 91.81 139 GLU B CA 1
ATOM 3558 C C . GLU B 1 139 ? 7.398 -13.273 -21.969 1 91.81 139 GLU B C 1
ATOM 3560 O O . GLU B 1 139 ? 8.617 -13.109 -21.922 1 91.81 139 GLU B O 1
ATOM 3565 N N . LYS B 1 140 ? 6.766 -14.055 -21.172 1 94.44 140 LYS B N 1
ATOM 3566 C CA . LYS B 1 140 ? 7.5 -14.844 -20.188 1 94.44 140 LYS B CA 1
ATOM 3567 C C . LYS B 1 140 ? 8.453 -15.828 -20.859 1 94.44 140 LYS B C 1
ATOM 3569 O O . LYS B 1 140 ? 9.578 -16.016 -20.406 1 94.44 140 LYS B O 1
ATOM 3574 N N . MET B 1 141 ? 7.984 -16.406 -21.938 1 96.44 141 MET B N 1
ATOM 3575 C CA . MET B 1 141 ? 8.828 -17.344 -22.656 1 96.44 141 MET B CA 1
ATOM 3576 C C . MET B 1 141 ? 9.992 -16.641 -23.328 1 96.44 141 MET B C 1
ATOM 3578 O O . MET B 1 141 ? 11.086 -17.203 -23.453 1 96.44 141 MET B O 1
ATOM 3582 N N . GLU B 1 142 ? 9.742 -15.43 -23.812 1 95.88 142 GLU B N 1
ATOM 3583 C CA . GLU B 1 142 ? 10.844 -14.633 -24.344 1 95.88 142 GLU B CA 1
ATOM 3584 C C . GLU B 1 142 ? 11.93 -14.406 -23.297 1 95.88 142 GLU B C 1
ATOM 3586 O O . GLU B 1 142 ? 13.117 -14.516 -23.594 1 95.88 142 GLU B O 1
ATOM 3591 N N . ILE B 1 143 ? 11.57 -14.172 -22.109 1 96.25 143 ILE B N 1
ATOM 3592 C CA . ILE B 1 143 ? 12.5 -13.945 -21.016 1 96.25 143 ILE B CA 1
ATOM 3593 C C . ILE B 1 143 ? 13.242 -15.242 -20.688 1 96.25 143 ILE B C 1
ATOM 3595 O O . ILE B 1 143 ? 14.461 -15.234 -20.516 1 96.25 143 ILE B O 1
ATOM 3599 N N . ARG B 1 144 ? 12.523 -16.391 -20.641 1 97.75 144 ARG B N 1
ATOM 3600 C CA . ARG B 1 144 ? 13.164 -17.672 -20.406 1 97.75 144 ARG B CA 1
ATOM 3601 C C . ARG B 1 144 ? 14.234 -17.953 -21.469 1 97.75 144 ARG B C 1
ATOM 3603 O O . ARG B 1 144 ? 15.344 -18.375 -21.125 1 97.75 144 ARG B O 1
ATOM 3610 N N . ARG B 1 145 ? 13.898 -17.672 -22.688 1 98.19 145 ARG B N 1
ATOM 3611 C CA . ARG B 1 145 ? 14.852 -17.906 -23.766 1 98.19 145 ARG B CA 1
ATOM 3612 C C . ARG B 1 145 ? 16.109 -17.062 -23.578 1 98.19 145 ARG B C 1
ATOM 3614 O O . ARG B 1 145 ? 17.234 -17.562 -23.75 1 98.19 145 ARG B O 1
ATOM 3621 N N . ALA B 1 146 ? 15.906 -15.828 -23.219 1 98.31 146 ALA B N 1
ATOM 3622 C CA . ALA B 1 146 ? 17.047 -14.945 -22.984 1 98.31 146 ALA B CA 1
ATOM 3623 C C . ALA B 1 146 ? 17.922 -15.461 -21.844 1 98.31 146 ALA B C 1
ATOM 3625 O O . ALA B 1 146 ? 19.156 -15.438 -21.938 1 98.31 146 ALA B O 1
ATOM 3626 N N . ILE B 1 147 ? 17.344 -15.945 -20.797 1 98.62 147 ILE B N 1
ATOM 3627 C CA . ILE B 1 147 ? 18.047 -16.469 -19.641 1 98.62 147 ILE B CA 1
ATOM 3628 C C . ILE B 1 147 ? 18.875 -17.703 -20.031 1 98.62 147 ILE B C 1
ATOM 3630 O O . ILE B 1 147 ? 20.062 -17.797 -19.719 1 98.62 147 ILE B O 1
ATOM 3634 N N . GLU B 1 148 ? 18.234 -18.594 -20.719 1 98.38 148 GLU B N 1
ATOM 3635 C CA . GLU B 1 148 ? 18.859 -19.859 -21.094 1 98.38 148 GLU B CA 1
ATOM 3636 C C . GLU B 1 148 ? 19.969 -19.641 -22.125 1 98.38 148 GLU B C 1
ATOM 3638 O O . GLU B 1 148 ? 21.031 -20.25 -22.047 1 98.38 148 GLU B O 1
ATOM 3643 N N . GLU B 1 149 ? 19.703 -18.719 -23.062 1 98.31 149 GLU B N 1
ATOM 3644 C CA . GLU B 1 149 ? 20.719 -18.391 -24.062 1 98.31 149 GLU B CA 1
ATOM 3645 C C . GLU B 1 149 ? 21.953 -17.766 -23.406 1 98.31 149 GLU B C 1
ATOM 3647 O O . GLU B 1 149 ? 23.078 -17.953 -23.875 1 98.31 149 GLU B O 1
ATOM 3652 N N . ALA B 1 150 ? 21.766 -17.094 -22.344 1 98.38 150 ALA B N 1
ATOM 3653 C CA . ALA B 1 150 ? 22.859 -16.453 -21.625 1 98.38 150 ALA B CA 1
ATOM 3654 C C . ALA B 1 150 ? 23.516 -17.422 -20.641 1 98.38 150 ALA B C 1
ATOM 3656 O O . ALA B 1 150 ? 24.469 -17.047 -19.953 1 98.38 150 ALA B O 1
ATOM 3657 N N . ASN B 1 151 ? 23 -18.641 -20.547 1 98.25 151 ASN B N 1
ATOM 3658 C CA . ASN B 1 151 ? 23.5 -19.672 -19.641 1 98.25 151 ASN B CA 1
ATOM 3659 C C . ASN B 1 151 ? 23.469 -19.188 -18.188 1 98.25 151 ASN B C 1
ATOM 3661 O O . ASN B 1 151 ? 24.406 -19.469 -17.422 1 98.25 151 ASN B O 1
ATOM 3665 N N . ILE B 1 152 ? 22.484 -18.391 -17.828 1 98.69 152 ILE B N 1
ATOM 3666 C CA . ILE B 1 152 ? 22.297 -17.938 -16.453 1 98.69 152 ILE B CA 1
ATOM 3667 C C . ILE B 1 152 ? 21.641 -19.047 -15.633 1 98.69 152 ILE B C 1
ATOM 3669 O O . ILE B 1 152 ? 20.562 -19.531 -15.977 1 98.69 152 ILE B O 1
ATOM 3673 N N . PRO B 1 153 ? 22.344 -19.5 -14.531 1 98.69 153 PRO B N 1
ATOM 3674 C CA . PRO B 1 153 ? 21.641 -20.438 -13.656 1 98.69 153 PRO B CA 1
ATOM 3675 C C . PRO B 1 153 ? 20.312 -19.891 -13.141 1 98.69 153 PRO B C 1
ATOM 3677 O O . PRO B 1 153 ? 20.25 -18.719 -12.75 1 98.69 153 PRO B O 1
ATOM 3680 N N . HIS B 1 154 ? 19.266 -20.75 -13.18 1 98.62 154 HIS B N 1
ATOM 3681 C CA . HIS B 1 154 ? 17.938 -20.188 -12.922 1 98.62 154 HIS B CA 1
ATOM 3682 C C . HIS B 1 154 ? 17.031 -21.219 -12.25 1 98.62 154 HIS B C 1
ATOM 3684 O O . HIS B 1 154 ? 17.359 -22.406 -12.188 1 98.62 154 HIS B O 1
ATOM 3690 N N . THR B 1 155 ? 15.969 -20.766 -11.672 1 98.38 155 THR B N 1
ATOM 3691 C CA . THR B 1 155 ? 14.812 -21.516 -11.211 1 98.38 155 THR B CA 1
ATOM 3692 C C . THR B 1 155 ? 13.516 -20.812 -11.594 1 98.38 155 THR B C 1
ATOM 3694 O O . THR B 1 155 ? 13.352 -19.609 -11.352 1 98.38 155 THR B O 1
ATOM 3697 N N . TYR B 1 156 ? 12.648 -21.469 -12.328 1 97.88 156 TYR B N 1
ATOM 3698 C CA . TYR B 1 156 ? 11.32 -20.953 -12.641 1 97.88 156 TYR B CA 1
ATOM 3699 C C . TYR B 1 156 ? 10.297 -21.422 -11.609 1 97.88 156 TYR B C 1
ATOM 3701 O O . TYR B 1 156 ? 10.273 -22.609 -11.25 1 97.88 156 TYR B O 1
ATOM 3709 N N . ILE B 1 157 ? 9.477 -20.516 -11.086 1 97.94 157 ILE B N 1
ATOM 3710 C CA . ILE B 1 157 ? 8.469 -20.875 -10.078 1 97.94 157 ILE B CA 1
ATOM 3711 C C . ILE B 1 157 ? 7.074 -20.766 -10.688 1 97.94 157 ILE B C 1
ATOM 3713 O O . ILE B 1 157 ? 6.668 -19.688 -11.133 1 97.94 157 ILE B O 1
ATOM 3717 N N . SER B 1 158 ? 6.383 -21.781 -10.766 1 97.19 158 SER B N 1
ATOM 3718 C CA . SER B 1 158 ? 4.98 -21.812 -11.164 1 97.19 158 SER B CA 1
ATOM 3719 C C . SER B 1 158 ? 4.062 -21.844 -9.945 1 97.19 158 SER B C 1
ATOM 3721 O O . SER B 1 158 ? 4.023 -22.844 -9.219 1 97.19 158 SER B O 1
ATOM 3723 N N . THR B 1 159 ? 3.289 -20.828 -9.742 1 97.19 159 THR B N 1
ATOM 3724 C CA . THR B 1 159 ? 2.617 -20.625 -8.461 1 97.19 159 THR B CA 1
ATOM 3725 C C . THR B 1 159 ? 1.121 -20.891 -8.586 1 97.19 159 THR B C 1
ATOM 3727 O O . THR B 1 159 ? 0.422 -21.031 -7.578 1 97.19 159 THR B O 1
ATOM 3730 N N . ASN B 1 160 ? 0.588 -20.969 -9.797 1 96.5 160 ASN B N 1
ATOM 3731 C CA . ASN B 1 160 ? -0.83 -21.219 -10.039 1 96.5 160 ASN B CA 1
ATOM 3732 C C . ASN B 1 160 ? -1.685 -20.016 -9.625 1 96.5 160 ASN B C 1
ATOM 3734 O O . ASN B 1 160 ? -1.436 -18.891 -10.055 1 96.5 160 ASN B O 1
ATOM 3738 N N . CYS B 1 161 ? -2.787 -20.234 -8.859 1 97.44 161 CYS B N 1
ATOM 3739 C CA . CYS B 1 161 ? -3.717 -19.172 -8.508 1 97.44 161 CYS B CA 1
ATOM 3740 C C . CYS B 1 161 ? -3.377 -18.578 -7.148 1 97.44 161 CYS B C 1
ATOM 3742 O O . CYS B 1 161 ? -3.33 -19.297 -6.148 1 97.44 161 CYS B O 1
ATOM 3744 N N . PHE B 1 162 ? -3.16 -17.297 -7.086 1 96.56 162 PHE B N 1
ATOM 3745 C CA . PHE B 1 162 ? -3.023 -16.609 -5.805 1 96.56 162 PHE B CA 1
ATOM 3746 C C . PHE B 1 162 ? -4.336 -16.641 -5.027 1 96.56 162 PHE B C 1
ATOM 3748 O O . PHE B 1 162 ? -5.395 -16.312 -5.566 1 96.56 162 PHE B O 1
ATOM 3755 N N . ALA B 1 163 ? -4.262 -17 -3.834 1 97.81 163 ALA B N 1
ATOM 3756 C CA . ALA B 1 163 ? -5.457 -17.203 -3.016 1 97.81 163 ALA B CA 1
ATOM 3757 C C . ALA B 1 163 ? -6.281 -15.922 -2.914 1 97.81 163 ALA B C 1
ATO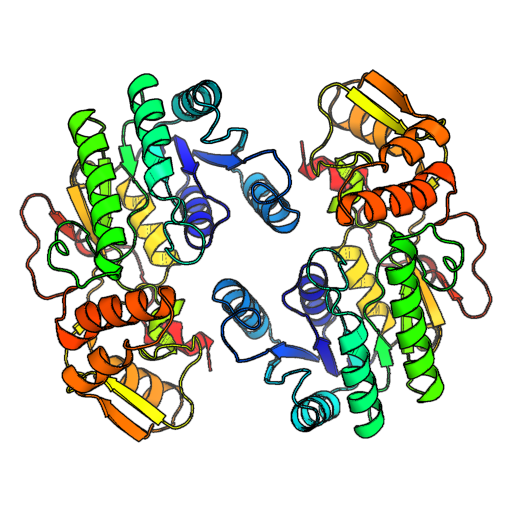M 3759 O O . ALA B 1 163 ? -7.512 -15.961 -3.01 1 97.81 163 ALA B O 1
ATOM 3760 N N . ALA B 1 164 ? -5.652 -14.805 -2.791 1 95.88 164 ALA B N 1
ATOM 3761 C CA . ALA B 1 164 ? -6.359 -13.539 -2.588 1 95.88 164 ALA B CA 1
ATOM 3762 C C . ALA B 1 164 ? -7.23 -13.203 -3.795 1 95.88 164 ALA B C 1
ATOM 3764 O O . ALA B 1 164 ? -8.25 -12.516 -3.662 1 95.88 164 ALA B O 1
ATOM 3765 N N . TYR B 1 165 ? -6.855 -13.727 -4.945 1 94.12 165 TYR B N 1
ATOM 3766 C CA . TYR B 1 165 ? -7.555 -13.383 -6.18 1 94.12 165 TYR B CA 1
ATOM 3767 C C . TYR B 1 165 ? -8.625 -14.422 -6.504 1 94.12 165 TYR B C 1
ATOM 3769 O O . TYR B 1 165 ? -9.602 -14.125 -7.195 1 94.12 165 TYR B O 1
ATOM 3777 N N . PHE B 1 166 ? -8.422 -15.648 -5.965 1 96.88 166 PHE B N 1
ATOM 3778 C CA . PHE B 1 166 ? -9.273 -16.719 -6.484 1 96.88 166 PHE B CA 1
ATOM 3779 C C . PHE B 1 166 ? -9.977 -17.453 -5.352 1 96.88 166 PHE B C 1
ATOM 3781 O O . PHE B 1 166 ? -11.039 -18.047 -5.551 1 96.88 166 PHE B O 1
ATOM 3788 N N . GLY B 1 167 ? -9.406 -17.5 -4.184 1 97.38 167 GLY B N 1
ATOM 3789 C CA . GLY B 1 167 ? -9.859 -18.391 -3.123 1 97.38 167 GLY B CA 1
ATOM 3790 C C . GLY B 1 167 ? -11.172 -17.953 -2.5 1 97.38 167 GLY B C 1
ATOM 3791 O O . GLY B 1 167 ? -12.227 -18.547 -2.771 1 97.38 167 GLY B O 1
ATOM 3792 N N . PRO B 1 168 ? -11.125 -16.828 -1.758 1 96.94 168 PRO B N 1
ATOM 3793 C CA . PRO B 1 168 ? -12.312 -16.406 -1.018 1 96.94 168 PRO B CA 1
ATOM 3794 C C . PRO B 1 168 ? -13.477 -16.016 -1.934 1 96.94 168 PRO B C 1
ATOM 3796 O O . PRO B 1 168 ? -14.641 -16.172 -1.562 1 96.94 168 PRO B O 1
ATOM 3799 N N . ASN B 1 169 ? -13.164 -15.5 -3.082 1 96.31 169 ASN B N 1
ATOM 3800 C CA . ASN B 1 169 ? -14.234 -15.148 -4.004 1 96.31 169 ASN B CA 1
ATOM 3801 C C . ASN B 1 169 ? -14.773 -16.375 -4.734 1 96.31 169 ASN B C 1
ATOM 3803 O O . ASN B 1 169 ? -15.625 -16.25 -5.617 1 96.31 169 ASN B O 1
ATOM 3807 N N . LEU B 1 170 ? -14.203 -17.578 -4.484 1 98.19 170 LEU B N 1
ATOM 3808 C CA . LEU B 1 170 ? -14.664 -18.875 -4.992 1 98.19 170 LEU B CA 1
ATOM 3809 C C . LEU B 1 170 ? -14.531 -18.938 -6.512 1 98.19 170 LEU B C 1
ATOM 3811 O O . LEU B 1 170 ? -15.406 -19.484 -7.188 1 98.19 170 LEU B O 1
ATOM 3815 N N . GLY B 1 171 ? -13.57 -18.266 -7.035 1 96.75 171 GLY B N 1
ATOM 3816 C CA . GLY B 1 171 ? -13.297 -18.281 -8.461 1 96.75 171 GLY B CA 1
ATOM 3817 C C . GLY B 1 171 ? -14.164 -17.328 -9.25 1 96.75 171 GLY B C 1
ATOM 3818 O O . GLY B 1 171 ? -14.289 -17.453 -10.469 1 96.75 171 GLY B O 1
ATOM 3819 N N . GLN B 1 172 ? -14.812 -16.359 -8.555 1 95.25 172 GLN B N 1
ATOM 3820 C CA . GLN B 1 172 ? -15.664 -15.422 -9.266 1 95.25 172 GLN B CA 1
ATOM 3821 C C . GLN B 1 172 ? -14.844 -14.305 -9.906 1 95.25 172 GLN B C 1
ATOM 3823 O O . GLN B 1 172 ? -13.883 -13.812 -9.305 1 95.25 172 GLN B O 1
ATOM 3828 N N . MET B 1 173 ? -15.25 -13.922 -11.133 1 91 173 MET B N 1
ATOM 3829 C CA . MET B 1 173 ? -14.641 -12.758 -11.758 1 91 173 MET B CA 1
ATOM 3830 C C . MET B 1 173 ? -15.242 -11.461 -11.219 1 91 173 MET B C 1
ATOM 3832 O O . MET B 1 173 ? -16.359 -11.469 -10.703 1 91 173 MET B O 1
ATOM 3836 N N . ARG B 1 174 ? -14.516 -10.383 -11.164 1 86.56 174 ARG B N 1
ATOM 3837 C CA . ARG B 1 174 ? -14.953 -9.008 -10.93 1 86.56 174 ARG B CA 1
ATOM 3838 C C . ARG B 1 174 ? -15.195 -8.758 -9.445 1 86.56 174 ARG B C 1
ATOM 3840 O O . ARG B 1 174 ? -15.852 -7.777 -9.078 1 86.56 174 ARG B O 1
ATOM 3847 N N . THR B 1 175 ? -14.82 -9.68 -8.594 1 90.88 175 THR B N 1
ATOM 3848 C CA . THR B 1 175 ? -14.891 -9.445 -7.156 1 90.88 175 THR B CA 1
ATOM 3849 C C . THR B 1 175 ? -13.719 -10.117 -6.441 1 90.88 175 THR B C 1
ATOM 3851 O O . THR B 1 175 ? -13.188 -11.117 -6.918 1 90.88 175 THR B O 1
ATOM 3854 N N . LEU B 1 176 ? -13.328 -9.609 -5.32 1 93.38 176 LEU B N 1
ATOM 3855 C CA . LEU B 1 176 ? -12.32 -10.203 -4.453 1 93.38 176 LEU B C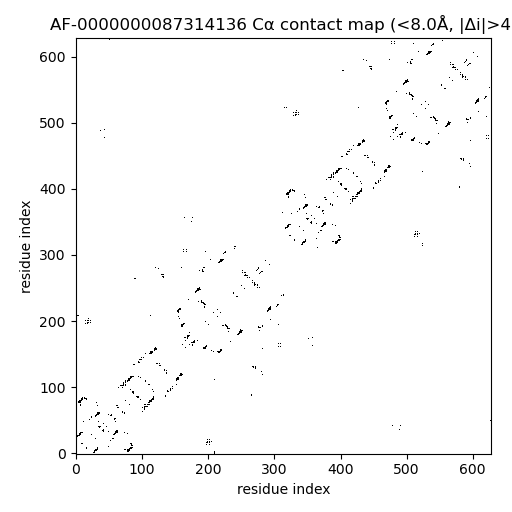A 1
ATOM 3856 C C . LEU B 1 176 ? -12.945 -10.758 -3.18 1 93.38 176 LEU B C 1
ATOM 3858 O O . LEU B 1 176 ? -12.273 -11.422 -2.389 1 93.38 176 LEU B O 1
ATOM 3862 N N . LEU B 1 177 ? -14.227 -10.484 -3.018 1 94.31 177 LEU B N 1
ATOM 3863 C CA . LEU B 1 177 ? -14.938 -10.867 -1.8 1 94.31 177 LEU B CA 1
ATOM 3864 C C . LEU B 1 177 ? -15.758 -12.133 -2.018 1 94.31 177 LEU B C 1
ATOM 3866 O O . LEU B 1 177 ? -16.156 -12.43 -3.146 1 94.31 177 LEU B O 1
ATOM 3870 N N . PRO B 1 178 ? -16 -12.859 -0.944 1 95.69 178 PRO B N 1
ATOM 3871 C CA . PRO B 1 178 ? -16.859 -14.023 -1.09 1 95.69 178 PRO B CA 1
ATOM 3872 C C . PRO B 1 178 ? -18.281 -13.656 -1.546 1 95.69 178 PRO B C 1
ATOM 3874 O O . PRO B 1 178 ? -18.812 -12.625 -1.133 1 95.69 178 PRO B O 1
ATOM 3877 N N . PRO B 1 179 ? -18.797 -14.477 -2.432 1 95.06 179 PRO B N 1
ATOM 3878 C CA . PRO B 1 179 ? -20.188 -14.25 -2.809 1 95.06 179 PRO B CA 1
ATOM 3879 C C . PRO B 1 179 ? -21.156 -14.367 -1.624 1 95.06 179 PRO B C 1
ATOM 3881 O O . PRO B 1 179 ? -20.906 -15.164 -0.708 1 95.06 179 PRO B O 1
ATOM 3884 N N . LYS B 1 180 ? -22.234 -13.672 -1.718 1 93 180 LYS B N 1
ATOM 3885 C CA . LYS B 1 180 ? -23.172 -13.625 -0.593 1 93 180 LYS B CA 1
ATOM 3886 C C . LYS B 1 180 ? -24.375 -14.531 -0.838 1 93 180 LYS B C 1
ATOM 3888 O O . LYS B 1 180 ? -24.812 -15.242 0.067 1 93 180 LYS B O 1
ATOM 3893 N N . GLU B 1 181 ? -24.906 -14.508 -2.039 1 96.44 181 GLU B N 1
ATOM 3894 C CA . GLU B 1 181 ? -26.141 -15.234 -2.299 1 96.44 181 GLU B CA 1
ATOM 3895 C C . GLU B 1 181 ? -25.969 -16.25 -3.43 1 96.44 181 GLU B C 1
ATOM 3897 O O . GLU B 1 181 ? -26.422 -17.391 -3.33 1 96.44 181 GLU B O 1
ATOM 3902 N N . LYS B 1 182 ? -25.328 -15.773 -4.496 1 97.62 182 LYS B N 1
ATOM 3903 C CA . LYS B 1 182 ? -25.188 -16.594 -5.699 1 97.62 182 LYS B CA 1
ATOM 3904 C C . LYS B 1 182 ? -23.719 -16.781 -6.062 1 97.62 182 LYS B C 1
ATOM 3906 O O . LYS B 1 182 ? -22.875 -15.93 -5.754 1 97.62 182 LYS B O 1
ATOM 3911 N N . VAL B 1 183 ? -23.422 -17.891 -6.648 1 98.12 183 VAL B N 1
ATOM 3912 C CA . VAL B 1 183 ? -22.078 -18.172 -7.141 1 98.12 183 VAL B CA 1
ATOM 3913 C C . VAL B 1 183 ? -22.156 -18.812 -8.531 1 98.12 183 VAL B C 1
ATOM 3915 O O . VAL B 1 183 ? -22.969 -19.703 -8.766 1 98.12 183 VAL B O 1
ATOM 3918 N N . HIS B 1 184 ? -21.422 -18.266 -9.43 1 97.94 184 HIS B N 1
ATOM 3919 C CA . HIS B 1 184 ? -21.328 -18.875 -10.75 1 97.94 184 HIS B CA 1
ATOM 3920 C C . HIS B 1 184 ? -20.375 -20.062 -10.75 1 97.94 184 HIS B C 1
ATOM 3922 O O . HIS B 1 184 ? -19.266 -19.984 -10.203 1 97.94 184 HIS B O 1
ATOM 3928 N N . VAL B 1 185 ? -20.828 -21.109 -11.312 1 98.5 185 VAL B N 1
ATOM 3929 C CA . VAL B 1 185 ? -20.031 -22.328 -11.383 1 98.5 185 VAL B CA 1
ATOM 3930 C C . VAL B 1 185 ? -19.578 -22.578 -12.82 1 98.5 185 VAL B C 1
ATOM 3932 O O . VAL B 1 185 ? -20.422 -22.672 -13.727 1 98.5 185 VAL B O 1
ATOM 3935 N N . TYR B 1 186 ? -18.344 -22.641 -13.047 1 98.31 186 TYR B N 1
ATOM 3936 C CA . TYR B 1 186 ? -17.781 -22.844 -14.383 1 98.31 186 TYR B CA 1
ATOM 3937 C C . TYR B 1 186 ? -17.891 -24.312 -14.805 1 98.31 186 TYR B C 1
ATOM 3939 O O . TYR B 1 186 ? -17.297 -25.188 -14.18 1 98.31 186 TYR B O 1
ATOM 3947 N N . GLY B 1 187 ? -18.625 -24.531 -15.898 1 97.25 187 GLY B N 1
ATOM 3948 C CA . GLY B 1 187 ? -18.891 -25.906 -16.281 1 97.25 187 GLY B CA 1
ATOM 3949 C C . GLY B 1 187 ? -19.609 -26.703 -15.203 1 97.25 187 GLY B C 1
ATOM 3950 O O . GLY B 1 187 ? -20.656 -26.281 -14.703 1 97.25 187 GLY B O 1
ATOM 3951 N N . ASP B 1 188 ? -19.094 -27.875 -14.898 1 97 188 ASP B N 1
ATOM 3952 C CA . ASP B 1 188 ? -19.719 -28.672 -13.844 1 97 188 ASP B CA 1
ATOM 3953 C C . ASP B 1 188 ? -19.031 -28.438 -12.5 1 97 188 ASP B C 1
ATOM 3955 O O . ASP B 1 188 ? -19.406 -29.031 -11.492 1 97 188 ASP B O 1
ATOM 3959 N N . GLY B 1 189 ? -18 -27.562 -12.453 1 98.31 189 GLY B N 1
ATOM 3960 C CA . GLY B 1 189 ? -17.359 -27.156 -11.219 1 98.31 189 GLY B CA 1
ATOM 3961 C C . GLY B 1 189 ? -16.359 -28.172 -10.695 1 98.31 189 GLY B C 1
ATOM 3962 O O . GLY B 1 189 ? -15.867 -28.031 -9.578 1 98.31 189 GLY B O 1
ATOM 3963 N N . ASN B 1 190 ? -16 -29.156 -11.516 1 98.31 190 ASN B N 1
ATOM 3964 C CA . ASN B 1 190 ? -15.227 -30.281 -10.984 1 98.31 190 ASN B CA 1
ATOM 3965 C C . ASN B 1 190 ? -13.773 -30.219 -11.453 1 98.31 190 ASN B C 1
ATOM 3967 O O . ASN B 1 190 ? -12.938 -31.016 -11 1 98.31 190 ASN B O 1
ATOM 3971 N N . ILE B 1 191 ? -13.461 -29.266 -12.375 1 98.19 191 ILE B N 1
ATOM 3972 C CA . ILE B 1 191 ? -12.086 -29.094 -12.82 1 98.19 191 ILE B CA 1
ATOM 3973 C C . ILE B 1 191 ? -11.219 -28.609 -11.648 1 98.19 191 ILE B C 1
ATOM 3975 O O . ILE B 1 191 ? -11.609 -27.703 -10.922 1 98.19 191 ILE B O 1
ATOM 3979 N N . LYS B 1 192 ? -10.094 -29.234 -11.445 1 98.19 192 LYS B N 1
ATOM 3980 C CA . LYS B 1 192 ? -9.227 -28.922 -10.312 1 98.19 192 LYS B CA 1
ATOM 3981 C C . LYS B 1 192 ? -8.344 -27.703 -10.617 1 98.19 192 LYS B C 1
ATOM 3983 O O . LYS B 1 192 ? -7.777 -27.609 -11.711 1 98.19 192 LYS B O 1
ATOM 3988 N N . GLY B 1 193 ? -8.336 -26.734 -9.719 1 97.94 193 GLY B N 1
ATOM 3989 C CA . GLY B 1 193 ? -7.348 -25.688 -9.656 1 97.94 193 GLY B CA 1
ATOM 3990 C C . GLY B 1 193 ? -6.383 -25.844 -8.492 1 97.94 193 GLY B C 1
ATOM 3991 O O . GLY B 1 193 ? -6.465 -26.812 -7.738 1 97.94 193 GLY B O 1
ATOM 3992 N N . ILE B 1 194 ? -5.406 -25.016 -8.398 1 98.56 194 ILE B N 1
ATOM 3993 C CA . ILE B 1 194 ? -4.457 -24.984 -7.293 1 98.56 194 ILE B CA 1
ATOM 3994 C C . ILE B 1 194 ? -4.359 -23.578 -6.734 1 98.56 194 ILE B C 1
ATOM 3996 O O . ILE B 1 194 ? -4.102 -22.625 -7.477 1 98.56 194 ILE B O 1
ATOM 4000 N N . PHE B 1 195 ? -4.598 -23.406 -5.48 1 98.56 195 PHE B N 1
ATOM 4001 C CA . PHE B 1 195 ? -4.695 -22.094 -4.832 1 98.56 195 PHE B CA 1
ATOM 4002 C C . PHE B 1 195 ? -3.605 -21.938 -3.777 1 98.56 195 PHE B C 1
ATOM 4004 O O . PHE B 1 195 ? -3.459 -22.781 -2.895 1 98.56 195 PHE B O 1
ATOM 4011 N N . MET B 1 196 ? -2.918 -20.844 -3.879 1 98.25 196 MET B N 1
ATOM 4012 C CA . MET B 1 196 ? -1.753 -20.656 -3.023 1 98.25 196 MET B CA 1
ATOM 4013 C C . MET B 1 196 ? -1.864 -19.344 -2.248 1 98.25 196 MET B C 1
ATOM 4015 O O . MET B 1 196 ? -2.1 -18.281 -2.836 1 98.25 196 MET B O 1
ATOM 4019 N N . ASP B 1 197 ? -1.694 -19.5 -0.906 1 98.25 197 ASP B N 1
ATOM 4020 C CA . ASP B 1 197 ? -1.422 -18.281 -0.14 1 98.25 197 ASP B CA 1
ATOM 4021 C C . ASP B 1 197 ? -0.142 -17.609 -0.623 1 98.25 197 ASP B C 1
ATOM 4023 O O . ASP B 1 197 ? 0.891 -18.266 -0.781 1 98.25 197 ASP B O 1
ATOM 4027 N N . GLU B 1 198 ? -0.167 -16.344 -0.848 1 97.81 198 GLU B N 1
ATOM 4028 C CA . GLU B 1 198 ? 0.954 -15.625 -1.446 1 97.81 198 GLU B CA 1
ATOM 4029 C C . GLU B 1 198 ? 2.168 -15.633 -0.521 1 97.81 198 GLU B C 1
ATOM 4031 O O . GLU B 1 198 ? 3.309 -15.641 -0.986 1 97.81 198 GLU B O 1
ATOM 4036 N N . ASP B 1 199 ? 1.965 -15.617 0.815 1 98.31 199 ASP B N 1
ATOM 4037 C CA . ASP B 1 199 ? 3.094 -15.742 1.73 1 98.31 199 ASP B CA 1
ATOM 4038 C C . ASP B 1 199 ? 3.768 -17.109 1.591 1 98.31 199 ASP B C 1
ATOM 4040 O O . ASP B 1 199 ? 4.988 -17.219 1.71 1 98.31 199 ASP B O 1
ATOM 4044 N N . ASP B 1 200 ? 2.957 -18.141 1.391 1 98.62 200 ASP B N 1
ATOM 4045 C CA . ASP B 1 200 ? 3.512 -19.469 1.149 1 98.62 200 ASP B CA 1
ATOM 4046 C C . ASP B 1 200 ? 4.301 -19.5 -0.157 1 98.62 200 ASP B C 1
ATOM 4048 O O . ASP B 1 200 ? 5.348 -20.141 -0.238 1 98.62 200 ASP B O 1
ATOM 4052 N N . VAL B 1 201 ? 3.766 -18.812 -1.195 1 98.38 201 VAL B N 1
ATOM 4053 C CA . VAL B 1 201 ? 4.488 -18.703 -2.457 1 98.38 201 VAL B CA 1
ATOM 4054 C C . VAL B 1 201 ? 5.887 -18.141 -2.199 1 98.38 201 VAL B C 1
ATOM 4056 O O . VAL B 1 201 ? 6.879 -18.672 -2.689 1 98.38 201 VAL B O 1
ATOM 4059 N N . ALA B 1 202 ? 5.945 -17.094 -1.447 1 98.62 202 ALA B N 1
ATOM 4060 C CA . ALA B 1 202 ? 7.223 -16.453 -1.126 1 98.62 202 ALA B CA 1
ATOM 4061 C C . ALA B 1 202 ? 8.133 -17.422 -0.367 1 98.62 202 ALA B C 1
ATOM 4063 O O . ALA B 1 202 ? 9.328 -17.516 -0.661 1 98.62 202 ALA B O 1
ATOM 4064 N N . THR B 1 203 ? 7.586 -18.125 0.603 1 98.62 203 THR B N 1
ATOM 4065 C CA . THR B 1 203 ? 8.352 -19.078 1.408 1 98.62 203 THR B CA 1
ATOM 4066 C C . THR B 1 203 ? 8.984 -20.141 0.528 1 98.62 203 THR B C 1
ATOM 4068 O O . THR B 1 203 ? 10.188 -20.391 0.606 1 98.62 203 THR B O 1
ATOM 4071 N N . TYR B 1 204 ? 8.18 -20.781 -0.33 1 98.44 204 TYR B N 1
ATOM 4072 C CA . TYR B 1 204 ? 8.68 -21.812 -1.217 1 98.44 204 TYR B CA 1
ATOM 4073 C C . TYR B 1 204 ? 9.727 -21.266 -2.174 1 98.44 204 TYR B C 1
ATOM 4075 O O . TYR B 1 204 ? 10.727 -21.922 -2.467 1 98.44 204 TYR B O 1
ATOM 4083 N N . THR B 1 205 ? 9.453 -20.031 -2.686 1 98.38 205 THR B N 1
ATOM 4084 C CA . THR B 1 205 ? 10.383 -19.391 -3.613 1 98.38 205 THR B CA 1
ATOM 4085 C C . THR B 1 205 ? 11.766 -19.25 -2.98 1 98.38 205 THR B C 1
ATOM 4087 O O . THR B 1 205 ? 12.766 -19.672 -3.553 1 98.38 205 THR B O 1
ATOM 4090 N N . ILE B 1 206 ? 11.844 -18.781 -1.779 1 98.38 206 ILE B N 1
ATOM 4091 C CA . ILE B 1 206 ? 13.125 -18.5 -1.131 1 98.38 206 ILE B CA 1
ATOM 4092 C C . ILE B 1 206 ? 13.773 -19.812 -0.689 1 98.38 206 ILE B C 1
ATOM 4094 O O . ILE B 1 206 ? 15 -19.953 -0.741 1 98.38 206 ILE B O 1
ATOM 4098 N N . LYS B 1 207 ? 12.984 -20.797 -0.339 1 97.75 207 LYS B N 1
ATOM 4099 C CA . LYS B 1 207 ? 13.547 -22.109 0.018 1 97.75 207 LYS B CA 1
ATOM 4100 C C . LYS B 1 207 ? 14.281 -22.734 -1.162 1 97.75 207 LYS B C 1
ATOM 4102 O O . LYS B 1 207 ? 15.227 -23.5 -0.973 1 97.75 207 LYS B O 1
ATOM 4107 N N . SER B 1 208 ? 13.906 -22.359 -2.33 1 97.44 208 SER B N 1
ATOM 4108 C CA . SER B 1 208 ? 14.438 -23 -3.523 1 97.44 208 SER B CA 1
ATOM 4109 C C . SER B 1 208 ? 15.734 -22.359 -3.979 1 97.44 208 SER B C 1
ATOM 4111 O O . SER B 1 208 ? 16.469 -22.922 -4.781 1 97.44 208 SER B O 1
ATOM 4113 N N . ILE B 1 209 ? 16.078 -21.203 -3.506 1 97.62 209 ILE B N 1
ATOM 4114 C CA . ILE B 1 209 ? 17.094 -20.375 -4.148 1 97.62 209 ILE B CA 1
ATOM 4115 C C . ILE B 1 209 ? 18.469 -21 -3.967 1 97.62 209 ILE B C 1
ATOM 4117 O O . ILE B 1 209 ? 19.375 -20.766 -4.777 1 97.62 209 ILE B O 1
ATOM 4121 N N . ASP B 1 210 ? 18.703 -21.781 -2.922 1 95.12 210 ASP B N 1
ATOM 4122 C CA . ASP B 1 210 ? 20.016 -22.375 -2.674 1 95.12 210 ASP B CA 1
ATOM 4123 C C . ASP B 1 210 ? 19.953 -23.906 -2.814 1 95.12 210 ASP B C 1
ATOM 4125 O O . ASP B 1 210 ? 20.891 -24.594 -2.441 1 95.12 210 ASP B O 1
ATOM 4129 N N . ASP B 1 211 ? 18.859 -24.469 -3.229 1 96.62 211 ASP B N 1
ATOM 4130 C CA . ASP B 1 211 ? 18.703 -25.906 -3.365 1 96.62 211 ASP B CA 1
ATOM 4131 C C . ASP B 1 211 ? 19.219 -26.391 -4.715 1 96.62 211 ASP B C 1
ATOM 4133 O O . ASP B 1 211 ? 18.703 -26 -5.766 1 96.62 211 ASP B O 1
ATOM 4137 N N . PRO B 1 212 ? 20.203 -27.234 -4.758 1 96.69 212 PRO B N 1
ATOM 4138 C CA . PRO B 1 212 ? 20.734 -27.719 -6.039 1 96.69 212 PRO B CA 1
ATOM 4139 C C . PRO B 1 212 ? 19.688 -28.469 -6.863 1 96.69 212 PRO B C 1
ATOM 4141 O O . PRO B 1 212 ? 19.781 -28.5 -8.094 1 96.69 212 PRO B O 1
ATOM 4144 N N . ARG B 1 213 ? 18.703 -28.984 -6.281 1 97 213 ARG B N 1
ATOM 4145 C CA . ARG B 1 213 ? 17.656 -29.734 -6.988 1 97 213 ARG B CA 1
ATOM 4146 C C . ARG B 1 213 ? 16.766 -28.797 -7.797 1 97 213 ARG B C 1
ATOM 4148 O O . ARG B 1 213 ? 16.031 -29.25 -8.68 1 97 213 ARG B O 1
ATOM 4155 N N . ALA B 1 214 ? 16.859 -27.516 -7.469 1 97.06 214 ALA B N 1
ATOM 4156 C CA . ALA B 1 214 ? 16.031 -26.531 -8.148 1 97.06 214 ALA B CA 1
ATOM 4157 C C . ALA B 1 214 ? 16.797 -25.844 -9.273 1 97.06 214 ALA B C 1
ATOM 4159 O O . ALA B 1 214 ? 16.219 -25.062 -10.039 1 97.06 214 ALA B O 1
ATOM 4160 N N . LEU B 1 215 ? 18.078 -26.172 -9.438 1 97.62 215 LEU B N 1
ATOM 4161 C CA . LEU B 1 215 ? 18.938 -25.5 -10.414 1 97.62 215 LEU B CA 1
ATOM 4162 C C . LEU B 1 215 ? 18.5 -25.828 -11.836 1 97.62 215 LEU B C 1
ATOM 4164 O O . LEU B 1 215 ? 18.406 -27.016 -12.195 1 97.62 215 LEU B O 1
ATOM 4168 N N . ASN B 1 216 ? 18.234 -24.812 -12.57 1 97.62 216 ASN B N 1
ATOM 4169 C CA . ASN B 1 216 ? 17.828 -24.891 -13.977 1 97.62 216 ASN B CA 1
ATOM 4170 C C . ASN B 1 216 ? 16.578 -25.75 -14.148 1 97.62 216 ASN B C 1
ATOM 4172 O O . ASN B 1 216 ? 16.469 -26.516 -15.102 1 97.62 216 ASN B O 1
ATOM 4176 N N . LYS B 1 217 ? 15.672 -25.641 -13.172 1 97.44 217 LYS B N 1
ATOM 4177 C CA . LYS B 1 217 ? 14.414 -26.391 -13.188 1 97.44 217 LYS B CA 1
ATOM 4178 C C . LYS B 1 217 ? 13.219 -25.469 -12.977 1 97.44 217 LYS B C 1
ATOM 4180 O O . LYS B 1 217 ? 13.383 -24.312 -12.578 1 97.44 217 LYS B O 1
ATOM 4185 N N . THR B 1 218 ? 12.078 -25.984 -13.367 1 97.62 218 THR B N 1
ATOM 4186 C CA . THR B 1 218 ? 10.805 -25.406 -12.953 1 97.62 218 THR B CA 1
ATOM 4187 C C . THR B 1 218 ? 10.289 -26.078 -11.68 1 97.62 218 THR B C 1
ATOM 4189 O O . THR B 1 218 ? 10.258 -27.297 -11.586 1 97.62 218 THR B O 1
ATOM 4192 N N . ILE B 1 219 ? 10 -25.281 -10.695 1 97.94 219 ILE B N 1
ATOM 4193 C CA . ILE B 1 219 ? 9.406 -25.766 -9.453 1 97.94 219 ILE B CA 1
ATOM 4194 C C . ILE B 1 219 ? 7.914 -25.453 -9.438 1 97.94 219 ILE B C 1
ATOM 4196 O O . ILE B 1 219 ? 7.516 -24.281 -9.547 1 97.94 219 ILE B O 1
ATOM 4200 N N . TYR B 1 220 ? 7.074 -26.453 -9.305 1 97.88 220 TYR B N 1
ATOM 4201 C CA . TYR B 1 220 ? 5.625 -26.312 -9.227 1 97.88 220 TYR B CA 1
ATOM 4202 C C . TYR B 1 220 ? 5.16 -26.266 -7.773 1 97.88 220 TYR B C 1
ATOM 4204 O O . TYR B 1 220 ? 5.535 -27.141 -6.973 1 97.88 220 TYR B O 1
ATOM 4212 N N . LEU B 1 221 ? 4.41 -25.266 -7.43 1 98.19 221 LEU B N 1
ATOM 4213 C CA . LEU B 1 221 ? 3.779 -25.219 -6.113 1 98.19 221 LEU B CA 1
ATOM 4214 C C . LEU B 1 221 ? 2.406 -25.875 -6.145 1 98.19 221 LEU B C 1
ATOM 4216 O O . LEU B 1 221 ? 1.423 -25.266 -6.559 1 98.19 221 LEU B O 1
ATOM 4220 N N . ARG B 1 222 ? 2.373 -27.125 -5.707 1 96.81 222 ARG B N 1
ATOM 4221 C CA . ARG B 1 222 ? 1.153 -27.922 -5.758 1 96.81 222 ARG B CA 1
ATOM 4222 C C . ARG B 1 222 ? 0.875 -28.578 -4.414 1 96.81 222 ARG B C 1
ATOM 4224 O O . ARG B 1 222 ? 0.788 -29.812 -4.328 1 96.81 222 ARG B O 1
ATOM 4231 N N . PRO B 1 223 ? 0.701 -27.75 -3.381 1 96.69 223 PRO B N 1
ATOM 4232 C CA . PRO B 1 223 ? 0.368 -28.406 -2.115 1 96.69 223 PRO B CA 1
ATOM 4233 C C . PRO B 1 223 ? -0.883 -29.281 -2.215 1 96.69 223 PRO B C 1
ATOM 4235 O O . PRO B 1 223 ? -1.928 -28.812 -2.676 1 96.69 223 PRO B O 1
ATOM 4238 N N . PRO B 1 224 ? -0.806 -30.5 -1.763 1 96.31 224 PRO B N 1
ATOM 4239 C CA . PRO B 1 224 ? -1.854 -31.469 -2.074 1 96.31 224 PRO B CA 1
ATOM 4240 C C . PRO B 1 224 ? -3.227 -31.047 -1.557 1 96.31 224 PRO B C 1
ATOM 4242 O O . PRO B 1 224 ? -4.242 -31.297 -2.215 1 96.31 224 PRO B O 1
ATOM 4245 N N . GLU B 1 225 ? -3.268 -30.391 -0.44 1 97.75 225 GLU B N 1
ATOM 4246 C CA . GLU B 1 225 ? -4.559 -30.078 0.161 1 97.75 225 GLU B CA 1
ATOM 4247 C C . GLU B 1 225 ? -5.141 -28.781 -0.426 1 97.75 225 GLU B C 1
ATOM 4249 O O . GLU B 1 225 ? -6.238 -28.375 -0.053 1 97.75 225 GLU B O 1
ATOM 4254 N N . ASN B 1 226 ? -4.43 -28.172 -1.368 1 98.38 226 ASN B N 1
ATOM 4255 C CA . ASN B 1 226 ? -4.906 -26.938 -2.01 1 98.38 226 ASN B CA 1
ATOM 4256 C C . ASN B 1 226 ? -5.227 -27.172 -3.484 1 98.38 226 ASN B C 1
ATOM 4258 O O . ASN B 1 226 ? -5.406 -26.219 -4.242 1 98.38 226 ASN B O 1
ATOM 4262 N N . ILE B 1 227 ? -5.121 -28.453 -3.91 1 98.38 227 ILE B N 1
ATOM 4263 C CA . ILE B 1 227 ? -5.664 -28.859 -5.203 1 98.38 227 ILE B CA 1
A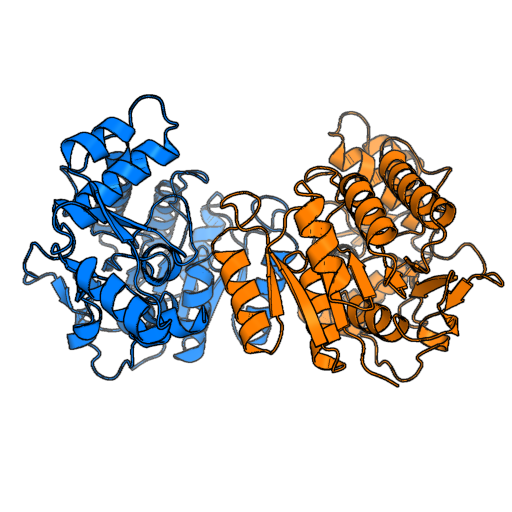TOM 4264 C C . ILE B 1 227 ? -7.164 -29.109 -5.082 1 98.38 227 ILE B C 1
ATOM 4266 O O . ILE B 1 227 ? -7.586 -30.141 -4.555 1 98.38 227 ILE B O 1
ATOM 4270 N N . LEU B 1 228 ? -7.949 -28.078 -5.516 1 98.69 228 LEU B N 1
ATOM 4271 C CA . LEU B 1 228 ? -9.383 -28.078 -5.242 1 98.69 228 LEU B CA 1
ATOM 4272 C C . LEU B 1 228 ? -10.172 -27.703 -6.492 1 98.69 228 LEU B C 1
ATOM 4274 O O . LEU B 1 228 ? -9.766 -26.812 -7.25 1 98.69 228 LEU B O 1
ATOM 4278 N N . SER B 1 229 ? -11.25 -28.422 -6.68 1 98.5 229 SER B N 1
ATOM 4279 C CA . SER B 1 229 ? -12.211 -27.953 -7.672 1 98.5 229 SER B CA 1
ATOM 4280 C C . SER B 1 229 ? -12.977 -26.734 -7.168 1 98.5 229 SER B C 1
ATOM 4282 O O . SER B 1 229 ? -12.93 -26.406 -5.98 1 98.5 229 SER B O 1
ATOM 4284 N N . GLN B 1 230 ? -13.609 -26.078 -8.133 1 98.56 230 GLN B N 1
ATOM 4285 C CA . GLN B 1 230 ? -14.453 -24.969 -7.715 1 98.56 230 GLN B CA 1
ATOM 4286 C C . GLN B 1 230 ? -15.523 -25.422 -6.734 1 98.56 230 GLN B C 1
ATOM 4288 O O . GLN B 1 230 ? -15.805 -24.734 -5.75 1 98.56 230 GLN B O 1
ATOM 4293 N N . ASN B 1 231 ? -16.141 -26.578 -6.977 1 98.62 231 ASN B N 1
ATOM 4294 C CA . ASN B 1 231 ? -17.156 -27.141 -6.086 1 98.62 231 ASN B CA 1
ATOM 4295 C C . ASN B 1 231 ? -16.594 -27.375 -4.684 1 98.62 231 ASN B C 1
ATOM 4297 O O . ASN B 1 231 ? -17.281 -27.125 -3.691 1 98.62 231 ASN B O 1
ATOM 4301 N N . GLU B 1 232 ? -15.43 -27.891 -4.609 1 98.62 232 GLU B N 1
ATOM 4302 C CA . GLU B 1 232 ? -14.812 -28.125 -3.307 1 98.62 232 GLU B CA 1
ATOM 4303 C C . GLU B 1 232 ? -14.562 -26.797 -2.58 1 98.62 232 GLU B C 1
ATOM 4305 O O . GLU B 1 232 ? -14.742 -26.719 -1.364 1 98.62 232 GLU B O 1
ATOM 4310 N N . LEU B 1 233 ? -14.125 -25.781 -3.297 1 98.38 233 LEU B N 1
ATOM 4311 C CA . LEU B 1 233 ? -13.93 -24.453 -2.725 1 98.38 233 LEU B CA 1
ATOM 4312 C C . LEU B 1 233 ? -15.242 -23.906 -2.188 1 98.38 233 LEU B C 1
ATOM 4314 O O . LEU B 1 233 ? -15.297 -23.391 -1.067 1 98.38 233 LEU B O 1
ATOM 4318 N N . ILE B 1 234 ? -16.281 -24.016 -3.002 1 98.56 234 ILE B N 1
ATOM 4319 C CA . ILE B 1 234 ? -17.609 -23.547 -2.625 1 98.56 234 ILE B CA 1
ATOM 4320 C C . ILE B 1 234 ? -18.078 -24.281 -1.374 1 98.56 234 ILE B C 1
ATOM 4322 O O . ILE B 1 234 ? -18.578 -23.672 -0.432 1 98.56 234 ILE B O 1
ATOM 4326 N N . ALA B 1 235 ? -17.891 -25.578 -1.349 1 98.56 235 ALA B N 1
ATOM 4327 C CA . ALA B 1 235 ? -18.297 -26.375 -0.203 1 98.56 235 ALA B CA 1
ATOM 4328 C C . ALA B 1 235 ? -17.578 -25.938 1.066 1 98.56 235 ALA B C 1
ATOM 4330 O O . ALA B 1 235 ? -18.188 -25.859 2.137 1 98.56 235 ALA B O 1
ATOM 4331 N N . LYS B 1 236 ? -16.281 -25.719 0.971 1 98.38 236 LYS B N 1
ATOM 4332 C CA . LYS B 1 236 ? -15.516 -25.234 2.115 1 98.38 236 LYS B CA 1
ATOM 4333 C C . LYS B 1 236 ? -16.078 -23.922 2.643 1 98.38 236 LYS B C 1
ATOM 4335 O O . LYS B 1 236 ? -16.234 -23.75 3.854 1 98.38 236 LYS B O 1
ATOM 4340 N N . TRP B 1 237 ? -16.422 -23.016 1.761 1 98.44 237 TRP B N 1
ATOM 4341 C CA . TRP B 1 237 ? -16.953 -21.703 2.17 1 98.44 237 TRP B CA 1
ATOM 4342 C C . TRP B 1 237 ? -18.328 -21.859 2.811 1 98.44 237 TRP B C 1
ATOM 4344 O O . TRP B 1 237 ? -18.609 -21.219 3.832 1 98.44 237 TRP B O 1
ATOM 4354 N N . GLU B 1 238 ? -19.125 -22.672 2.205 1 98.5 238 GLU B N 1
ATOM 4355 C CA . GLU B 1 238 ? -20.469 -22.891 2.758 1 98.5 238 GLU B CA 1
ATOM 4356 C C . GLU B 1 238 ? -20.391 -23.484 4.164 1 98.5 238 GLU B C 1
ATOM 4358 O O . GLU B 1 238 ? -21.141 -23.094 5.051 1 98.5 238 GLU B O 1
ATOM 4363 N N . LYS B 1 239 ? -19.516 -24.391 4.332 1 98.25 239 LYS B N 1
ATOM 4364 C CA . LYS B 1 239 ? -19.312 -24.969 5.652 1 98.25 239 LYS B CA 1
ATOM 4365 C C . LYS B 1 239 ? -18.859 -23.922 6.652 1 98.25 239 LYS B C 1
ATOM 4367 O O . LYS B 1 239 ? -19.359 -23.859 7.777 1 98.25 239 LYS B O 1
ATOM 4372 N N . LEU B 1 240 ? -17.922 -23.094 6.262 1 97.88 240 LEU B N 1
ATOM 4373 C CA . LEU B 1 240 ? -17.344 -22.062 7.125 1 97.88 240 LEU B CA 1
ATOM 4374 C C . LEU B 1 240 ? -18.375 -20.984 7.457 1 97.88 240 LEU B C 1
ATOM 4376 O O . LEU B 1 240 ? -18.484 -20.562 8.609 1 97.88 240 LEU B O 1
ATOM 4380 N N . SER B 1 241 ? -19.125 -20.516 6.477 1 97.31 241 SER B N 1
ATOM 4381 C CA . SER B 1 241 ? -20 -19.375 6.625 1 97.31 241 SER B CA 1
ATOM 4382 C C . SER B 1 241 ? -21.359 -19.797 7.176 1 97.31 241 SER B C 1
ATOM 4384 O O . SER B 1 241 ? -22.141 -18.953 7.652 1 97.31 241 SER B O 1
ATOM 4386 N N . GLY B 1 242 ? -21.672 -21.047 6.973 1 97.38 242 GLY B N 1
ATOM 4387 C CA . GLY B 1 242 ? -22.984 -21.547 7.367 1 97.38 242 GLY B CA 1
ATOM 4388 C C . GLY B 1 242 ? -24.094 -21.172 6.387 1 97.38 242 GLY B C 1
ATOM 4389 O O . GLY B 1 242 ? -25.266 -21.312 6.688 1 97.38 242 GLY B O 1
ATOM 4390 N N . LYS B 1 243 ? -23.688 -20.703 5.25 1 96.5 243 LYS B N 1
ATOM 4391 C CA . LYS B 1 243 ? -24.656 -20.266 4.242 1 96.5 243 LYS B CA 1
ATOM 4392 C C . LYS B 1 243 ? -24.531 -21.094 2.967 1 96.5 243 LYS B C 1
ATOM 4394 O O . LYS B 1 243 ? -23.422 -21.375 2.508 1 96.5 243 LYS B O 1
ATOM 4399 N N . VAL B 1 244 ? -25.641 -21.484 2.451 1 97.88 244 VAL B N 1
ATOM 4400 C CA . VAL B 1 244 ? -25.656 -22.203 1.182 1 97.88 244 VAL B CA 1
ATOM 4401 C C . VAL B 1 244 ? -25.891 -21.234 0.036 1 97.88 244 VAL B C 1
ATOM 4403 O O . VAL B 1 244 ? -26.828 -20.422 0.077 1 97.88 244 VAL B O 1
ATOM 4406 N N . LEU B 1 245 ? -25.062 -21.312 -0.933 1 98.44 245 LEU B N 1
ATOM 4407 C CA . LEU B 1 245 ? -25.141 -20.406 -2.066 1 98.44 245 LEU B CA 1
ATOM 4408 C C . LEU B 1 245 ? -25.953 -21.016 -3.203 1 98.44 245 LEU B C 1
ATOM 4410 O O . LEU B 1 245 ? -25.906 -22.234 -3.42 1 98.44 245 LEU B O 1
ATOM 4414 N N . GLU B 1 246 ? -26.688 -20.141 -3.869 1 98.56 246 GLU B N 1
ATOM 4415 C CA . GLU B 1 246 ? -27.312 -20.578 -5.125 1 98.56 246 GLU B CA 1
ATOM 4416 C C . GLU B 1 246 ? -26.266 -20.719 -6.227 1 98.56 246 GLU B C 1
ATOM 4418 O O . GLU B 1 246 ? -25.562 -19.766 -6.562 1 98.56 246 GLU B O 1
ATOM 4423 N N . LYS B 1 247 ? -26.172 -21.922 -6.773 1 98.25 247 LYS B N 1
ATOM 4424 C CA . LYS B 1 247 ? -25.172 -22.203 -7.801 1 98.25 247 LYS B CA 1
ATOM 4425 C C . LYS B 1 247 ? -25.75 -22 -9.203 1 98.25 247 LYS B C 1
ATOM 4427 O O . LYS B 1 247 ? -26.797 -22.578 -9.531 1 98.25 247 LYS B O 1
ATOM 4432 N N . ILE B 1 248 ? -25.109 -21.188 -9.984 1 98 248 ILE B N 1
ATOM 4433 C CA . ILE B 1 248 ? -25.516 -20.906 -11.352 1 98 248 ILE B CA 1
ATOM 4434 C C . ILE B 1 248 ? -24.453 -21.406 -12.32 1 98 248 ILE B C 1
ATOM 4436 O O . ILE B 1 248 ? -23.406 -20.75 -12.508 1 98 248 ILE B O 1
ATOM 4440 N N . PRO B 1 249 ? -24.688 -22.469 -12.992 1 97.31 249 PRO B N 1
ATOM 4441 C CA . PRO B 1 249 ? -23.688 -22.984 -13.93 1 97.31 249 PRO B CA 1
ATOM 4442 C C . PRO B 1 249 ? -23.516 -22.094 -15.156 1 97.31 249 PRO B C 1
ATOM 4444 O O . PRO B 1 249 ? -24.5 -21.516 -15.641 1 97.31 249 PRO B O 1
ATOM 4447 N N . ILE B 1 250 ? -22.359 -21.984 -15.641 1 97.75 250 ILE B N 1
ATOM 4448 C CA . ILE B 1 250 ? -22.047 -21.281 -16.875 1 97.75 250 ILE B CA 1
ATOM 4449 C C . ILE B 1 250 ? -21.281 -22.219 -17.828 1 97.75 250 ILE B C 1
ATOM 4451 O O . ILE B 1 250 ? -20.188 -22.688 -17.5 1 97.75 250 ILE B O 1
ATOM 4455 N N . GLN B 1 251 ? -21.797 -22.406 -18.984 1 97.5 251 GLN B N 1
ATOM 4456 C CA . GLN B 1 251 ? -21.141 -23.266 -19.969 1 97.5 251 GLN B CA 1
ATOM 4457 C C . GLN B 1 251 ? -20.016 -22.516 -20.672 1 97.5 251 GLN B C 1
ATOM 4459 O O . GLN B 1 251 ? -20.031 -21.297 -20.75 1 97.5 251 GLN B O 1
ATOM 4464 N N . SER B 1 252 ? -19.062 -23.281 -21.156 1 97.44 252 SER B N 1
ATOM 4465 C CA . SER B 1 252 ? -17.828 -22.719 -21.703 1 97.44 252 SER B CA 1
ATOM 4466 C C . SER B 1 252 ? -18.125 -21.75 -22.844 1 97.44 252 SER B C 1
ATOM 4468 O O . SER B 1 252 ? -17.5 -20.703 -22.953 1 97.44 252 SER B O 1
ATOM 4470 N N . ASP B 1 253 ? -19.094 -22.109 -23.719 1 96.69 253 ASP B N 1
ATOM 4471 C CA . ASP B 1 253 ? -19.406 -21.25 -24.859 1 96.69 253 ASP B CA 1
ATOM 4472 C C . ASP B 1 253 ? -19.969 -19.922 -24.391 1 96.69 253 ASP B C 1
ATOM 4474 O O . ASP B 1 253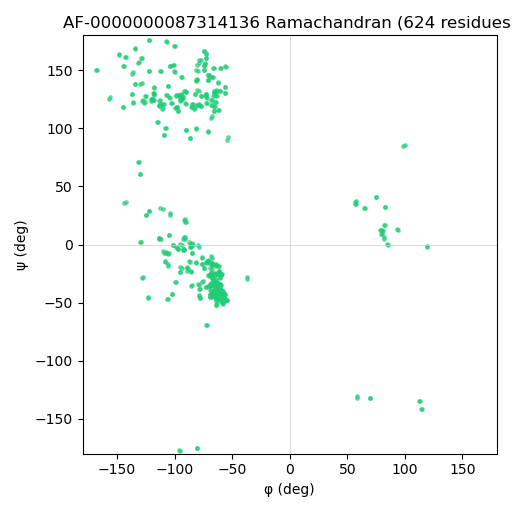 ? -19.609 -18.859 -24.922 1 96.69 253 ASP B O 1
ATOM 4478 N N . GLU B 1 254 ? -20.828 -20.016 -23.469 1 96.38 254 GLU B N 1
ATOM 4479 C CA . GLU B 1 254 ? -21.406 -18.797 -22.906 1 96.38 254 GLU B CA 1
ATOM 4480 C C . GLU B 1 254 ? -20.328 -17.953 -22.219 1 96.38 254 GLU B C 1
ATOM 4482 O O . GLU B 1 254 ? -20.312 -16.734 -22.375 1 96.38 254 GLU B O 1
ATOM 4487 N N . PHE B 1 255 ? -19.547 -18.594 -21.484 1 96.94 255 PHE B N 1
ATOM 4488 C CA . PHE B 1 255 ? -18.484 -17.906 -20.781 1 96.94 255 PHE B CA 1
ATOM 4489 C C . PHE B 1 255 ? -17.562 -17.172 -21.766 1 96.94 255 PHE B C 1
ATOM 4491 O O . PHE B 1 255 ? -17.312 -15.984 -21.609 1 96.94 255 PHE B O 1
ATOM 4498 N N . LEU B 1 256 ? -17.094 -17.812 -22.828 1 96.69 256 LEU B N 1
ATOM 4499 C CA . LEU B 1 256 ? -16.188 -17.219 -23.812 1 96.69 256 LEU B CA 1
ATOM 4500 C C . LEU B 1 256 ? -16.891 -16.109 -24.594 1 96.69 256 LEU B C 1
ATOM 4502 O O . LEU B 1 256 ? -16.25 -15.133 -24.984 1 96.69 256 LEU B O 1
ATOM 4506 N N . ALA B 1 257 ? -18.172 -16.234 -24.766 1 94.75 257 ALA B N 1
ATOM 4507 C CA . ALA B 1 257 ? -18.938 -15.219 -25.484 1 94.75 257 ALA B CA 1
ATOM 4508 C C . ALA B 1 257 ? -19 -13.922 -24.688 1 94.75 257 ALA B C 1
ATOM 4510 O O . ALA B 1 257 ? -19.203 -12.844 -25.266 1 94.75 257 ALA B O 1
ATOM 4511 N N . SER B 1 258 ? -18.828 -14.055 -23.422 1 91.56 258 SER B N 1
ATOM 4512 C CA . SER B 1 258 ? -18.922 -12.883 -22.547 1 91.56 258 SER B CA 1
ATOM 4513 C C . SER B 1 258 ? -17.781 -11.914 -22.812 1 91.56 258 SER B C 1
ATOM 4515 O O . SER B 1 258 ? -17.828 -10.758 -22.391 1 91.56 258 SER B O 1
ATOM 4517 N N . MET B 1 259 ? -16.734 -12.359 -23.484 1 90 259 MET B N 1
ATOM 4518 C CA . MET B 1 259 ? -15.562 -11.539 -23.781 1 90 259 MET B CA 1
ATOM 4519 C C . MET B 1 259 ? -15.906 -10.469 -24.812 1 90 259 MET B C 1
ATOM 4521 O O . MET B 1 259 ? -15.266 -9.414 -24.875 1 90 259 MET B O 1
ATOM 4525 N N . LYS B 1 260 ? -16.875 -10.742 -25.594 1 90 260 LYS B N 1
ATOM 4526 C CA . LYS B 1 260 ? -17.172 -9.883 -26.734 1 90 260 LYS B CA 1
ATOM 4527 C C . LYS B 1 260 ? -17.578 -8.484 -26.297 1 90 260 LYS B C 1
ATOM 4529 O O . LYS B 1 260 ? -18.422 -8.336 -25.406 1 90 260 LYS B O 1
ATOM 4534 N N . GLY B 1 261 ? -16.938 -7.449 -26.844 1 91.5 261 GLY B N 1
ATOM 4535 C CA . GLY B 1 261 ? -17.297 -6.059 -26.609 1 91.5 261 GLY B CA 1
ATOM 4536 C C . GLY B 1 261 ? -16.734 -5.504 -25.312 1 91.5 261 GLY B C 1
ATOM 4537 O O . GLY B 1 261 ? -17.078 -4.395 -24.906 1 91.5 261 GLY B O 1
ATOM 4538 N N . THR B 1 262 ? -15.914 -6.277 -24.641 1 91.44 262 THR B N 1
ATOM 4539 C CA . THR B 1 262 ? -15.336 -5.801 -23.391 1 91.44 262 THR B CA 1
ATOM 4540 C C . THR B 1 262 ? -13.914 -5.305 -23.609 1 91.44 262 THR B C 1
ATOM 4542 O O . THR B 1 262 ? -13.375 -5.414 -24.703 1 91.44 262 THR B O 1
ATOM 4545 N N . ASP B 1 263 ? -13.367 -4.676 -22.578 1 88.5 263 ASP B N 1
ATOM 4546 C CA . ASP B 1 263 ? -12.016 -4.137 -22.703 1 88.5 263 ASP B CA 1
ATOM 4547 C C . ASP B 1 263 ? -10.969 -5.25 -22.656 1 88.5 263 ASP B C 1
ATOM 4549 O O . ASP B 1 263 ? -11.297 -6.402 -22.375 1 88.5 263 ASP B O 1
ATOM 4553 N N . LEU B 1 264 ? -9.773 -4.957 -23.016 1 87.31 264 LEU B N 1
ATOM 4554 C CA . LEU B 1 264 ? -8.68 -5.914 -23.125 1 87.31 264 LEU B CA 1
ATOM 4555 C C . LEU B 1 264 ? -8.438 -6.633 -21.812 1 87.31 264 LEU B C 1
ATOM 4557 O O . LEU B 1 264 ? -8.188 -7.84 -21.781 1 87.31 264 LEU B O 1
ATOM 4561 N N . THR B 1 265 ? -8.469 -5.918 -20.703 1 84.69 265 THR B N 1
ATOM 4562 C CA . THR B 1 265 ? -8.234 -6.504 -19.391 1 84.69 265 THR B CA 1
ATOM 4563 C C . THR B 1 265 ? -9.242 -7.617 -19.109 1 84.69 265 THR B C 1
ATOM 4565 O O . THR B 1 265 ? -8.867 -8.703 -18.656 1 84.69 265 THR B O 1
ATOM 4568 N N . ASN B 1 266 ? -10.445 -7.336 -19.406 1 89.38 266 ASN B N 1
ATOM 4569 C CA . ASN B 1 266 ? -11.484 -8.336 -19.203 1 89.38 266 ASN B CA 1
ATOM 4570 C C . ASN B 1 266 ? -11.305 -9.531 -20.141 1 89.38 266 ASN B C 1
ATOM 4572 O O . ASN B 1 266 ? -11.508 -10.68 -19.734 1 89.38 266 ASN B O 1
ATOM 4576 N N . GLN B 1 267 ? -10.961 -9.273 -21.344 1 91.88 267 GLN B N 1
ATOM 4577 C CA . GLN B 1 267 ? -10.766 -10.352 -22.312 1 91.88 267 GLN B CA 1
ATOM 4578 C C . GLN B 1 267 ? -9.648 -11.281 -21.875 1 91.88 267 GLN B C 1
ATOM 4580 O O . GLN B 1 267 ? -9.789 -12.508 -21.953 1 91.88 267 GLN B O 1
ATOM 4585 N N . VAL B 1 268 ? -8.578 -10.719 -21.391 1 90.19 268 VAL B N 1
ATOM 4586 C CA . VAL B 1 268 ? -7.449 -11.5 -20.891 1 90.19 268 VAL B CA 1
ATOM 4587 C C . VAL B 1 268 ? -7.887 -12.328 -19.688 1 90.19 268 VAL B C 1
ATOM 4589 O O . VAL B 1 268 ? -7.578 -13.523 -19.609 1 90.19 268 VAL B O 1
ATOM 4592 N N . GLY B 1 269 ? -8.625 -11.695 -18.844 1 91.88 269 GLY B N 1
ATOM 4593 C CA . GLY B 1 269 ? -9.141 -12.406 -17.672 1 91.88 269 GLY B CA 1
ATOM 4594 C C . GLY B 1 269 ? -10 -13.602 -18.031 1 91.88 269 GLY B C 1
ATOM 4595 O O . GLY B 1 269 ? -9.812 -14.688 -17.484 1 91.88 269 GLY B O 1
ATOM 4596 N N . VAL B 1 270 ? -10.875 -13.375 -18.953 1 94.38 270 VAL B N 1
ATOM 4597 C CA . VAL B 1 270 ? -11.766 -14.445 -19.391 1 94.38 270 VAL B CA 1
ATOM 4598 C C . VAL B 1 270 ? -10.953 -15.609 -19.953 1 94.38 270 VAL B C 1
ATOM 4600 O O . VAL B 1 270 ? -11.219 -16.766 -19.625 1 94.38 270 VAL B O 1
ATOM 4603 N N . GLY B 1 271 ? -9.984 -15.312 -20.75 1 94.69 271 GLY B N 1
ATOM 4604 C CA . GLY B 1 271 ? -9.125 -16.359 -21.281 1 94.69 271 GLY B CA 1
ATOM 4605 C C . GLY B 1 271 ? -8.422 -17.156 -20.203 1 94.69 271 GLY B C 1
ATOM 4606 O O . GLY B 1 271 ? -8.406 -18.391 -20.25 1 94.69 271 GLY B O 1
ATOM 4607 N N . HIS B 1 272 ? -7.84 -16.516 -19.234 1 94.44 272 HIS B N 1
ATOM 4608 C CA . HIS B 1 272 ? -7.133 -17.188 -18.156 1 94.44 272 HIS B CA 1
ATOM 4609 C C . HIS B 1 272 ? -8.086 -18.047 -17.328 1 94.44 272 HIS B C 1
ATOM 4611 O O . HIS B 1 272 ? -7.766 -19.203 -17.016 1 94.44 272 HIS B O 1
ATOM 4617 N N . PHE B 1 273 ? -9.242 -17.484 -17.062 1 96.69 273 PHE B N 1
ATOM 4618 C CA . PHE B 1 273 ? -10.227 -18.234 -16.297 1 96.69 273 PHE B CA 1
ATOM 4619 C C . PHE B 1 273 ? -10.672 -19.469 -17.062 1 96.69 273 PHE B C 1
ATOM 4621 O O . PHE B 1 273 ? -10.867 -20.531 -16.469 1 96.69 273 PHE B O 1
ATOM 4628 N N . TYR B 1 274 ? -10.859 -19.328 -18.328 1 97.5 274 TYR B N 1
ATOM 4629 C CA . TYR B 1 274 ? -11.219 -20.484 -19.156 1 97.5 274 TYR B CA 1
ATOM 4630 C C . TYR B 1 274 ? -10.195 -21.594 -19.016 1 97.5 274 TYR B C 1
ATOM 4632 O O . TYR B 1 274 ? -10.562 -22.75 -18.781 1 97.5 274 TYR B O 1
ATOM 4640 N N . HIS B 1 275 ? -8.953 -21.25 -19.125 1 97.69 275 HIS B N 1
ATOM 4641 C CA . HIS B 1 275 ? -7.895 -22.25 -19.062 1 97.69 275 HIS B CA 1
ATOM 4642 C C . HIS B 1 275 ? -7.824 -22.906 -17.688 1 97.69 275 HIS B C 1
ATOM 4644 O O . HIS B 1 275 ? -7.551 -24.094 -17.578 1 97.69 275 HIS B O 1
ATOM 4650 N N . ILE B 1 276 ? -8.125 -22.141 -16.625 1 97.75 276 ILE B N 1
ATOM 4651 C CA . ILE B 1 276 ? -8.023 -22.656 -15.266 1 97.75 276 ILE B CA 1
ATOM 4652 C C . ILE B 1 276 ? -9.234 -23.547 -14.961 1 97.75 276 ILE B C 1
ATOM 4654 O O . ILE B 1 276 ? -9.086 -24.688 -14.531 1 97.75 276 ILE B O 1
ATOM 4658 N N . PHE B 1 277 ? -10.398 -23.078 -15.312 1 98.12 277 PHE B N 1
ATOM 4659 C CA . PHE B 1 277 ? -11.586 -23.672 -14.703 1 98.12 277 PHE B CA 1
ATOM 4660 C C . PHE B 1 277 ? -12.32 -24.562 -15.695 1 98.12 277 PHE B C 1
ATOM 4662 O O . PHE B 1 277 ? -13.18 -25.359 -15.305 1 98.12 277 PHE B O 1
ATOM 4669 N N . TYR B 1 278 ? -12.07 -24.453 -16.984 1 98.19 278 TYR B N 1
ATOM 4670 C CA . TYR B 1 278 ? -12.68 -25.344 -17.984 1 98.19 278 TYR B CA 1
ATOM 4671 C C . TYR B 1 278 ? -11.664 -26.344 -18.516 1 98.19 278 TYR B C 1
ATOM 4673 O O . TYR B 1 278 ? -11.938 -27.547 -18.562 1 98.19 278 TYR B O 1
ATOM 4681 N N . GLU B 1 279 ? -10.539 -25.844 -18.844 1 97.44 279 GLU B N 1
ATOM 4682 C CA . GLU B 1 279 ? -9.5 -26.688 -19.406 1 97.44 279 GLU B CA 1
ATOM 4683 C C . GLU B 1 279 ? -8.758 -27.469 -18.328 1 97.44 279 GLU B C 1
ATOM 4685 O O . GLU B 1 279 ? -8.328 -28.594 -18.547 1 97.44 279 GLU B O 1
ATOM 4690 N N . GLY B 1 280 ? -8.578 -26.875 -17.125 1 97.94 280 GLY B N 1
ATOM 4691 C CA . GLY B 1 280 ? -7.824 -27.484 -16.047 1 97.94 280 GLY B CA 1
ATOM 4692 C C . GLY B 1 280 ? -6.324 -27.438 -16.266 1 97.94 280 GLY B C 1
ATOM 4693 O O . GLY B 1 280 ? -5.617 -28.406 -15.938 1 97.94 280 GLY B O 1
ATOM 4694 N N . CYS B 1 281 ? -5.809 -26.328 -16.766 1 97.25 281 CYS B N 1
ATOM 4695 C CA . CYS B 1 281 ? -4.438 -26.219 -17.25 1 97.25 281 CYS B CA 1
ATOM 4696 C C . CYS B 1 281 ? -3.441 -26.344 -16.109 1 97.25 281 CYS B C 1
ATOM 4698 O O . CYS B 1 281 ? -2.246 -26.531 -16.344 1 97.25 281 CYS B O 1
ATOM 4700 N N . LEU B 1 282 ? -3.869 -26.297 -14.891 1 97.44 282 LEU B N 1
ATOM 4701 C CA . LEU B 1 282 ? -2.951 -26.328 -13.758 1 97.44 282 LEU B CA 1
ATOM 4702 C C . LEU B 1 282 ? -2.662 -27.75 -13.328 1 97.44 282 LEU B C 1
ATOM 4704 O O . LEU B 1 282 ? -1.685 -28.016 -12.617 1 97.44 282 LEU B O 1
ATOM 4708 N N . THR B 1 283 ? -3.535 -28.656 -13.688 1 96.06 283 THR B N 1
ATOM 4709 C CA . THR B 1 283 ? -3.412 -30 -13.148 1 96.06 283 THR B CA 1
ATOM 4710 C C . THR B 1 283 ? -3.453 -31.047 -14.273 1 96.06 283 THR B C 1
ATOM 4712 O O . THR B 1 283 ? -3.34 -32.25 -14.023 1 96.06 283 THR B O 1
ATOM 4715 N N . ASN B 1 284 ? -3.533 -30.672 -15.508 1 94.69 284 ASN B N 1
ATOM 4716 C CA . ASN B 1 284 ? -3.766 -31.609 -16.594 1 94.69 284 ASN B CA 1
ATOM 4717 C C . ASN B 1 284 ? -2.455 -32.156 -17.156 1 94.69 284 ASN B C 1
ATOM 4719 O O . ASN B 1 284 ? -2.402 -32.562 -18.312 1 94.69 284 ASN B O 1
ATOM 4723 N N . PHE B 1 285 ? -1.406 -32.062 -16.438 1 93.56 285 PHE B N 1
ATOM 4724 C CA . PHE B 1 285 ? -0.114 -32.562 -16.875 1 93.56 285 PHE B CA 1
ATOM 4725 C C . PHE B 1 285 ? 0.646 -33.188 -15.703 1 93.56 285 PHE B C 1
ATOM 4727 O O . PHE B 1 285 ? 0.347 -32.906 -14.539 1 93.56 285 PHE B O 1
ATOM 4734 N N . ASP B 1 286 ? 1.659 -34.031 -16.031 1 91.62 286 ASP B N 1
ATOM 4735 C CA . ASP B 1 286 ? 2.564 -34.594 -15.047 1 91.62 286 ASP B CA 1
ATOM 4736 C C . ASP B 1 286 ? 3.885 -33.844 -14.984 1 91.62 286 ASP B C 1
ATOM 4738 O O . ASP B 1 286 ? 4.293 -33.219 -15.969 1 91.62 286 ASP B O 1
ATOM 4742 N N . ILE B 1 287 ? 4.43 -33.844 -13.805 1 89.31 287 ILE B N 1
ATOM 4743 C CA . ILE B 1 287 ? 5.738 -33.25 -13.617 1 89.31 287 ILE B CA 1
ATOM 4744 C C . ILE B 1 287 ? 6.816 -34.125 -14.234 1 89.31 287 ILE B C 1
ATOM 4746 O O . ILE B 1 287 ? 6.828 -35.344 -14.016 1 89.31 287 ILE B O 1
ATOM 4750 N N . ASN B 1 288 ? 7.68 -33.531 -15.078 1 86.56 288 ASN B N 1
ATOM 4751 C CA . ASN B 1 288 ? 8.719 -34.25 -15.781 1 86.56 288 ASN B CA 1
ATOM 4752 C C . ASN B 1 288 ? 10.055 -34.188 -15.039 1 86.56 288 ASN B C 1
ATOM 4754 O O . ASN B 1 288 ? 10.125 -33.656 -13.938 1 86.56 288 ASN B O 1
ATOM 4758 N N . GLU B 1 289 ? 11.07 -34.781 -15.633 1 80.38 289 GLU B N 1
ATOM 4759 C CA . GLU B 1 289 ? 12.383 -34.938 -15.008 1 80.38 289 GLU B CA 1
ATOM 4760 C C . GLU B 1 289 ? 13.031 -33.594 -14.742 1 80.38 289 GLU B C 1
ATOM 4762 O O . GLU B 1 289 ? 13.758 -33.438 -13.758 1 80.38 289 GLU B O 1
ATOM 4767 N N . ASN B 1 290 ? 12.836 -32.594 -15.539 1 86.19 290 ASN B N 1
ATOM 4768 C CA . ASN B 1 290 ? 13.43 -31.266 -15.359 1 86.19 290 ASN B CA 1
ATOM 4769 C C . ASN B 1 290 ? 12.523 -30.359 -14.539 1 86.19 290 ASN B C 1
ATOM 4771 O O . ASN B 1 290 ? 12.664 -29.125 -14.594 1 86.19 290 ASN B O 1
ATOM 4775 N N . GLU B 1 291 ? 11.625 -31.047 -13.82 1 92.88 291 GLU B N 1
ATOM 4776 C CA . GLU B 1 291 ? 10.641 -30.312 -13.023 1 92.88 291 GLU B CA 1
ATOM 4777 C C . GLU B 1 291 ? 10.492 -30.938 -11.641 1 92.88 291 GLU B C 1
ATOM 4779 O O . GLU B 1 291 ? 10.789 -32.125 -11.445 1 92.88 291 GLU B O 1
ATOM 4784 N N . GLU B 1 292 ? 10.203 -30.094 -10.672 1 95.62 292 GLU B N 1
ATOM 4785 C CA . GLU B 1 292 ? 10.055 -30.562 -9.289 1 95.62 292 GLU B CA 1
ATOM 4786 C C . GLU B 1 292 ? 8.773 -30 -8.664 1 95.62 292 GLU B C 1
ATOM 4788 O O . GLU B 1 292 ? 8.25 -28.984 -9.117 1 95.62 292 GLU B O 1
ATOM 4793 N N . GLU B 1 293 ? 8.32 -30.719 -7.676 1 96.19 293 GLU B N 1
ATOM 4794 C CA . GLU B 1 293 ? 7.184 -30.281 -6.871 1 96.19 293 GLU B CA 1
ATOM 4795 C C . GLU B 1 293 ? 7.637 -29.75 -5.516 1 96.19 293 GLU B C 1
ATOM 4797 O O . GLU B 1 293 ? 8.258 -30.484 -4.738 1 96.19 293 GLU B O 1
ATOM 4802 N N . ALA B 1 294 ? 7.25 -28.562 -5.188 1 97.06 294 ALA B N 1
ATOM 4803 C CA . ALA B 1 294 ? 7.785 -27.844 -4.039 1 97.06 294 ALA B CA 1
ATOM 4804 C C . ALA B 1 294 ? 7.441 -28.547 -2.732 1 97.06 294 ALA B C 1
ATOM 4806 O O . ALA B 1 294 ? 8.281 -28.641 -1.831 1 97.06 294 ALA B O 1
ATOM 4807 N N . SER B 1 295 ? 6.234 -29.062 -2.58 1 95.44 295 SER B N 1
ATOM 4808 C CA . SER B 1 295 ? 5.816 -29.688 -1.329 1 95.44 295 SER B CA 1
ATOM 4809 C C . SER B 1 295 ? 6.574 -30.984 -1.078 1 95.44 295 SER B C 1
ATOM 4811 O O . SER B 1 295 ? 6.699 -31.422 0.067 1 95.44 295 SER B O 1
ATOM 4813 N N . LEU B 1 296 ? 7.031 -31.594 -2.139 1 95.31 296 LEU B N 1
ATOM 4814 C CA . LEU B 1 296 ? 7.867 -32.781 -1.996 1 95.31 296 LEU B CA 1
ATOM 4815 C C . LEU B 1 296 ? 9.297 -32.406 -1.635 1 95.31 296 LEU B C 1
ATOM 4817 O O . LEU B 1 296 ? 9.938 -33.062 -0.818 1 95.31 296 LEU B O 1
ATOM 4821 N N . LEU B 1 297 ? 9.773 -31.328 -2.227 1 96.62 297 LEU B N 1
ATOM 4822 C CA . LEU B 1 297 ? 11.117 -30.859 -1.941 1 96.62 297 LEU B CA 1
ATOM 4823 C C . LEU B 1 297 ? 11.219 -30.328 -0.516 1 96.62 297 LEU B C 1
ATOM 4825 O O . LEU B 1 297 ? 12.25 -30.484 0.141 1 96.62 297 LEU B O 1
ATOM 4829 N N . TYR B 1 298 ? 10.117 -29.688 -0.037 1 97.69 298 TYR B N 1
ATOM 4830 C CA . TYR B 1 298 ? 10.125 -29 1.247 1 97.69 298 TYR B CA 1
ATOM 4831 C C . TYR B 1 298 ? 8.914 -29.391 2.088 1 97.69 298 TYR B C 1
ATOM 4833 O O . TYR B 1 298 ? 8.07 -28.562 2.402 1 97.69 298 TYR B O 1
ATOM 4841 N N . PRO B 1 299 ? 8.875 -30.562 2.582 1 96.5 299 PRO B N 1
ATOM 4842 C CA . PRO B 1 299 ? 7.707 -31.094 3.295 1 96.5 299 PRO B CA 1
ATOM 4843 C C . PRO B 1 299 ? 7.504 -30.422 4.656 1 96.5 299 PRO B C 1
ATOM 4845 O O . PRO B 1 299 ? 6.43 -30.547 5.25 1 96.5 299 PRO B O 1
ATOM 4848 N N . ASP B 1 300 ? 8.484 -29.734 5.141 1 96.12 300 ASP B N 1
ATOM 4849 C CA . ASP B 1 300 ? 8.383 -29.125 6.461 1 96.12 300 ASP B CA 1
ATOM 4850 C C . ASP B 1 300 ? 7.621 -27.797 6.395 1 96.12 300 ASP B C 1
ATOM 4852 O O . ASP B 1 300 ? 7.223 -27.25 7.426 1 96.12 300 ASP B O 1
ATOM 4856 N N . VAL B 1 301 ? 7.449 -27.25 5.195 1 96.81 301 VAL B N 1
ATOM 4857 C CA . VAL B 1 301 ? 6.695 -26.016 5.07 1 96.81 301 VAL B CA 1
ATOM 4858 C C . VAL B 1 301 ? 5.227 -26.266 5.402 1 96.81 301 VAL B C 1
ATOM 4860 O O . VAL B 1 301 ? 4.59 -27.141 4.801 1 96.81 301 VAL B O 1
ATOM 4863 N N . GLN B 1 302 ? 4.77 -25.547 6.418 1 97.19 302 GLN B N 1
ATOM 4864 C CA . GLN B 1 302 ? 3.348 -25.578 6.746 1 97.19 302 GLN B CA 1
ATOM 4865 C C . GLN B 1 302 ? 2.572 -24.547 5.934 1 97.19 302 GLN B C 1
ATOM 4867 O O . GLN B 1 302 ? 2.471 -23.375 6.332 1 97.19 302 GLN B O 1
ATOM 4872 N N . TYR B 1 303 ? 2.078 -25.016 4.785 1 98.19 303 TYR B N 1
ATOM 4873 C CA . TYR B 1 303 ? 1.376 -24.062 3.926 1 98.19 303 TYR B CA 1
ATOM 4874 C C . TYR B 1 303 ? -0.034 -23.812 4.441 1 98.19 303 TYR B C 1
ATOM 4876 O O . TYR B 1 303 ? -0.583 -24.609 5.203 1 98.19 303 TYR B O 1
ATOM 4884 N N . THR B 1 304 ? -0.645 -22.719 4.086 1 98.62 304 THR B N 1
ATOM 4885 C CA . THR B 1 304 ? -1.978 -22.297 4.496 1 98.62 304 THR B CA 1
ATOM 4886 C C . THR B 1 304 ? -3.049 -22.969 3.646 1 98.62 304 THR B C 1
ATOM 4888 O O . THR B 1 304 ? -3.109 -22.766 2.432 1 98.62 304 THR B O 1
ATOM 4891 N N . ARG B 1 305 ? -3.865 -23.734 4.281 1 98.5 305 ARG B N 1
ATOM 4892 C CA . ARG B 1 305 ? -4.984 -24.359 3.588 1 98.5 305 ARG B CA 1
ATOM 4893 C C . ARG B 1 305 ? -6.086 -23.344 3.295 1 98.5 305 ARG B C 1
ATOM 4895 O O . ARG B 1 305 ? -6.215 -22.344 3.996 1 98.5 305 ARG B O 1
ATOM 4902 N N . MET B 1 306 ? -6.879 -23.594 2.264 1 98.25 306 MET B N 1
ATOM 4903 C CA . MET B 1 306 ? -7.836 -22.609 1.775 1 98.25 306 MET B CA 1
ATOM 4904 C C . MET B 1 306 ? -8.953 -22.375 2.791 1 98.25 306 MET B C 1
ATOM 4906 O O . MET B 1 306 ? -9.508 -21.281 2.875 1 98.25 306 MET B O 1
ATOM 4910 N N . ASP B 1 307 ? -9.297 -23.391 3.633 1 97.19 307 ASP B N 1
ATOM 4911 C CA . ASP B 1 307 ? -10.281 -23.156 4.688 1 97.19 307 ASP B CA 1
ATOM 4912 C C . ASP B 1 307 ? -9.766 -22.156 5.703 1 97.19 307 ASP B C 1
ATOM 4914 O O . ASP B 1 307 ? -10.508 -21.266 6.137 1 97.19 307 ASP B O 1
ATOM 4918 N N . GLU B 1 308 ? -8.492 -22.344 6.051 1 97.62 308 GLU B N 1
ATOM 4919 C CA . GLU B 1 308 ? -7.875 -21.391 6.961 1 97.62 308 GLU B CA 1
ATOM 4920 C C . GLU B 1 308 ? -7.805 -20 6.328 1 97.62 308 GLU B C 1
ATOM 4922 O O . GLU B 1 308 ? -8.078 -19 6.996 1 97.62 308 GLU B O 1
ATOM 4927 N N . TYR B 1 309 ? -7.438 -19.922 5.09 1 98.38 309 TYR B N 1
ATOM 4928 C CA . TYR B 1 309 ? -7.348 -18.641 4.387 1 98.38 309 TYR B CA 1
ATOM 4929 C C . TYR B 1 309 ? -8.695 -17.938 4.367 1 98.38 309 TYR B C 1
ATOM 4931 O O . TYR B 1 309 ? -8.773 -16.734 4.637 1 98.38 309 TYR B O 1
ATOM 4939 N N . MET B 1 310 ? -9.742 -18.625 4.082 1 98.12 310 MET B N 1
ATOM 4940 C CA . MET B 1 310 ? -11.062 -18.031 3.881 1 98.12 310 MET B CA 1
ATOM 4941 C C . MET B 1 310 ? -11.68 -17.609 5.211 1 98.12 310 MET B C 1
ATOM 4943 O O . MET B 1 310 ? -12.578 -16.781 5.242 1 98.12 310 MET B O 1
ATOM 4947 N N . LYS B 1 311 ? -11.203 -18.172 6.316 1 97.12 311 LYS B N 1
ATOM 4948 C CA . LYS B 1 311 ? -11.688 -17.781 7.637 1 97.12 311 LYS B CA 1
ATOM 4949 C C . LYS B 1 311 ? -11.453 -16.297 7.887 1 97.12 311 LYS B C 1
ATOM 4951 O O . LYS B 1 311 ? -12.203 -15.664 8.641 1 97.12 311 LYS B O 1
ATOM 4956 N N . ARG B 1 312 ? -10.461 -15.75 7.238 1 96.06 312 ARG B N 1
ATOM 4957 C CA . ARG B 1 312 ? -10.117 -14.344 7.391 1 96.06 312 ARG B CA 1
ATOM 4958 C C . ARG B 1 312 ? -11.266 -13.445 6.945 1 96.06 312 ARG B C 1
ATOM 4960 O O . ARG B 1 312 ? -11.312 -12.266 7.293 1 96.06 312 ARG B O 1
ATOM 4967 N N . TYR B 1 313 ? -12.156 -13.984 6.188 1 95.44 313 TYR B N 1
ATOM 4968 C CA . TYR B 1 313 ? -13.195 -13.188 5.555 1 95.44 313 TYR B CA 1
ATOM 4969 C C . TYR B 1 313 ? -14.516 -13.312 6.312 1 95.44 313 TYR B C 1
ATOM 4971 O O . TYR B 1 313 ? -15.539 -12.789 5.871 1 95.44 313 TYR B O 1
ATOM 4979 N N . LEU B 1 314 ? -14.531 -14.117 7.406 1 93.62 314 LEU B N 1
ATOM 4980 C CA . LEU B 1 314 ? -15.742 -14.305 8.203 1 93.62 314 LEU B CA 1
ATOM 4981 C C . LEU B 1 314 ? -15.898 -13.18 9.219 1 93.62 314 LEU B C 1
ATOM 4983 O O . LEU B 1 314 ? -14.914 -12.617 9.695 1 93.62 314 LEU B O 1
#

pLDDT: mean 93.86, std 9.19, range [46.5, 98.88]

Sequence (628 aa):
MEKSRVLVVGGTGYIGRRIVKACLVQGHETYVLMRPEIGPGLDVEKLQLLLSFKAQGARLVEASVDDHRGLVAAVKQVDVVVSAMSGVHFRGHKLLLQLKLVEAIKEAGNVKRFLPSEFGMDPARMEHALEPGRITFNEKMEIRRAIEEANIPHTYISTNCFAAYFGPNLGQMRTLLPPKEKVHVYGDGNIKGIFMDEDDVATYTIKSIDDPRALNKTIYLRPPENILSQNELIAKWEKLSGKVLEKIPIQSDEFLASMKGTDLTNQVGVGHFYHIFYEGCLTNFDINENEEEASLLYPDVQYTRMDEYMKRYLMEKSRVLVVGGTGYIGRRIVKACLVQGHETYVLMRPEIGPGLDVEKLQLLLSFKAQGARLVEASVDDHRGLVAAVKQVDVVVSAMSGVHFRGHKLLLQLKLVEAIKEAGNVKRFLPSEFGMDPARMEHALEPGRITFNEKMEIRRAIEEANIPHTYISTNCFAAYFGPNLGQMRTLLPPKEKVHVYGDGNIKGIFMDEDDVATYTIKSIDDPRALNKTIYLRPPENILSQNELIAKWEKLSGKVLEKIPIQSDEFLASMKGTDLTNQVGVGHFYHIFYEGCLTNFDINENEEEASLLYPDVQYTRMDEYMKRYL

Secondary structure (DSSP, 8-state):
----EEEEETTTSHHHHHHHHHHHHTT-EEEEEE--SBTTTB-HHHHHHHHHHHHTT-EEEE--TT-HHHHHHHHTT-SEEEE-----GGG---GGGHHHHHHHHHHH---SEEE-S--SS-GGG-TTPPTTTHHHHHHHHHHHHHHHHTT--BEEEE--EEHHHHTTTTT-TT-SSPPSSEEEEETTS--EEEEE-HHHHHHHHHHHTT-GGGTTEEEE---GGGEEEHHHHHHHHHHHH--PPEEEEE-HHHHHHTTTTS-HHHHHHHHHHHIIIII-TTTSS---TTEEEHHHH-TT--PPPHHHHHHTT-/----EEEEETTTSTTHHHHHHHHHHTT-EEEEEE--SBTTTB-HHHHHHHHHHHHTT-EEEE--TT-HHHHHHHHTT-SEEEE-----GGG---GGGHHHHHHHHHHH---SEEE-S--SS-GGG-TTPPTTTHHHHHHHHHHHHHHHHTT--BEEEE--EEHHHHTTTTT-TT-SSPPSSEEEEETTS--EEEEE-HHHHHHHHHHHTT-GGGTTEEEE---GGGEEEHHHHHHHHHHHH--PPEEEEE-HHHHHHTTTTS-HHHHHHHHHHHIIIII-TTTSS---TTEEEHHHH-TT--PPPHHHHHHTT-

Organism: Triticum turgidum subsp. durum (NCBI:txid4567)

Nearest PDB structures (foldseek):
  7csb-assembly1_D  TM=9.817E-01  e=4.677E-47  Arabidopsis thaliana
  7csh-assembly1_A-2  TM=9.785E-01  e=3.934E-47  Arabidopsis thaliana
  7cs9-assembly2_D  TM=9.767E-01  e=2.985E-44  Arabidopsis thaliana
  7cs9-assembly2_A  TM=9.771E-01  e=1.061E-43  Arabidopsis thaliana
  1qyc-assembly1_B  TM=9.575E-01  e=3.853E-38  Pinus taeda

Foldseek 3Di:
DDAWQEEEEPCLDDLNVLLLVLSLVVPHAYEYEAEPDPDPRDDPSSVVSVVVSVVSRHHYQYDDLVDLVSLLVVLLVTQEYEYQPDCQVVVDRCLLSCLSNLVSNLVSVRHQEYEGRDEAAQLVLCCVFDPPLNVSSVSVVVSVVSNVVSVPWYFYEYHHAECQQAQQCLRDPPDSHDDDAADEAEAVQFQWGAYFHSSLSSNLVSVLGPPPLRIQAYEYAHDPLRGGTSVRSQVLVCVLVVDHHHYHYDYLVRLLVVLPPDDRSVNSVSRVSCCVHVVSSNPPDDADPRYYYSCVVPVPDDGDHSSNVNNVND/DDAWQEEEEPCLDDLNVLLLVLSLVVPHAYEYEAEPDPDPRDDPSSVVSVVVSVVSRHHYQYDDLVDLVSLLVVLLVTQEYEYQPDCQVVVDRCLLSCLSNLVSNLVSVRHQEYEGRDEAAQLVLCCVFDPPLNVSSVSVVVSVVSNVVSVPWYFYEYHHAECQQAQQCLRDPPDSHDDDAADEAEAVQFQWGAYFHSSLSSNLVSVLGPPPLRIQAYEYAHDPLRGGTSVRSQVLNCVLVVDHHHYHYDYLVRLLVVLPPDDRSVNSVSRVSCCVHVVSSNPPDDADPRYYYSCVVPVPDDGDHSSNVNNVND

Solvent-accessible surface area (backbone atoms only — not comparable to full-atom values): 33336 Å² total; per-residue (Å²): 129,85,71,47,34,33,34,29,37,35,30,78,40,84,64,13,40,34,36,52,49,34,32,48,74,73,59,26,52,33,32,34,52,35,40,82,51,60,54,96,59,28,44,72,68,52,48,52,50,52,42,52,42,38,76,72,65,35,42,80,41,76,36,38,83,87,34,58,69,44,37,21,58,56,47,59,71,26,35,30,40,39,37,36,49,57,48,53,68,80,77,53,66,46,50,69,56,47,53,51,51,49,50,24,45,57,69,48,64,59,53,67,23,37,29,64,55,47,73,21,64,53,38,89,79,34,82,82,45,47,77,72,36,28,55,62,28,50,52,48,47,52,48,49,50,55,35,58,75,63,66,51,43,24,34,43,50,25,43,43,36,47,22,74,61,32,48,50,16,46,64,38,82,86,39,59,54,58,65,83,55,54,42,72,29,48,49,90,17,68,37,38,36,41,50,28,42,61,62,47,52,20,42,56,54,54,63,39,66,79,37,75,86,34,56,70,19,40,36,34,57,62,49,74,86,28,58,37,20,49,49,55,46,45,50,49,48,26,66,74,71,71,47,82,61,47,78,42,70,38,49,67,70,60,56,60,55,63,38,65,93,53,56,68,63,54,29,25,47,51,36,52,48,42,37,37,42,69,67,12,69,77,58,76,67,79,83,52,90,65,37,47,51,43,48,75,77,42,65,82,63,82,67,67,42,60,66,65,59,42,53,67,76,107,129,85,70,47,35,33,34,28,37,35,28,79,40,84,64,13,36,35,35,52,50,34,32,48,74,72,60,27,51,34,33,32,52,34,40,81,50,58,55,96,58,28,44,72,66,51,49,52,50,52,42,50,41,38,74,71,64,35,42,81,39,77,36,40,83,87,34,58,70,44,36,22,58,56,47,58,72,26,35,30,40,38,36,35,49,57,49,54,70,77,79,54,64,45,50,70,56,48,52,51,51,49,52,24,44,57,70,48,65,59,54,67,24,35,29,64,56,47,72,22,64,54,37,90,77,34,81,81,45,46,78,72,34,27,55,62,28,51,52,49,47,52,50,50,50,55,36,56,76,63,66,52,43,24,34,44,51,25,43,44,36,48,22,75,62,32,49,48,16,46,63,38,82,88,40,60,56,57,64,84,56,55,41,70,29,49,50,88,18,69,38,39,37,42,51,27,41,60,62,46,51,19,42,55,55,54,64,41,66,81,37,75,87,35,57,68,19,40,36,35,56,61,51,74,85,29,57,37,20,46,48,54,47,45,50,47,48,26,66,73,70,71,46,84,61,47,76,42,69,38,47,68,69,60,54,61,55,63,37,65,94,55,56,69,63,55,29,24,48,50,35,53,49,42,38,37,41,70,67,12,69,78,59,75,68,79,84,51,91,66,36,47,50,42,49,75,78,43,67,82,65,83,66,66,43,60,66,66,59,41,53,67,75,107